Protein AF-A0A6A3WX28-F1 (afdb_monomer)

InterPro domains:
  IPR000477 Reverse transcriptase domain [PF00078] (16-157)
  IPR000477 Reverse transcriptase domain [PS50878] (1-158)
  IPR002156 Ribonuclease H domain [PF13456] (422-531)
  IPR002156 Ribonuclease H domain [PS50879] (414-532)
  IPR012337 Ribonuclease H-like superfamily [SSF53098] (417-531)
  IPR036397 Ribonuclease H superfamily [G3DSA:3.30.420.10] (417-532)
  IPR041373 Reverse transcriptase, RNase H-like domain [PF17917] (258-354)
  IPR043128 Reverse transcriptase/Diguanylate cyclase domain [G3DSA:3.30.70.270] (1-158)
  IPR043128 Reverse transcriptase/Diguanylate cyclase domain [G3DSA:3.30.70.270] (169-259)
  IPR043502 DNA/RNA polymerase superfamily [SSF56672] (1-362)
  IPR051320 Viral Replication and Maturation Polyprotein [PTHR33064] (1-413)

Nearest PDB structures (foldseek):
  4mh8-assembly1_A  TM=8.372E-01  e=1.128E-21  Moloney murine leukemia virus isolate Shinnick
  4hkq-assembly1_A  TM=8.401E-01  e=1.840E-20  Xenotropic MuLV-related virus VP62
  5dmq-assembly1_A  TM=5.891E-01  e=9.881E-26  Moloney murine leukemia virus isolate Shinnick
  3hst-assembly2_B  TM=9.441E-01  e=1.416E-09  Mycobacterium tuberculosis
  3hst-assembly4_D  TM=9.464E-01  e=4.178E-09  Mycobacterium tuberculosis

Mean predicted aligned error: 16.34 Å

Foldseek 3Di:
DDDPLQQQAPQQLFQWKKKWFWPPAQQLAAADPVRQVVQWDADPVGIGTDRTDDPPDPCSQVVQQVLVCCLQQVQWAAQDQDSSDHRVVRIDGDPDRDQGLQNGGARRRIDMHTDNDPVRQVSSVVSSVVSCNRSVIGIDPVPMDGTDQWDAGPQWIDHSFAIHHDDVDLPCLVPDDDDLALVVLVVVLVVCVSVQFQFFCLQLLVQLSVVDDRVLSVVVVVVDDPVSVLSVVLNRVSSVVVSVLSSVGDGAGHQDLVFAWEKEWFFDLWKIKMFIWTQDPNATGTNTIHMHTADPVRSPDDRLSRRLVNVLVVCVSCVVRFFQEEHEYEYQDCVNVVLLVDDDDDDVSVVSNVSCVRHNYHYDYQDPVVVVSVVSVCVSHPDVVVSVVSCVSSDPPPPPPPPPPPPLDDAPVPAWEKEKEKAKDADPVQQKIKIKIFIATPDVRDTPDIDMDMDGRDDRLRRRLVRLVVHLVVCPPPPHQEYEYEYQPPPLLCVLVVVDDDDDPSVVVSSVVSNVSQVVHNYYHYDHDHDD

Sequence (532 aa):
MPLVDELLENLEFILWFCSLDMASGFWVVPMTDRARLISAFITPFGLFEWLRMPFGLRNAPQIYQRLIDNALYGFLKLTKKDPRLDVFKHVVPENEERESVLGRRSYIDDILVGATSWDDLCIKVENLLTACDQWNLSISVEKSSWGMSKVDYLGHSVSSRGLEAKPKNLDALSSLEFPRTLKALQSFLGSLNYYHRFIADSAVYASVLYSLSEEDFKRRKAKDDSSTLEKWKHAETAFEQLKLKIADTPLLRHFNPELEPVIIVYASEWAVSAVLTQQHDNVYMPVKFTSRTLKPNDLRYDIVEKEVLALLRILTSCFTMLAGRRVRVLTRHTTLAWLFRKNNPQGRLSQWAALHSPWELQIERSTRGEEELLGVIAACITPRDLVDAALADVSPRRQPKKVMSIPRPVVNIGEKVYVISFDGSAKAKREGGAFGAIIWKLPGWTVEKAASGYDVDLTVNEAEYRGLLLALDLLNGLDVQRLIVCGDSNLAIRQLRNEMDCKALGLQLLRKECWNQLKALPKVELFHVRRD

Radius of gyration: 32.83 Å; Cα contacts (8 Å, |Δi|>4): 873; chains: 1; bounding box: 80×69×88 Å

pLDDT: mean 81.31, std 13.69, range [30.7, 96.5]

Solvent-accessible surface area (backbone atoms only — not comparable to full-atom values): 29801 Å² total; per-residue (Å²): 132,77,57,72,72,67,65,72,49,93,43,49,72,28,49,33,31,27,27,37,33,45,40,73,60,55,52,63,42,44,42,52,74,71,56,18,68,75,51,51,47,81,52,102,90,45,80,46,58,42,67,32,40,61,87,89,50,90,58,47,63,61,54,46,30,52,52,49,48,32,50,42,42,43,59,42,38,74,76,60,91,51,81,79,49,53,73,86,78,42,48,43,77,43,87,63,93,56,77,40,52,66,76,64,75,57,56,65,54,46,37,69,44,72,13,71,44,71,66,56,37,52,54,36,50,53,48,43,53,52,33,25,60,67,67,67,51,49,70,31,70,89,77,29,46,74,77,30,57,58,43,68,54,99,71,26,37,40,35,44,76,22,41,32,83,54,71,92,50,63,70,63,52,74,70,54,71,84,61,92,43,65,68,52,42,51,51,53,60,58,56,44,65,80,46,38,50,52,28,64,48,48,26,51,41,46,48,55,52,68,69,63,47,71,64,55,57,53,39,62,76,67,75,59,66,73,77,54,52,56,59,46,54,52,34,51,50,34,49,51,52,50,46,51,41,64,74,62,50,53,70,22,32,48,72,53,93,90,54,66,43,36,34,42,42,38,52,58,82,57,21,26,18,27,35,39,27,36,73,53,96,91,39,68,40,44,46,39,30,41,51,37,59,52,50,86,72,56,53,72,48,56,68,58,61,34,28,50,53,14,46,52,48,48,51,63,77,38,36,89,83,43,61,78,34,67,33,41,34,38,29,84,56,60,63,54,45,49,65,77,69,48,85,81,56,64,76,69,52,37,54,50,54,58,73,46,62,63,41,47,74,48,60,43,54,61,48,84,69,49,52,54,57,44,40,68,40,35,78,73,32,78,57,62,69,60,53,50,49,64,42,64,79,63,49,76,67,72,69,70,74,77,77,64,65,78,71,80,79,84,71,57,96,89,54,46,36,36,35,38,40,34,44,36,41,38,43,96,83,28,81,30,19,38,22,27,19,36,35,28,35,52,93,79,67,41,76,75,48,71,55,72,54,74,47,73,70,22,50,43,70,54,18,34,52,48,4,46,43,54,39,56,61,66,46,64,96,56,84,67,59,31,40,36,39,39,31,56,52,59,65,62,49,33,36,74,70,68,76,40,88,72,84,51,71,73,57,40,54,51,50,51,52,48,48,57,59,54,68,74,47,84,38,74,46,80,42,64,44,81,86,128

Structure (mmCIF, N/CA/C/O backbone):
data_AF-A0A6A3WX28-F1
#
_entry.id   AF-A0A6A3WX28-F1
#
loop_
_atom_site.group_PDB
_atom_site.id
_atom_site.type_symbol
_atom_site.label_atom_id
_atom_site.label_alt_id
_atom_site.label_comp_id
_atom_site.label_asym_id
_atom_site.label_entity_id
_atom_site.label_seq_id
_atom_site.pdbx_PDB_ins_code
_atom_site.Cartn_x
_atom_site.Cartn_y
_atom_site.Cartn_z
_atom_site.occupancy
_atom_site.B_iso_or_equiv
_atom_site.auth_seq_id
_atom_site.auth_comp_id
_atom_site.auth_asym_id
_atom_site.auth_atom_id
_atom_site.pdbx_PDB_model_num
ATOM 1 N N . MET A 1 1 ? 3.373 8.215 -12.778 1.00 78.19 1 MET A N 1
ATOM 2 C CA . MET A 1 1 ? 4.209 7.116 -12.259 1.00 78.19 1 MET A CA 1
ATOM 3 C C . MET A 1 1 ? 3.268 6.003 -11.843 1.00 78.19 1 MET A C 1
ATOM 5 O O . MET A 1 1 ? 2.239 6.340 -11.258 1.00 78.19 1 MET A O 1
ATOM 9 N N . PRO A 1 2 ? 3.554 4.746 -12.209 1.00 80.31 2 PRO A N 1
ATOM 10 C CA . PRO A 1 2 ? 2.760 3.595 -11.779 1.00 80.31 2 PRO A CA 1
ATOM 11 C C . PRO A 1 2 ? 2.793 3.439 -10.254 1.00 80.31 2 PRO A C 1
ATOM 13 O O . PRO A 1 2 ? 3.722 3.919 -9.595 1.00 80.31 2 PRO A O 1
ATOM 16 N N . LEU A 1 3 ? 1.780 2.781 -9.689 1.00 82.50 3 LEU A N 1
ATOM 17 C CA . LEU A 1 3 ? 1.828 2.380 -8.286 1.00 82.50 3 LEU A CA 1
ATOM 18 C C . LEU A 1 3 ? 2.794 1.197 -8.149 1.00 82.50 3 LEU A C 1
ATOM 20 O O . LEU A 1 3 ? 2.731 0.259 -8.935 1.00 82.50 3 LEU A O 1
ATOM 24 N N . VAL A 1 4 ? 3.660 1.215 -7.131 1.00 83.31 4 VAL A N 1
ATOM 25 C CA . VAL A 1 4 ? 4.614 0.117 -6.857 1.00 83.31 4 VAL A CA 1
ATOM 26 C C . VAL A 1 4 ? 3.903 -1.235 -6.777 1.00 83.31 4 VAL A C 1
ATOM 28 O O . VAL A 1 4 ? 4.394 -2.229 -7.298 1.00 83.31 4 VAL A O 1
ATOM 31 N N . ASP A 1 5 ? 2.712 -1.252 -6.181 1.00 80.38 5 ASP A N 1
ATOM 32 C CA . ASP A 1 5 ? 1.883 -2.447 -6.061 1.00 80.38 5 ASP A CA 1
ATOM 33 C C . ASP A 1 5 ? 1.525 -3.077 -7.415 1.00 80.38 5 ASP A C 1
ATOM 35 O O . ASP A 1 5 ? 1.609 -4.295 -7.527 1.00 80.38 5 ASP A O 1
ATOM 39 N N . GLU A 1 6 ? 1.184 -2.266 -8.423 1.00 82.50 6 GLU A N 1
ATOM 40 C CA . GLU A 1 6 ? 0.828 -2.727 -9.777 1.00 82.50 6 GLU A CA 1
ATOM 41 C C . GLU A 1 6 ? 2.043 -3.324 -10.500 1.00 82.50 6 GLU A C 1
ATOM 43 O O . GLU A 1 6 ? 1.918 -4.246 -11.300 1.00 82.50 6 GLU A O 1
ATOM 48 N N . LEU A 1 7 ? 3.246 -2.822 -10.202 1.00 87.88 7 LEU A N 1
ATOM 49 C CA . LEU A 1 7 ? 4.488 -3.331 -10.788 1.00 87.88 7 LEU A CA 1
ATOM 50 C C . LEU A 1 7 ? 4.901 -4.694 -10.235 1.00 87.88 7 LEU A C 1
ATOM 52 O O . LEU A 1 7 ? 5.750 -5.353 -10.833 1.00 87.88 7 LEU A O 1
ATOM 56 N N . LEU A 1 8 ? 4.312 -5.108 -9.115 1.00 88.19 8 LEU A N 1
ATOM 57 C CA . LEU A 1 8 ? 4.543 -6.397 -8.467 1.00 88.19 8 LEU A CA 1
ATOM 58 C C . LEU A 1 8 ? 3.464 -7.434 -8.834 1.00 88.19 8 LEU A C 1
ATOM 60 O O . LEU A 1 8 ? 3.463 -8.525 -8.272 1.00 88.19 8 LEU A O 1
ATOM 64 N N . GLU A 1 9 ? 2.557 -7.103 -9.756 1.00 86.38 9 GLU A N 1
ATOM 65 C CA . GLU A 1 9 ? 1.533 -8.001 -10.307 1.00 86.38 9 GLU A CA 1
ATOM 66 C C . GLU A 1 9 ? 2.004 -8.639 -11.637 1.00 86.38 9 GLU A C 1
ATOM 68 O O . GLU A 1 9 ? 3.046 -8.266 -12.191 1.00 86.38 9 GLU A O 1
ATOM 73 N N . ASN A 1 10 ? 1.233 -9.610 -12.153 1.00 85.00 10 ASN A N 1
ATOM 74 C CA . ASN A 1 10 ? 1.474 -10.330 -13.419 1.00 85.00 10 ASN A CA 1
ATOM 75 C C . ASN A 1 10 ? 2.838 -11.041 -13.483 1.00 85.00 10 ASN A C 1
ATOM 77 O O . ASN A 1 10 ? 3.624 -10.860 -14.415 1.00 85.00 10 ASN A O 1
ATOM 81 N N . LEU A 1 11 ? 3.138 -11.821 -12.445 1.00 90.25 11 LEU A N 1
ATOM 82 C CA . LEU A 1 11 ? 4.417 -12.507 -12.261 1.00 90.25 11 LEU A CA 1
ATOM 83 C C . LEU A 1 11 ? 4.304 -14.032 -12.174 1.00 90.25 11 LEU A C 1
ATOM 85 O O . LEU A 1 11 ? 5.332 -14.684 -12.001 1.00 90.25 11 LEU A O 1
ATOM 89 N N . GLU A 1 12 ? 3.107 -14.621 -12.274 1.00 89.31 12 GLU A N 1
ATOM 90 C CA . GLU A 1 12 ? 2.928 -16.028 -11.887 1.00 89.31 12 GLU A CA 1
ATOM 91 C C . GLU A 1 12 ? 3.623 -17.017 -12.818 1.00 89.31 12 GLU A C 1
ATOM 93 O O . GLU A 1 12 ? 4.144 -18.027 -12.353 1.00 89.31 12 GLU A O 1
ATOM 98 N N . PHE A 1 13 ? 3.676 -16.714 -14.113 1.00 90.00 13 PHE A N 1
ATOM 99 C CA . PHE A 1 13 ? 4.321 -17.586 -15.094 1.00 90.00 13 PHE A CA 1
ATOM 100 C C . PHE A 1 13 ? 5.809 -17.286 -15.301 1.00 90.00 13 PHE A C 1
ATOM 102 O O . PHE A 1 13 ? 6.476 -17.957 -16.087 1.00 90.00 13 PHE A O 1
ATOM 109 N N . ILE A 1 14 ? 6.351 -16.272 -14.622 1.00 92.56 14 ILE A N 1
ATOM 110 C CA . ILE A 1 14 ? 7.731 -15.841 -14.833 1.00 92.56 14 ILE A CA 1
ATOM 111 C C . ILE A 1 14 ? 8.684 -16.770 -14.082 1.00 92.56 14 ILE A C 1
ATOM 113 O O . ILE A 1 14 ? 8.600 -16.924 -12.864 1.00 92.56 14 ILE A O 1
ATOM 117 N N . LEU A 1 15 ? 9.622 -17.364 -14.821 1.00 94.00 15 LEU A N 1
ATOM 118 C CA . LEU A 1 15 ? 10.641 -18.271 -14.289 1.00 94.00 15 LEU A CA 1
ATOM 119 C C . LEU A 1 15 ? 12.007 -17.597 -14.153 1.00 94.00 15 LEU A C 1
ATOM 121 O O . LEU A 1 15 ? 12.758 -17.923 -13.233 1.00 94.00 15 LEU A O 1
ATOM 125 N N . TRP A 1 16 ? 12.306 -16.652 -15.046 1.00 96.00 16 TRP A N 1
ATOM 126 C CA . TRP A 1 16 ? 13.591 -15.968 -15.117 1.00 96.00 16 TRP A CA 1
ATOM 127 C C . TRP A 1 16 ? 13.417 -14.461 -15.022 1.00 96.00 16 TRP A C 1
ATOM 129 O O . TRP A 1 16 ? 12.535 -13.885 -15.661 1.00 96.00 16 TRP A O 1
ATOM 139 N N . PHE A 1 17 ? 14.292 -13.828 -14.247 1.00 96.12 17 PHE A N 1
ATOM 140 C CA . PHE A 1 17 ? 14.215 -12.414 -13.922 1.00 96.12 17 PHE A CA 1
ATOM 141 C C . PHE A 1 17 ? 15.544 -11.704 -14.180 1.00 96.12 17 PHE A C 1
ATOM 143 O O . PHE A 1 17 ? 16.613 -12.206 -13.825 1.00 96.12 17 PHE A O 1
ATOM 150 N N . CYS A 1 18 ? 15.461 -10.480 -14.694 1.00 95.94 18 CYS A N 1
ATOM 151 C CA . CYS A 1 18 ? 16.510 -9.481 -14.534 1.00 95.94 18 CYS A CA 1
ATOM 152 C C . CYS A 1 18 ? 15.948 -8.302 -13.739 1.00 95.94 18 CYS A C 1
ATOM 154 O O . CYS A 1 18 ? 14.906 -7.765 -14.104 1.00 95.94 18 CYS A O 1
ATOM 156 N N . SER A 1 19 ? 16.632 -7.890 -12.676 1.00 95.25 19 SER A N 1
ATOM 157 C CA . SER A 1 19 ? 16.324 -6.657 -11.945 1.00 95.25 19 SER A CA 1
ATOM 158 C C . SER A 1 19 ? 17.438 -5.668 -12.229 1.00 95.25 19 SER A C 1
ATOM 160 O O . SER A 1 19 ? 18.593 -5.938 -11.903 1.00 95.25 19 SER A O 1
ATOM 162 N N . LEU A 1 20 ? 17.112 -4.588 -12.926 1.00 94.44 20 LEU A N 1
ATOM 163 C CA . LEU A 1 20 ? 18.076 -3.709 -13.568 1.00 94.44 20 LEU A CA 1
ATOM 164 C C . LEU A 1 20 ? 17.981 -2.300 -12.988 1.00 94.44 20 LEU A C 1
ATOM 166 O O . LEU A 1 20 ? 16.886 -1.754 -12.858 1.00 94.44 20 LEU A O 1
ATOM 170 N N . ASP A 1 21 ? 19.141 -1.714 -12.708 1.00 92.44 21 ASP A N 1
ATOM 171 C CA . ASP A 1 21 ? 19.301 -0.346 -12.205 1.00 92.44 21 ASP A CA 1
ATOM 172 C C . ASP A 1 21 ? 19.915 0.525 -13.306 1.00 92.44 21 ASP A C 1
ATOM 174 O O . ASP A 1 21 ? 20.964 0.186 -13.871 1.00 92.44 21 ASP A O 1
ATOM 178 N N . MET A 1 22 ? 19.264 1.637 -13.654 1.00 91.06 22 MET A N 1
ATOM 179 C CA . MET A 1 22 ? 19.801 2.563 -14.654 1.00 91.06 22 MET A CA 1
ATOM 180 C C . MET A 1 22 ? 21.035 3.304 -14.121 1.00 91.06 22 MET A C 1
ATOM 182 O O . MET A 1 22 ? 21.038 3.913 -13.052 1.00 91.06 22 MET A O 1
ATOM 186 N N . ALA A 1 23 ? 22.104 3.320 -14.914 1.00 87.06 23 ALA A N 1
ATOM 187 C CA . ALA A 1 23 ? 23.295 4.098 -14.615 1.00 87.06 23 ALA A CA 1
ATOM 188 C C . ALA A 1 23 ? 23.065 5.590 -14.896 1.00 87.06 23 ALA A C 1
ATOM 190 O O . ALA A 1 23 ? 22.372 5.979 -15.835 1.00 87.06 23 ALA A O 1
ATOM 191 N N . SER A 1 24 ? 23.703 6.444 -14.092 1.00 73.44 24 SER A N 1
ATOM 192 C CA . SER A 1 24 ? 23.713 7.906 -14.268 1.00 73.44 24 SER A CA 1
ATOM 193 C C . SER A 1 24 ? 22.350 8.617 -14.161 1.00 73.44 24 SER A C 1
ATOM 195 O O . SER A 1 24 ? 22.319 9.839 -14.319 1.00 73.44 24 SER A O 1
ATOM 197 N N . GLY A 1 25 ? 21.267 7.903 -13.818 1.00 77.31 25 GLY A N 1
ATOM 198 C CA . GLY A 1 25 ? 19.942 8.427 -13.458 1.00 77.31 25 GLY A CA 1
ATOM 199 C C . GLY A 1 25 ? 19.511 9.656 -14.267 1.00 77.31 25 GLY A C 1
ATOM 200 O O . GLY A 1 25 ? 19.571 9.689 -15.497 1.00 77.31 25 GLY A O 1
ATOM 201 N N . PHE A 1 26 ? 19.138 10.727 -13.564 1.00 86.75 26 PHE A N 1
ATOM 202 C CA . PHE A 1 26 ? 18.614 11.960 -14.164 1.00 86.75 26 PHE A CA 1
ATOM 203 C C . PHE A 1 26 ? 19.580 12.701 -15.095 1.00 86.75 26 PHE A C 1
ATOM 205 O O . PHE A 1 26 ? 19.123 13.472 -15.941 1.00 86.75 26 PHE A O 1
ATOM 212 N N . TRP A 1 27 ? 20.891 12.465 -15.009 1.00 88.12 27 TRP A N 1
ATOM 213 C CA . TRP A 1 27 ? 21.877 13.206 -15.801 1.00 88.12 27 TRP A CA 1
ATOM 214 C C . TRP A 1 27 ? 21.818 12.915 -17.300 1.00 88.12 27 TRP A C 1
ATOM 216 O O . TRP A 1 27 ? 22.383 13.677 -18.087 1.00 88.12 27 TRP A O 1
ATOM 226 N N . VAL A 1 28 ? 21.101 11.870 -17.717 1.00 86.81 28 VAL A N 1
ATOM 227 C CA . VAL A 1 28 ? 20.845 11.626 -19.139 1.00 86.81 28 VAL A CA 1
ATOM 228 C C . VAL A 1 28 ? 19.983 12.734 -19.763 1.00 86.81 28 VAL A C 1
ATOM 230 O O . VAL A 1 28 ? 20.115 13.035 -20.947 1.00 86.81 28 VAL A O 1
ATOM 233 N N . VAL A 1 29 ? 19.145 13.410 -18.967 1.00 88.69 29 VAL A N 1
ATOM 234 C CA . VAL A 1 29 ? 18.207 14.431 -19.448 1.00 88.69 29 VAL A CA 1
ATOM 235 C C . VAL A 1 29 ? 18.905 15.795 -19.528 1.00 88.69 29 VAL A C 1
ATOM 237 O O . VAL A 1 29 ? 19.348 16.315 -18.498 1.00 88.69 29 VAL A O 1
ATOM 240 N N . PRO A 1 30 ? 19.022 16.414 -20.718 1.00 89.38 30 PRO A N 1
ATOM 241 C CA . PRO A 1 30 ? 19.543 17.770 -20.835 1.00 89.38 30 PRO A CA 1
ATOM 242 C C . PRO A 1 30 ? 18.547 18.803 -20.308 1.00 89.38 30 PRO A C 1
ATOM 244 O O . PRO A 1 30 ? 17.331 18.661 -20.439 1.00 89.38 30 PRO A O 1
ATOM 247 N N . MET A 1 31 ? 19.076 19.868 -19.711 1.00 89.19 31 MET A N 1
ATOM 248 C CA . MET A 1 31 ? 18.266 20.987 -19.238 1.00 89.19 31 MET A CA 1
ATOM 249 C C . MET A 1 31 ? 17.952 21.932 -20.399 1.00 89.19 31 MET A C 1
ATOM 251 O O . MET A 1 31 ? 18.843 22.320 -21.152 1.00 89.19 31 MET A O 1
ATOM 255 N N . THR A 1 32 ? 16.690 22.355 -20.522 1.00 88.38 32 THR A N 1
ATOM 256 C CA . THR A 1 32 ? 16.324 23.451 -21.441 1.00 88.38 32 THR A CA 1
ATOM 257 C C . THR A 1 32 ? 17.046 24.744 -21.055 1.00 88.38 32 THR A C 1
ATOM 259 O O . THR A 1 32 ? 17.312 24.950 -19.873 1.00 88.38 32 THR A O 1
ATOM 262 N N . ASP A 1 33 ? 17.287 25.660 -21.997 1.00 88.50 33 ASP A N 1
ATOM 263 C CA . ASP A 1 33 ? 17.990 26.927 -21.710 1.00 88.50 33 ASP A CA 1
ATOM 264 C C . ASP A 1 33 ? 17.352 27.719 -20.564 1.00 88.50 33 ASP A C 1
ATOM 266 O O . ASP A 1 33 ? 18.035 28.196 -19.661 1.00 88.50 33 ASP A O 1
ATOM 270 N N . ARG A 1 34 ? 16.016 27.764 -20.520 1.00 90.50 34 ARG A N 1
ATOM 271 C CA . ARG A 1 34 ? 15.288 28.358 -19.394 1.00 90.50 34 ARG A CA 1
ATOM 272 C C . ARG A 1 34 ? 15.581 27.637 -18.076 1.00 90.50 34 ARG A C 1
ATOM 274 O O . ARG A 1 34 ? 15.750 28.293 -17.054 1.00 90.50 34 ARG A O 1
ATOM 281 N N . ALA A 1 35 ? 15.578 26.303 -18.083 1.00 89.81 35 ALA A N 1
ATOM 282 C CA . ALA A 1 35 ? 15.808 25.494 -16.889 1.00 89.81 35 ALA A CA 1
ATOM 283 C C . ALA A 1 35 ? 17.254 25.618 -16.376 1.00 89.81 35 ALA A C 1
ATOM 285 O O . ALA A 1 35 ? 17.467 25.615 -15.166 1.00 89.81 35 ALA A O 1
ATOM 286 N N . ARG A 1 36 ? 18.228 25.777 -17.280 1.00 91.62 36 ARG A N 1
ATOM 287 C CA . ARG A 1 36 ? 19.636 26.037 -16.948 1.00 91.62 36 ARG A CA 1
ATOM 288 C C . ARG A 1 36 ? 19.777 27.331 -16.149 1.00 91.62 36 ARG A C 1
ATOM 290 O O . ARG A 1 36 ? 20.228 27.278 -15.006 1.00 91.62 36 ARG A O 1
ATOM 297 N N . LEU A 1 37 ? 19.233 28.434 -16.672 1.00 90.50 37 LEU A N 1
ATOM 298 C CA . LEU A 1 37 ? 19.301 29.759 -16.042 1.00 90.50 37 LEU A CA 1
ATOM 299 C C . LEU A 1 37 ? 18.717 29.787 -14.621 1.00 90.50 37 LEU A C 1
ATOM 301 O O . LEU A 1 37 ? 19.279 30.413 -13.727 1.00 90.50 37 LEU A O 1
ATOM 305 N N . ILE A 1 38 ? 17.599 29.092 -14.387 1.00 91.38 38 ILE A N 1
ATOM 306 C CA . ILE A 1 38 ? 16.966 29.034 -13.055 1.00 91.38 38 ILE A CA 1
ATOM 307 C C . ILE A 1 38 ? 17.653 28.055 -12.094 1.00 91.38 38 ILE A C 1
ATOM 309 O O . ILE A 1 38 ? 17.365 28.075 -10.902 1.00 91.38 38 ILE A O 1
ATOM 313 N N . SER A 1 39 ? 18.520 27.176 -12.602 1.00 91.06 39 SER A N 1
ATOM 314 C CA . SER A 1 39 ? 19.252 26.184 -11.805 1.00 91.06 39 SER A CA 1
ATOM 315 C C . SER A 1 39 ? 20.607 26.690 -11.304 1.00 91.06 39 SER A C 1
ATOM 317 O O . SER A 1 39 ? 21.371 25.912 -10.732 1.00 91.06 39 SER A O 1
ATOM 319 N N . ALA A 1 40 ? 20.922 27.965 -11.547 1.00 92.06 40 ALA A N 1
ATOM 320 C CA . ALA A 1 40 ? 22.215 28.538 -11.220 1.00 92.06 40 ALA A CA 1
ATOM 321 C C . ALA A 1 40 ? 22.503 28.500 -9.708 1.00 92.06 40 ALA A C 1
ATOM 323 O O . ALA A 1 40 ? 21.625 28.739 -8.878 1.00 92.06 40 ALA A O 1
ATOM 324 N N . PHE A 1 41 ? 23.752 28.215 -9.352 1.00 92.56 41 PHE A N 1
ATOM 325 C CA . PHE A 1 41 ? 24.234 28.147 -7.978 1.00 92.56 41 PHE A CA 1
ATOM 326 C C . PHE A 1 41 ? 25.627 28.768 -7.860 1.00 92.56 41 PHE A C 1
ATOM 328 O O . PHE A 1 41 ? 26.422 28.763 -8.801 1.00 92.56 41 PHE A O 1
ATOM 335 N N . ILE A 1 42 ? 25.919 29.329 -6.687 1.00 94.62 42 ILE A N 1
ATOM 336 C CA . ILE A 1 42 ? 27.186 30.009 -6.410 1.00 94.62 42 ILE A CA 1
ATOM 337 C C . ILE A 1 42 ? 28.133 29.044 -5.702 1.00 94.62 42 ILE A C 1
ATOM 339 O O . ILE A 1 42 ? 27.753 28.351 -4.759 1.00 94.62 42 ILE A O 1
ATOM 343 N N . THR A 1 43 ? 29.385 29.047 -6.138 1.00 94.56 43 THR A N 1
ATOM 344 C CA . THR A 1 43 ? 30.510 28.393 -5.468 1.00 94.56 43 THR A CA 1
ATOM 345 C C . THR A 1 43 ? 31.592 29.438 -5.170 1.00 94.56 43 THR A C 1
ATOM 347 O O . THR A 1 43 ? 31.556 30.527 -5.749 1.00 94.56 43 THR A O 1
ATOM 350 N N . PRO A 1 44 ? 32.608 29.127 -4.343 1.00 95.56 44 PRO A N 1
ATOM 351 C CA . PRO A 1 44 ? 33.774 30.001 -4.174 1.00 95.56 44 PRO A CA 1
ATOM 352 C C . PRO A 1 44 ? 34.515 30.339 -5.481 1.00 95.56 44 PRO A C 1
ATOM 354 O O . PRO A 1 44 ? 35.285 31.293 -5.513 1.00 95.56 44 PRO A O 1
ATOM 357 N N . PHE A 1 45 ? 34.279 29.579 -6.556 1.00 94.44 45 PHE A N 1
ATOM 358 C CA . PHE A 1 45 ? 34.910 29.754 -7.866 1.00 94.44 45 PHE A CA 1
ATOM 359 C C . PHE A 1 45 ? 34.020 30.480 -8.887 1.00 94.44 45 PHE A C 1
ATOM 361 O O . PHE A 1 45 ? 34.421 30.637 -10.037 1.00 94.44 45 PHE A O 1
ATOM 368 N N . GLY A 1 46 ? 32.816 30.913 -8.494 1.00 95.00 46 GLY A N 1
ATOM 369 C CA . GLY A 1 46 ? 31.898 31.662 -9.353 1.00 95.00 46 GLY A CA 1
ATOM 370 C C . GLY A 1 46 ? 30.493 31.069 -9.440 1.00 95.00 46 GLY A C 1
ATOM 371 O O . GLY A 1 46 ? 30.119 30.172 -8.678 1.00 95.00 46 GLY A O 1
ATOM 372 N N . LEU A 1 47 ? 29.708 31.615 -10.372 1.00 94.69 47 LEU A N 1
ATOM 373 C CA . LEU A 1 47 ? 28.339 31.199 -10.669 1.00 94.69 47 LEU A CA 1
ATOM 374 C C . LEU A 1 47 ? 28.349 30.084 -11.721 1.00 94.69 47 LEU A C 1
ATOM 376 O O . LEU A 1 47 ? 28.887 30.266 -12.811 1.00 94.69 47 LEU A O 1
ATOM 380 N N . PHE A 1 48 ? 27.729 28.953 -11.397 1.00 94.88 48 PHE A N 1
ATOM 381 C CA . PHE A 1 48 ? 27.598 27.795 -12.279 1.00 94.88 48 PHE A CA 1
ATOM 382 C C . PHE A 1 48 ? 26.124 27.466 -12.501 1.00 94.88 48 PHE A C 1
ATOM 384 O O . PHE A 1 48 ? 25.279 27.791 -11.673 1.00 94.88 48 PHE A O 1
ATOM 391 N N . GLU A 1 49 ? 25.813 26.793 -13.603 1.00 93.50 49 GLU A N 1
ATOM 392 C CA . GLU A 1 49 ? 24.476 26.283 -13.913 1.00 93.50 49 GLU A CA 1
ATOM 393 C C . GLU A 1 49 ? 24.541 24.810 -14.323 1.00 93.50 49 GLU A C 1
ATOM 395 O O . GLU A 1 49 ? 25.570 24.315 -14.790 1.00 93.50 49 GLU A O 1
ATOM 400 N N . TRP A 1 50 ? 23.430 24.095 -14.160 1.00 93.56 50 TRP A N 1
ATOM 401 C CA . TRP A 1 50 ? 23.352 22.688 -14.527 1.00 93.56 50 TRP A CA 1
ATOM 402 C C . TRP A 1 50 ? 23.008 22.516 -16.004 1.00 93.56 50 TRP A C 1
ATOM 404 O O . TRP A 1 50 ? 21.937 22.918 -16.443 1.00 93.56 50 TRP A O 1
ATOM 414 N N . LEU A 1 51 ? 23.875 21.838 -16.763 1.00 91.31 51 LEU A N 1
ATOM 415 C CA . LEU A 1 51 ? 23.611 21.481 -18.168 1.00 91.31 51 LEU A CA 1
ATOM 416 C C . LEU A 1 51 ? 22.702 20.248 -18.314 1.00 91.31 51 LEU A C 1
ATOM 418 O O . LEU A 1 51 ? 22.033 20.065 -19.332 1.00 91.31 51 LEU A O 1
ATOM 422 N N . ARG A 1 52 ? 22.685 19.391 -17.292 1.00 90.88 52 ARG A N 1
ATOM 423 C CA . ARG A 1 52 ? 21.898 18.154 -17.198 1.00 90.88 52 ARG A CA 1
ATOM 424 C C . ARG A 1 52 ? 21.041 18.189 -15.947 1.00 90.88 52 ARG A C 1
ATOM 426 O O . ARG A 1 52 ? 21.397 18.875 -14.997 1.00 90.88 52 ARG A O 1
ATOM 433 N N . MET A 1 53 ? 19.933 17.459 -15.946 1.00 92.00 53 MET A N 1
ATOM 434 C CA . MET A 1 53 ? 18.949 17.491 -14.868 1.00 92.00 53 MET A CA 1
ATOM 435 C C . MET A 1 53 ? 19.561 17.025 -13.534 1.00 92.00 53 MET A C 1
ATOM 437 O O . MET A 1 53 ? 19.887 15.845 -13.402 1.00 92.00 53 MET A O 1
ATOM 441 N N . PRO A 1 54 ? 19.735 17.915 -12.537 1.00 90.62 54 PRO A N 1
ATOM 442 C CA . PRO A 1 54 ? 20.327 17.542 -11.261 1.00 90.62 54 PRO A CA 1
ATOM 443 C C . PRO A 1 54 ? 19.333 16.805 -10.357 1.00 90.62 54 PRO A C 1
ATOM 445 O O . PRO A 1 54 ? 18.111 16.929 -10.487 1.00 90.62 54 PRO A O 1
ATOM 448 N N . PHE A 1 55 ? 19.871 16.082 -9.376 1.00 86.69 55 PHE A N 1
ATOM 449 C CA . PHE A 1 55 ? 19.080 15.520 -8.284 1.00 86.69 55 PHE A CA 1
ATOM 450 C C . PHE A 1 55 ? 18.491 16.629 -7.398 1.00 86.69 55 PHE A C 1
ATOM 452 O O . PHE A 1 55 ? 19.065 17.706 -7.255 1.00 86.69 55 PHE A O 1
ATOM 459 N N . GLY A 1 56 ? 17.333 16.359 -6.790 1.00 85.12 56 GLY A N 1
ATOM 460 C CA . GLY A 1 56 ? 16.647 17.293 -5.887 1.00 85.12 56 GLY A CA 1
ATOM 461 C C . GLY A 1 56 ? 15.601 18.193 -6.553 1.00 85.12 56 GLY A C 1
ATOM 462 O O . GLY A 1 56 ? 14.811 18.825 -5.852 1.00 85.12 56 GLY A O 1
ATOM 463 N N . LEU A 1 57 ? 15.514 18.216 -7.889 1.00 87.81 57 LEU A N 1
ATOM 464 C CA . LEU A 1 57 ? 14.407 18.891 -8.568 1.00 87.81 57 LEU A CA 1
ATOM 465 C C . LEU A 1 57 ? 13.094 18.132 -8.360 1.00 87.81 57 LEU A C 1
ATOM 467 O O . LEU A 1 57 ? 12.994 16.942 -8.655 1.00 87.81 57 LEU A O 1
ATOM 471 N N . ARG A 1 58 ? 12.048 18.856 -7.941 1.00 87.88 58 ARG A N 1
ATOM 472 C CA . ARG A 1 58 ? 10.719 18.293 -7.643 1.00 87.88 58 ARG A CA 1
ATOM 473 C C . ARG A 1 58 ? 10.136 17.448 -8.782 1.00 87.88 58 ARG A C 1
ATOM 475 O O . ARG A 1 58 ? 9.476 16.451 -8.512 1.00 87.88 58 ARG A O 1
ATOM 482 N N . ASN A 1 59 ? 10.380 17.846 -10.031 1.00 88.62 59 ASN A N 1
ATOM 483 C CA . ASN A 1 59 ? 9.783 17.211 -11.208 1.00 88.62 59 ASN A CA 1
ATOM 484 C C . ASN A 1 59 ? 10.716 16.207 -11.906 1.00 88.62 59 ASN A C 1
ATOM 486 O O . ASN A 1 59 ? 10.284 15.542 -12.847 1.00 88.62 59 ASN A O 1
ATOM 490 N N . ALA A 1 60 ? 11.977 16.086 -11.473 1.00 89.69 60 ALA A N 1
ATOM 491 C CA . ALA A 1 60 ? 12.958 15.228 -12.140 1.00 89.69 60 ALA A CA 1
ATOM 492 C C . ALA A 1 60 ? 12.518 13.755 -12.245 1.00 89.69 60 ALA A C 1
ATOM 494 O O . ALA A 1 60 ? 12.568 13.225 -13.356 1.00 89.69 60 ALA A O 1
ATOM 495 N N . PRO A 1 61 ? 11.973 13.117 -11.185 1.00 90.12 61 PRO A N 1
ATOM 496 C CA . PRO A 1 61 ? 11.502 11.733 -11.275 1.00 90.12 61 PRO A CA 1
ATOM 497 C C . PRO A 1 61 ? 10.420 11.520 -12.339 1.00 90.12 61 PRO A C 1
ATOM 499 O O . PRO A 1 61 ? 10.421 10.520 -13.045 1.00 90.12 61 PRO A O 1
ATOM 502 N N . GLN A 1 62 ? 9.497 12.474 -12.492 1.00 89.75 62 GLN A N 1
ATOM 503 C CA . GLN A 1 62 ? 8.391 12.355 -13.446 1.00 89.75 62 GLN A CA 1
ATOM 504 C C . GLN A 1 62 ? 8.858 12.565 -14.886 1.00 89.75 62 GLN A C 1
ATOM 506 O O . GLN A 1 62 ? 8.357 11.907 -15.794 1.00 89.75 62 GLN A O 1
ATOM 511 N N . ILE A 1 63 ? 9.807 13.481 -15.101 1.00 89.94 63 ILE A N 1
ATOM 512 C CA . ILE A 1 63 ? 10.428 13.694 -16.412 1.00 89.94 63 ILE A CA 1
ATOM 513 C C . ILE A 1 63 ? 11.224 12.450 -16.811 1.00 89.94 63 ILE A C 1
ATOM 515 O O . ILE A 1 63 ? 11.092 11.983 -17.939 1.00 89.94 63 ILE A O 1
ATOM 519 N N . TYR A 1 64 ? 11.989 11.884 -15.878 1.00 90.50 64 TYR A N 1
ATOM 520 C CA . TYR A 1 64 ? 12.767 10.679 -16.127 1.00 90.50 64 TYR A CA 1
ATOM 521 C C . TYR A 1 64 ? 11.885 9.451 -16.380 1.00 90.50 64 TYR A C 1
ATOM 523 O O . TYR A 1 64 ? 12.085 8.763 -17.372 1.00 90.50 64 TYR A O 1
ATOM 531 N N . GLN A 1 65 ? 10.833 9.234 -15.581 1.00 90.31 65 GLN A N 1
ATOM 532 C CA . GLN A 1 65 ? 9.860 8.167 -15.845 1.00 90.31 65 GLN A CA 1
ATOM 533 C C . GLN A 1 65 ? 9.286 8.275 -17.261 1.00 90.31 65 GLN A C 1
ATOM 535 O O . GLN A 1 65 ? 9.204 7.275 -17.957 1.00 90.31 65 GLN A O 1
ATOM 540 N N . ARG A 1 66 ? 8.926 9.483 -17.719 1.00 88.56 66 ARG A N 1
ATOM 541 C CA . ARG A 1 66 ? 8.414 9.683 -19.086 1.00 88.56 66 ARG A CA 1
ATOM 542 C C . ARG A 1 66 ? 9.443 9.329 -20.155 1.00 88.56 66 ARG A C 1
ATOM 544 O O . ARG A 1 66 ? 9.055 8.839 -21.208 1.00 88.56 66 ARG A O 1
ATOM 551 N N . LEU A 1 67 ? 10.725 9.603 -19.914 1.00 89.50 67 LEU A N 1
ATOM 552 C CA . LEU A 1 67 ? 11.798 9.197 -20.819 1.00 89.50 67 LEU A CA 1
ATOM 553 C C . LEU A 1 67 ? 11.866 7.670 -20.925 1.00 89.50 67 LEU A C 1
ATOM 555 O O . LEU A 1 67 ? 11.857 7.147 -22.035 1.00 89.50 67 LEU A O 1
ATOM 559 N N . ILE A 1 68 ? 11.885 6.976 -19.785 1.00 89.44 68 ILE A N 1
ATOM 560 C CA . ILE A 1 68 ? 11.919 5.510 -19.732 1.00 89.44 68 ILE A CA 1
ATOM 561 C C . ILE A 1 68 ? 10.661 4.909 -20.366 1.00 89.44 68 ILE A C 1
ATOM 563 O O . ILE A 1 68 ? 10.764 3.998 -21.181 1.00 89.44 68 ILE A O 1
ATOM 567 N N . ASP A 1 69 ? 9.481 5.456 -20.069 1.00 87.62 69 ASP A N 1
ATOM 568 C CA . ASP A 1 69 ? 8.227 5.017 -20.679 1.00 87.62 69 ASP A CA 1
ATOM 569 C C . ASP A 1 69 ? 8.296 5.167 -22.209 1.00 87.62 69 ASP A C 1
ATOM 571 O O . ASP A 1 69 ? 7.987 4.235 -22.941 1.00 87.62 69 ASP A O 1
ATOM 575 N N . ASN A 1 70 ? 8.776 6.296 -22.733 1.00 86.12 70 ASN A N 1
ATOM 576 C CA . ASN A 1 70 ? 8.918 6.452 -24.183 1.00 86.12 70 ASN A CA 1
ATOM 577 C C . ASN A 1 70 ? 9.936 5.471 -24.783 1.00 86.12 70 ASN A C 1
ATOM 579 O O . ASN A 1 70 ? 9.684 4.928 -25.857 1.00 86.12 70 ASN A O 1
ATOM 583 N N . ALA A 1 71 ? 11.046 5.217 -24.085 1.00 86.31 71 ALA A N 1
ATOM 584 C CA . ALA A 1 71 ? 12.081 4.301 -24.547 1.00 86.31 71 ALA A CA 1
ATOM 585 C C . ALA A 1 71 ? 11.606 2.844 -24.616 1.00 86.31 71 ALA A C 1
ATOM 587 O O . ALA A 1 71 ? 11.929 2.137 -25.567 1.00 86.31 71 ALA A O 1
ATOM 588 N N . LEU A 1 72 ? 10.821 2.399 -23.632 1.00 85.19 72 LEU A N 1
ATOM 589 C CA . LEU A 1 72 ? 10.424 0.994 -23.487 1.00 85.19 72 LEU A CA 1
ATOM 590 C C . LEU A 1 72 ? 9.058 0.664 -24.101 1.00 85.19 72 LEU A C 1
ATOM 592 O O . LEU A 1 72 ? 8.753 -0.508 -24.332 1.00 85.19 72 LEU A O 1
ATOM 596 N N . TYR A 1 73 ? 8.220 1.672 -24.341 1.00 77.50 73 TYR A N 1
ATOM 597 C CA . TYR A 1 73 ? 6.876 1.499 -24.904 1.00 77.50 73 TYR A CA 1
ATOM 598 C C . TYR A 1 73 ? 6.727 2.036 -26.316 1.00 77.50 73 TYR A C 1
ATOM 600 O O . TYR A 1 73 ? 5.702 1.796 -26.940 1.00 77.50 73 TYR A O 1
ATOM 608 N N . GLY A 1 74 ? 7.725 2.765 -26.821 1.00 71.00 74 GLY A N 1
ATOM 609 C CA . GLY A 1 74 ? 7.769 3.155 -28.223 1.00 71.00 74 GLY A CA 1
ATOM 610 C C . GLY A 1 74 ? 6.690 4.148 -28.646 1.00 71.00 74 GLY A C 1
ATOM 611 O O . GLY A 1 74 ? 6.465 4.279 -29.836 1.00 71.00 74 GLY A O 1
ATOM 612 N N . PHE A 1 75 ? 6.043 4.883 -27.730 1.00 74.31 75 PHE A N 1
ATOM 613 C CA . PHE A 1 75 ? 5.058 5.917 -28.108 1.00 74.31 75 PHE A CA 1
ATOM 614 C C . PHE A 1 75 ? 5.659 7.023 -28.984 1.00 74.31 75 PHE A C 1
ATOM 616 O O . PHE A 1 75 ? 4.956 7.691 -29.743 1.00 74.31 75 PHE A O 1
ATOM 623 N N . LEU A 1 76 ? 6.961 7.256 -28.830 1.00 78.56 76 LEU A N 1
ATOM 624 C CA . LEU A 1 76 ? 7.706 8.299 -29.507 1.00 78.56 76 LEU A CA 1
ATOM 625 C C . LEU A 1 76 ? 8.985 7.711 -30.095 1.00 78.56 76 LEU A C 1
ATOM 627 O O . LEU A 1 76 ? 9.583 6.811 -29.513 1.00 78.56 76 LEU A O 1
ATOM 631 N N . LYS A 1 77 ? 9.446 8.281 -31.205 1.00 78.44 77 LYS A N 1
ATOM 632 C CA . LYS A 1 77 ? 10.725 7.960 -31.833 1.00 78.44 77 LYS A CA 1
ATOM 633 C C . LYS A 1 77 ? 11.615 9.188 -31.870 1.00 78.44 77 LYS A C 1
ATOM 635 O O . LYS A 1 77 ? 11.167 10.276 -32.234 1.00 78.44 77 LYS A O 1
ATOM 640 N N . LEU A 1 78 ? 12.892 9.013 -31.547 1.00 79.31 78 LEU A N 1
ATOM 641 C CA . LEU A 1 78 ? 13.888 10.069 -31.699 1.00 79.31 78 LEU A CA 1
ATOM 642 C C . LEU A 1 78 ? 14.110 10.382 -33.185 1.00 79.31 78 LEU A C 1
ATOM 644 O O . LEU A 1 78 ? 14.422 9.508 -33.990 1.00 79.31 78 LEU A O 1
ATOM 648 N N . THR A 1 79 ? 13.982 11.657 -33.542 1.00 78.69 79 THR A N 1
ATOM 649 C CA . THR A 1 79 ? 14.267 12.163 -34.898 1.00 78.69 79 THR A CA 1
ATOM 650 C C . THR A 1 79 ? 15.764 12.270 -35.175 1.00 78.69 79 THR A C 1
ATOM 652 O O . THR A 1 79 ? 16.191 12.210 -36.327 1.00 78.69 79 THR A O 1
ATOM 655 N N . LYS A 1 80 ? 16.569 12.444 -34.120 1.00 77.00 80 LYS A N 1
ATOM 656 C CA . LYS A 1 80 ? 18.031 12.513 -34.162 1.00 77.00 80 LYS A CA 1
ATOM 657 C C . LYS A 1 80 ? 18.613 11.870 -32.909 1.00 77.00 80 LYS A C 1
ATOM 659 O O . LYS A 1 80 ? 18.178 12.179 -31.802 1.00 77.00 80 LYS A O 1
ATOM 664 N N . LYS A 1 81 ? 19.640 11.036 -33.087 1.00 73.25 81 LYS A N 1
ATOM 665 C CA . LYS A 1 81 ? 20.436 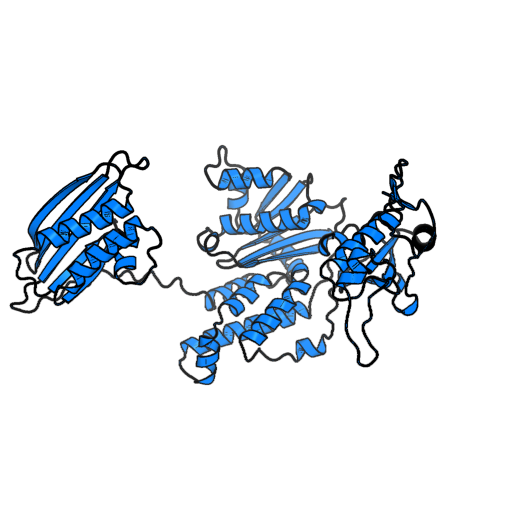10.463 -31.994 1.00 73.25 81 LYS A CA 1
ATOM 666 C C . LYS A 1 81 ? 21.554 11.444 -31.614 1.00 73.25 81 LYS A C 1
ATOM 668 O O . LYS A 1 81 ? 22.687 11.299 -32.058 1.00 73.25 81 LYS A O 1
ATOM 673 N N . ASP A 1 82 ? 21.217 12.482 -30.848 1.00 76.50 82 ASP A N 1
ATOM 674 C CA . ASP A 1 82 ? 22.195 13.407 -30.256 1.00 76.50 82 ASP A CA 1
ATOM 675 C C . ASP A 1 82 ? 21.899 13.570 -28.757 1.00 76.50 82 ASP A C 1
ATOM 677 O O . ASP A 1 82 ? 20.850 14.113 -28.395 1.00 76.50 82 ASP A O 1
ATOM 681 N N . PRO A 1 83 ? 22.811 13.139 -27.867 1.00 72.38 83 PRO A N 1
ATOM 682 C CA . PRO A 1 83 ? 22.579 13.167 -26.431 1.00 72.38 83 PRO A CA 1
ATOM 683 C C . PRO A 1 83 ? 22.476 14.586 -25.867 1.00 72.38 83 PRO A C 1
ATOM 685 O O . PRO A 1 83 ? 22.105 14.735 -24.706 1.00 72.38 83 PRO A O 1
ATOM 688 N N . ARG A 1 84 ? 22.851 15.636 -26.608 1.00 73.25 84 ARG A N 1
ATOM 689 C CA . ARG A 1 84 ? 22.780 17.039 -26.160 1.00 73.25 84 ARG A CA 1
ATOM 690 C C . ARG A 1 84 ? 21.417 17.675 -26.417 1.00 73.25 84 ARG A C 1
ATOM 692 O O . ARG A 1 84 ? 21.135 18.732 -25.857 1.00 73.25 84 ARG A O 1
ATOM 699 N N . LEU A 1 85 ? 20.601 17.060 -27.268 1.00 72.50 85 LEU A N 1
ATOM 700 C CA . LEU A 1 85 ? 19.313 17.601 -27.664 1.00 72.50 85 LEU A CA 1
ATOM 701 C C . LEU A 1 85 ? 18.230 17.277 -26.638 1.00 72.50 85 LEU A C 1
ATOM 703 O O . LEU A 1 85 ? 18.223 16.220 -26.013 1.00 72.50 85 LEU A O 1
ATOM 707 N N . ASP A 1 86 ? 17.283 18.201 -26.498 1.00 77.38 86 ASP A N 1
ATOM 708 C CA . ASP A 1 86 ? 16.085 17.990 -25.694 1.00 77.38 86 ASP A CA 1
ATOM 709 C C . ASP A 1 86 ? 15.264 16.832 -26.277 1.00 77.38 86 ASP A C 1
ATOM 711 O O . ASP A 1 86 ? 14.606 16.960 -27.317 1.00 77.38 86 ASP A O 1
ATOM 715 N N . VAL A 1 87 ? 15.308 15.699 -25.576 1.00 75.38 87 VAL A N 1
ATOM 716 C CA . VAL A 1 87 ? 14.637 14.445 -25.935 1.00 75.38 87 VAL A CA 1
ATOM 717 C C . VAL A 1 87 ? 13.125 14.599 -26.104 1.00 75.38 87 VAL A C 1
ATOM 719 O O . VAL A 1 87 ? 12.520 13.777 -26.774 1.00 75.38 87 VAL A O 1
ATOM 722 N N . PHE A 1 88 ? 12.496 15.651 -25.569 1.00 79.31 88 PHE A N 1
ATOM 723 C CA . PHE A 1 88 ? 11.058 15.888 -25.739 1.00 79.31 88 PHE A CA 1
ATOM 724 C C . PHE A 1 88 ? 10.713 16.845 -26.887 1.00 79.31 88 PHE A C 1
ATOM 726 O O . PHE A 1 88 ? 9.544 16.945 -27.254 1.00 79.31 88 PHE A O 1
ATOM 733 N N . LYS A 1 89 ? 11.695 17.540 -27.472 1.00 79.69 89 LYS A N 1
ATOM 734 C CA . LYS A 1 89 ? 11.493 18.404 -28.653 1.00 79.69 89 LYS A CA 1
ATOM 735 C C . LYS A 1 89 ? 11.839 17.716 -29.966 1.00 79.69 89 LYS A C 1
ATOM 737 O O . LYS A 1 89 ? 11.337 18.110 -31.012 1.00 79.69 89 LYS A O 1
ATOM 742 N N . HIS A 1 90 ? 12.705 16.710 -29.911 1.00 79.94 90 HIS A N 1
ATOM 743 C CA . HIS A 1 90 ? 13.224 16.007 -31.082 1.00 79.94 90 HIS A CA 1
ATOM 744 C C . HIS A 1 90 ? 12.654 14.594 -31.213 1.00 79.94 90 HIS A C 1
ATOM 746 O O . HIS A 1 90 ? 13.348 13.676 -31.651 1.00 79.94 90 HIS A O 1
ATOM 752 N N . VAL A 1 91 ? 11.381 14.436 -30.860 1.00 78.94 91 VAL A N 1
ATOM 753 C CA . VAL A 1 91 ? 10.619 13.189 -30.950 1.00 78.94 91 VAL A CA 1
ATOM 754 C C . VAL A 1 91 ? 9.405 13.350 -31.854 1.00 78.94 91 VAL A C 1
ATOM 756 O O . VAL A 1 91 ? 8.785 14.410 -31.884 1.00 78.94 91 VAL A O 1
ATOM 759 N N . VAL A 1 92 ? 9.064 12.287 -32.575 1.00 80.31 92 VAL A N 1
ATOM 760 C CA . VAL A 1 92 ? 7.833 12.174 -33.371 1.00 80.31 92 VAL A CA 1
ATOM 761 C C . VAL A 1 92 ? 6.992 11.005 -32.863 1.00 80.31 92 VAL A C 1
ATOM 763 O O . VAL A 1 92 ? 7.574 10.059 -32.331 1.00 80.31 92 VAL A O 1
ATOM 766 N N . PRO A 1 93 ? 5.654 11.046 -33.001 1.00 77.56 93 PRO A N 1
ATOM 767 C CA . PRO A 1 93 ? 4.815 9.881 -32.739 1.00 77.56 93 PRO A CA 1
ATOM 768 C C . PRO A 1 93 ? 5.279 8.690 -33.575 1.00 77.56 93 PRO A C 1
ATOM 770 O O . PRO A 1 93 ? 5.498 8.832 -34.780 1.00 77.56 93 PRO A O 1
ATOM 773 N N . GLU A 1 94 ? 5.445 7.536 -32.936 1.00 74.19 94 GLU A N 1
ATOM 774 C CA . GLU A 1 94 ? 5.610 6.279 -33.663 1.00 74.19 94 GLU A CA 1
ATOM 775 C C . GLU A 1 94 ? 4.208 5.792 -34.046 1.00 74.19 94 GLU A C 1
ATOM 777 O O . GLU A 1 94 ? 3.355 5.589 -33.184 1.00 74.19 94 GLU A O 1
ATOM 782 N N . ASN A 1 95 ? 3.944 5.687 -35.350 1.00 65.06 95 ASN A N 1
ATOM 783 C CA . ASN A 1 95 ? 2.615 5.340 -35.872 1.00 65.06 95 ASN A CA 1
ATOM 784 C C . ASN A 1 95 ? 2.424 3.825 -36.049 1.00 65.06 95 ASN A C 1
ATOM 786 O O . ASN A 1 95 ? 1.333 3.381 -36.397 1.00 65.06 95 ASN A O 1
ATOM 790 N N . GLU A 1 96 ? 3.481 3.039 -35.849 1.00 68.06 96 GLU A N 1
ATOM 791 C CA . GLU A 1 96 ? 3.397 1.584 -35.782 1.00 68.06 96 GLU A CA 1
ATOM 792 C C . GLU A 1 96 ? 2.986 1.183 -34.362 1.00 68.06 96 GLU A C 1
ATOM 794 O O . GLU A 1 96 ? 3.654 1.562 -33.398 1.00 68.06 96 GLU A O 1
ATOM 799 N N . GLU A 1 97 ? 1.910 0.403 -34.223 1.00 61.53 97 GLU A N 1
ATOM 800 C CA . GLU A 1 97 ? 1.569 -0.257 -32.959 1.00 61.53 97 GLU A CA 1
ATOM 801 C C . GLU A 1 97 ? 2.671 -1.268 -32.619 1.00 61.53 97 GLU A C 1
ATOM 803 O O . GLU A 1 97 ? 2.641 -2.425 -33.033 1.00 61.53 97 GLU A O 1
ATOM 808 N N . ARG A 1 98 ? 3.701 -0.808 -31.908 1.00 65.75 98 ARG A N 1
ATOM 809 C CA . ARG A 1 98 ? 4.763 -1.668 -31.393 1.00 65.75 98 ARG A CA 1
ATOM 810 C C . ARG A 1 98 ? 4.375 -2.170 -30.017 1.00 65.75 98 ARG A C 1
ATOM 812 O O . ARG A 1 98 ? 4.003 -1.391 -29.139 1.00 65.75 98 ARG A O 1
ATOM 819 N N . GLU A 1 99 ? 4.498 -3.476 -29.820 1.00 67.12 99 GLU A N 1
ATOM 820 C CA . GLU A 1 99 ? 4.426 -4.046 -28.482 1.00 67.12 99 GLU A CA 1
ATOM 821 C C . GLU A 1 99 ? 5.555 -3.474 -27.614 1.00 67.12 99 GLU A C 1
ATOM 823 O O . GLU A 1 99 ? 6.664 -3.201 -28.083 1.00 67.12 99 GLU A O 1
ATOM 828 N N . SER A 1 100 ? 5.261 -3.264 -26.330 1.00 78.19 100 SER A N 1
ATOM 829 C CA . SER A 1 100 ? 6.270 -2.820 -25.373 1.00 78.19 100 SER A CA 1
ATOM 830 C C . SER A 1 100 ? 7.425 -3.813 -25.331 1.00 78.19 100 SER A C 1
ATOM 832 O O . SER A 1 100 ? 7.202 -5.016 -25.222 1.00 78.19 100 SER A O 1
ATOM 834 N N . VAL A 1 101 ? 8.653 -3.292 -25.282 1.00 75.62 101 VAL A N 1
ATOM 835 C CA . VAL A 1 101 ? 9.892 -4.079 -25.183 1.00 75.62 101 VAL A CA 1
ATOM 836 C C . VAL A 1 101 ? 9.841 -5.100 -24.040 1.00 75.62 101 VAL A C 1
ATOM 838 O O . VAL A 1 101 ? 10.403 -6.186 -24.150 1.00 75.62 101 VAL A O 1
ATOM 841 N N . LEU A 1 102 ? 9.162 -4.757 -22.940 1.00 77.69 102 LEU A N 1
ATOM 842 C CA . LEU A 1 102 ? 9.103 -5.575 -21.727 1.00 77.69 102 LEU A CA 1
ATOM 843 C C . LEU A 1 102 ? 7.697 -6.086 -21.391 1.00 77.69 102 LEU A C 1
ATOM 845 O O . LEU A 1 102 ? 7.553 -6.868 -20.453 1.00 77.69 102 LEU A O 1
ATOM 849 N N . GLY A 1 103 ? 6.654 -5.602 -22.076 1.00 77.31 103 GLY A N 1
ATOM 850 C CA . GLY A 1 103 ? 5.255 -5.894 -21.737 1.00 77.31 103 GLY A CA 1
ATOM 851 C C . GLY A 1 103 ? 4.808 -5.412 -20.344 1.00 77.31 103 GLY A C 1
ATOM 852 O O . GLY A 1 103 ? 3.695 -5.716 -19.923 1.00 77.31 103 GLY A O 1
ATOM 853 N N . ARG A 1 104 ? 5.655 -4.676 -19.602 1.00 82.94 104 ARG A N 1
ATOM 854 C CA . ARG A 1 104 ? 5.402 -4.233 -18.217 1.00 82.94 104 ARG A CA 1
ATOM 855 C C . ARG A 1 104 ? 6.118 -2.939 -17.857 1.00 82.94 104 ARG A C 1
ATOM 857 O O . ARG A 1 104 ? 7.132 -2.588 -18.466 1.00 82.94 104 ARG A O 1
ATOM 864 N N . ARG A 1 105 ? 5.574 -2.184 -16.890 1.00 85.06 105 ARG A N 1
ATOM 865 C CA . ARG A 1 105 ? 6.083 -0.844 -16.514 1.00 85.06 105 ARG A CA 1
ATOM 866 C C . ARG A 1 105 ? 7.304 -0.946 -15.613 1.00 85.06 105 ARG A C 1
ATOM 868 O O . ARG A 1 105 ? 7.505 -1.953 -14.941 1.00 85.06 105 ARG A O 1
ATOM 875 N N . SER A 1 106 ? 8.111 0.106 -15.627 1.00 87.44 106 SER A N 1
ATOM 876 C CA . SER A 1 106 ? 9.241 0.307 -14.724 1.00 87.44 106 SER A CA 1
ATOM 877 C C . SER A 1 106 ? 8.908 1.380 -13.691 1.00 87.44 106 SER A C 1
ATOM 879 O O . SER A 1 106 ? 7.950 2.146 -13.852 1.00 87.44 106 SER A O 1
ATOM 881 N N . TYR A 1 107 ? 9.718 1.457 -12.639 1.00 88.56 107 TYR A N 1
ATOM 882 C CA . TYR A 1 107 ? 9.635 2.522 -11.650 1.00 88.56 107 TYR A CA 1
ATOM 883 C C . TYR A 1 107 ? 10.914 3.350 -11.679 1.00 88.56 107 TYR A C 1
ATOM 885 O O . TYR A 1 107 ? 11.912 2.987 -11.070 1.00 88.56 107 TYR A O 1
ATOM 893 N N . ILE A 1 108 ? 10.871 4.492 -12.357 1.00 87.31 108 ILE A N 1
ATOM 894 C CA . ILE A 1 108 ? 12.007 5.406 -12.498 1.00 87.31 108 ILE A CA 1
ATOM 895 C C . ILE A 1 108 ? 13.226 4.650 -13.063 1.00 87.31 108 ILE A C 1
ATOM 897 O O . ILE A 1 108 ? 13.218 4.325 -14.247 1.00 87.31 108 ILE A O 1
ATOM 901 N N . ASP A 1 109 ? 14.229 4.364 -12.230 1.00 88.00 109 ASP A N 1
ATOM 902 C CA . ASP A 1 109 ? 15.484 3.704 -12.594 1.00 88.00 109 ASP A CA 1
ATOM 903 C C . ASP A 1 109 ? 15.411 2.169 -12.441 1.00 88.00 109 ASP A C 1
ATOM 905 O O . ASP A 1 109 ? 16.262 1.466 -12.982 1.00 88.00 109 ASP A O 1
ATOM 909 N N . ASP A 1 110 ? 14.396 1.646 -11.739 1.00 90.19 110 ASP A N 1
ATOM 910 C CA . ASP A 1 110 ? 14.223 0.222 -11.437 1.00 90.19 110 ASP A CA 1
ATOM 911 C C . ASP A 1 110 ? 13.396 -0.484 -12.532 1.00 90.19 110 ASP A C 1
ATOM 913 O O . ASP A 1 110 ? 12.158 -0.366 -12.604 1.00 90.19 110 ASP A O 1
ATOM 917 N N . ILE A 1 111 ? 14.067 -1.280 -13.368 1.00 91.88 111 ILE A N 1
ATOM 918 C CA . ILE A 1 111 ? 13.450 -2.084 -14.432 1.00 91.88 111 ILE A CA 1
ATOM 919 C C . ILE A 1 111 ? 13.452 -3.564 -14.043 1.00 91.88 111 ILE A C 1
ATOM 921 O O . ILE A 1 111 ? 14.500 -4.149 -13.794 1.00 91.88 111 ILE A O 1
ATOM 925 N N . LEU A 1 112 ? 12.280 -4.200 -14.071 1.00 93.75 112 LEU A N 1
ATOM 926 C CA . LEU A 1 112 ? 12.159 -5.654 -13.967 1.00 93.75 112 LEU A CA 1
ATOM 927 C C . LEU A 1 112 ? 11.903 -6.238 -15.357 1.00 93.75 112 LEU A C 1
ATOM 929 O O . LEU A 1 112 ? 10.937 -5.862 -16.016 1.00 93.75 112 LEU A O 1
ATOM 933 N N . VAL A 1 113 ? 12.736 -7.179 -15.787 1.00 94.06 113 VAL A N 1
ATOM 934 C CA . VAL A 1 113 ? 12.504 -8.016 -16.970 1.00 94.06 113 VAL A CA 1
ATOM 935 C C . VAL A 1 113 ? 12.113 -9.398 -16.480 1.00 94.06 113 VAL A C 1
ATOM 937 O O . VAL A 1 113 ? 12.785 -9.954 -15.614 1.00 94.06 113 VAL A O 1
ATOM 940 N N . GLY A 1 114 ? 11.031 -9.947 -17.020 1.00 93.38 114 GLY A N 1
ATOM 941 C CA . GLY A 1 114 ? 10.580 -11.288 -16.681 1.00 93.38 114 GLY A CA 1
ATOM 942 C C . GLY A 1 114 ? 10.255 -12.104 -17.924 1.00 93.38 114 GLY A C 1
ATOM 943 O O . GLY A 1 114 ? 9.680 -11.587 -18.888 1.00 93.38 114 GLY A O 1
ATOM 944 N N . ALA A 1 115 ? 10.631 -13.376 -17.887 1.00 93.94 115 ALA A N 1
ATOM 945 C CA . ALA A 1 115 ? 10.443 -14.320 -18.973 1.00 93.94 115 ALA A CA 1
ATOM 946 C C . ALA A 1 115 ? 9.991 -15.702 -18.485 1.00 93.94 115 ALA A C 1
ATOM 948 O O . ALA A 1 115 ? 10.331 -16.146 -17.382 1.00 93.94 115 ALA A O 1
ATOM 949 N N . THR A 1 116 ? 9.226 -16.384 -19.334 1.00 94.06 116 THR A N 1
ATOM 950 C CA . THR A 1 116 ? 8.737 -17.755 -19.102 1.00 94.06 116 THR A CA 1
ATOM 951 C C . THR A 1 116 ? 9.767 -18.810 -19.518 1.00 94.06 116 THR A C 1
ATOM 953 O O . THR A 1 116 ? 9.727 -19.936 -19.032 1.00 94.06 116 THR A O 1
ATOM 956 N N . SER A 1 117 ? 10.732 -18.451 -20.370 1.00 95.12 117 SER A N 1
ATOM 957 C CA . SER A 1 117 ? 11.857 -19.293 -20.790 1.00 95.12 117 SER A CA 1
ATOM 958 C C . SER A 1 117 ? 13.161 -18.490 -20.840 1.00 95.12 117 SER A C 1
ATOM 960 O O . SER A 1 117 ? 13.154 -17.261 -20.774 1.00 95.12 117 SER A O 1
ATOM 962 N N . TRP A 1 118 ? 14.296 -19.187 -20.937 1.00 95.44 118 TRP A N 1
ATOM 963 C CA . TRP A 1 118 ? 15.602 -18.535 -21.066 1.00 95.44 118 TRP A CA 1
ATOM 964 C C . TRP A 1 118 ? 15.736 -17.781 -22.397 1.00 95.44 118 TRP A C 1
ATOM 966 O O . TRP A 1 118 ? 16.194 -16.643 -22.414 1.00 95.44 118 TRP A O 1
ATOM 976 N N . ASP A 1 119 ? 15.267 -18.374 -23.496 1.00 96.50 119 ASP A N 1
ATOM 977 C CA . ASP A 1 119 ? 15.334 -17.748 -24.822 1.00 96.50 119 ASP A CA 1
ATOM 978 C C . ASP A 1 119 ? 14.473 -16.477 -24.895 1.00 96.50 119 ASP A C 1
ATOM 980 O O . ASP A 1 119 ? 14.923 -15.456 -25.412 1.00 96.50 119 ASP A O 1
ATOM 984 N N . ASP A 1 120 ? 13.271 -16.499 -24.299 1.00 93.94 120 ASP A N 1
ATOM 985 C CA . ASP A 1 120 ? 12.414 -15.311 -24.161 1.00 93.94 120 ASP A CA 1
ATOM 986 C C . ASP A 1 120 ? 13.121 -14.205 -23.359 1.00 93.94 120 ASP A C 1
ATOM 988 O O . ASP A 1 120 ? 13.072 -13.029 -23.725 1.00 93.94 120 ASP A O 1
ATOM 992 N N . LEU A 1 121 ? 13.855 -14.573 -22.299 1.00 95.06 121 LEU A N 1
ATOM 993 C CA . LEU A 1 121 ? 14.646 -13.610 -21.536 1.00 95.06 121 LEU A CA 1
ATOM 994 C C . LEU A 1 121 ? 15.727 -12.961 -22.402 1.00 95.06 121 LEU A C 1
ATOM 996 O O . LEU A 1 121 ? 15.860 -11.738 -22.385 1.00 95.06 121 LEU A O 1
ATOM 1000 N N . CYS A 1 122 ? 16.492 -13.761 -23.146 1.00 95.31 122 CYS A N 1
ATOM 1001 C CA . CYS A 1 122 ? 17.556 -13.263 -24.013 1.00 95.31 122 CYS A CA 1
ATOM 1002 C C . CYS A 1 122 ? 17.014 -12.288 -25.064 1.00 95.31 122 CYS A C 1
ATOM 1004 O O . CYS A 1 122 ? 17.563 -11.196 -25.202 1.00 95.31 122 CYS A O 1
ATOM 1006 N N . ILE A 1 123 ? 15.900 -12.630 -25.722 1.00 93.94 123 ILE A N 1
ATOM 1007 C CA . ILE A 1 123 ? 15.242 -11.765 -26.714 1.00 93.94 123 ILE A CA 1
ATOM 1008 C C . ILE A 1 123 ? 14.802 -10.440 -26.076 1.00 93.94 123 ILE A C 1
ATOM 1010 O O . ILE A 1 123 ? 15.086 -9.362 -26.602 1.00 93.94 123 ILE A O 1
ATOM 1014 N N . LYS A 1 124 ? 14.145 -10.487 -24.910 1.00 93.25 124 LYS A N 1
ATOM 1015 C CA . LYS A 1 124 ? 13.713 -9.276 -24.190 1.00 93.25 124 LYS A CA 1
ATOM 1016 C C . LYS A 1 124 ? 14.886 -8.399 -23.765 1.00 93.25 124 LYS A C 1
ATOM 1018 O O . LYS A 1 124 ? 14.801 -7.177 -23.869 1.00 93.25 124 LYS A O 1
ATOM 1023 N N . VAL A 1 125 ? 15.978 -9.002 -23.298 1.00 94.38 125 VAL A N 1
ATOM 1024 C CA . VAL A 1 125 ? 17.196 -8.275 -22.916 1.00 94.38 125 VAL A CA 1
ATOM 1025 C C . VAL A 1 125 ? 17.852 -7.627 -24.135 1.00 94.38 125 VAL A C 1
ATOM 1027 O O . VAL A 1 125 ? 18.237 -6.465 -24.056 1.00 94.38 125 VAL A O 1
ATOM 1030 N N . GLU A 1 126 ? 17.940 -8.315 -25.270 1.00 94.25 126 GLU A N 1
ATOM 1031 C CA . GLU A 1 126 ? 18.494 -7.750 -26.507 1.00 94.25 126 GLU A CA 1
ATOM 1032 C C . GLU A 1 126 ? 17.667 -6.557 -27.013 1.00 94.25 126 GLU A C 1
ATOM 1034 O O . GLU A 1 126 ? 18.215 -5.492 -27.322 1.00 94.25 126 GLU A O 1
ATOM 1039 N N . ASN A 1 127 ? 16.338 -6.685 -26.999 1.00 91.69 127 ASN A N 1
ATOM 1040 C CA . ASN A 1 127 ? 15.431 -5.590 -27.337 1.00 91.69 127 ASN A CA 1
ATOM 1041 C C . ASN A 1 127 ? 15.577 -4.408 -26.362 1.00 91.69 127 ASN A C 1
ATOM 1043 O O . ASN A 1 127 ? 15.601 -3.251 -26.789 1.00 91.69 127 ASN A O 1
ATOM 1047 N N . LEU A 1 128 ? 15.730 -4.684 -25.062 1.00 92.25 128 LEU A N 1
ATOM 1048 C CA . LEU A 1 128 ? 15.975 -3.664 -24.041 1.00 92.25 128 LEU A CA 1
ATOM 1049 C C . LEU A 1 128 ? 17.286 -2.919 -24.289 1.00 92.25 128 LEU A C 1
ATOM 1051 O O . LEU A 1 128 ? 17.293 -1.691 -24.285 1.00 92.25 128 LEU A O 1
ATOM 1055 N N . LEU A 1 129 ? 18.384 -3.634 -24.531 1.00 93.12 129 LEU A N 1
ATOM 1056 C CA . LEU A 1 129 ? 19.686 -3.021 -24.799 1.00 93.12 129 LEU A CA 1
ATOM 1057 C C . LEU A 1 129 ? 19.658 -2.180 -26.081 1.00 93.12 129 LEU A C 1
ATOM 1059 O O . LEU A 1 129 ? 20.230 -1.091 -26.112 1.00 93.12 129 LEU A O 1
ATOM 1063 N N . THR A 1 130 ? 18.926 -2.635 -27.100 1.00 91.12 130 THR A N 1
ATOM 1064 C CA . THR A 1 130 ? 18.697 -1.876 -28.336 1.00 91.12 130 THR A CA 1
ATOM 1065 C C . THR A 1 130 ? 17.947 -0.571 -28.060 1.00 91.12 130 THR A C 1
ATOM 1067 O O . THR A 1 130 ? 18.343 0.490 -28.546 1.00 91.12 130 THR A O 1
ATOM 1070 N N . ALA A 1 131 ? 16.890 -0.617 -27.244 1.00 89.25 131 ALA A N 1
ATOM 1071 C CA . ALA A 1 131 ? 16.158 0.578 -26.833 1.00 89.25 131 ALA A CA 1
ATOM 1072 C C . ALA A 1 131 ? 17.037 1.522 -25.994 1.00 89.25 131 ALA A C 1
ATOM 1074 O O . ALA A 1 131 ? 17.052 2.731 -26.229 1.00 89.25 131 ALA A O 1
ATOM 1075 N N . CYS A 1 132 ? 17.821 0.985 -25.057 1.00 90.31 132 CYS A N 1
ATOM 1076 C CA . CYS A 1 132 ? 18.752 1.772 -24.256 1.00 90.31 132 CYS A CA 1
ATOM 1077 C C . CYS A 1 132 ? 19.780 2.500 -25.130 1.00 90.31 132 CYS A C 1
ATOM 1079 O O . CYS A 1 132 ? 19.962 3.706 -24.963 1.00 90.31 132 CYS A O 1
ATOM 1081 N N . ASP A 1 133 ? 20.382 1.821 -26.111 1.00 89.19 133 ASP A N 1
ATOM 1082 C CA . ASP A 1 133 ? 21.316 2.451 -27.047 1.00 89.19 133 ASP A CA 1
ATOM 1083 C C . ASP A 1 133 ? 20.647 3.573 -27.857 1.00 89.19 133 ASP A C 1
ATOM 1085 O O . ASP A 1 133 ? 21.201 4.668 -27.979 1.00 89.19 133 ASP A O 1
ATOM 1089 N N . GLN A 1 134 ? 19.433 3.350 -28.371 1.00 86.56 134 GLN A N 1
ATOM 1090 C CA . GLN A 1 134 ? 18.694 4.367 -29.129 1.00 86.56 134 GLN A CA 1
ATOM 1091 C C . GLN A 1 134 ? 18.435 5.632 -28.305 1.00 86.56 134 GLN A C 1
ATOM 1093 O O . GLN A 1 134 ? 18.587 6.741 -28.821 1.00 86.56 134 GLN A O 1
ATOM 1098 N N . TRP A 1 135 ? 18.089 5.464 -27.030 1.00 87.12 135 TRP A N 1
ATOM 1099 C CA . TRP A 1 135 ? 17.728 6.548 -26.116 1.00 87.12 135 TRP A CA 1
ATOM 1100 C C . TRP A 1 135 ? 18.891 7.065 -25.262 1.00 87.12 135 TRP A C 1
ATOM 1102 O O . TRP A 1 135 ? 18.686 7.931 -24.410 1.00 87.12 135 TRP A O 1
ATOM 1112 N N . ASN A 1 136 ? 20.114 6.584 -25.514 1.00 87.50 136 ASN A N 1
ATOM 1113 C CA . ASN A 1 136 ? 21.321 6.924 -24.759 1.00 87.50 136 ASN A CA 1
ATOM 1114 C C . ASN A 1 136 ? 21.176 6.657 -23.246 1.00 87.50 136 ASN A C 1
ATOM 1116 O O . ASN A 1 136 ? 21.676 7.414 -22.414 1.00 87.50 136 ASN A O 1
ATOM 1120 N N . LEU A 1 137 ? 20.459 5.590 -22.898 1.00 90.06 137 LEU A N 1
ATOM 1121 C CA . LEU A 1 137 ? 20.311 5.084 -21.540 1.00 90.06 137 LEU A CA 1
ATOM 1122 C C . LEU A 1 137 ? 21.387 4.032 -21.277 1.00 90.06 137 LEU A C 1
ATOM 1124 O O . LEU A 1 137 ? 21.727 3.240 -22.154 1.00 90.06 137 LEU A O 1
ATOM 1128 N N . SER A 1 138 ? 21.881 3.996 -20.047 1.00 91.19 138 SER A N 1
ATOM 1129 C CA . SER A 1 138 ? 22.888 3.032 -19.613 1.00 91.19 138 SER A CA 1
ATOM 1130 C C . SER A 1 138 ? 22.357 2.236 -18.433 1.00 91.19 138 SER A C 1
ATOM 1132 O O . SER A 1 138 ? 21.639 2.775 -17.596 1.00 91.19 138 SER A O 1
ATOM 1134 N N . ILE A 1 139 ? 22.750 0.969 -18.333 1.00 93.62 139 ILE A N 1
ATOM 1135 C CA . ILE A 1 139 ? 22.375 0.070 -17.236 1.00 93.62 139 ILE A CA 1
ATOM 1136 C C . ILE A 1 139 ? 23.615 -0.187 -16.378 1.00 93.62 139 ILE A C 1
ATOM 1138 O O . ILE A 1 139 ? 24.699 -0.444 -16.905 1.00 93.62 139 ILE A O 1
ATOM 1142 N N . SER A 1 140 ? 23.485 -0.104 -15.055 1.00 94.00 140 SER A N 1
ATOM 1143 C CA . SER A 1 140 ? 24.567 -0.437 -14.132 1.00 94.00 140 SER A CA 1
ATOM 1144 C C . SER A 1 140 ? 24.714 -1.951 -14.035 1.00 94.00 140 SER A C 1
ATOM 1146 O O . SER A 1 140 ? 23.886 -2.616 -13.421 1.00 94.00 140 SER A O 1
ATOM 1148 N N . VAL A 1 141 ? 25.780 -2.511 -14.608 1.00 92.69 141 VAL A N 1
ATOM 1149 C CA . VAL A 1 141 ? 26.029 -3.962 -14.547 1.00 92.69 141 VAL A CA 1
ATOM 1150 C C . VAL A 1 141 ? 26.212 -4.439 -13.102 1.00 92.69 141 VAL A C 1
ATOM 1152 O O . VAL A 1 141 ? 25.640 -5.454 -12.732 1.00 92.69 141 VAL A O 1
ATOM 1155 N N . GLU A 1 142 ? 26.949 -3.684 -12.280 1.00 93.44 142 GLU A N 1
ATOM 1156 C CA . GLU A 1 142 ? 27.263 -4.034 -10.883 1.00 93.44 142 GLU A CA 1
ATOM 1157 C C . GLU A 1 142 ? 26.028 -4.054 -9.971 1.00 93.44 142 GLU A C 1
ATOM 1159 O O . GLU A 1 142 ? 25.919 -4.905 -9.092 1.00 93.44 142 GLU A O 1
ATOM 1164 N N . LYS A 1 143 ? 25.089 -3.122 -10.172 1.00 91.25 143 LYS A N 1
ATOM 1165 C CA . LYS A 1 143 ? 23.875 -3.014 -9.348 1.00 91.25 143 LYS A CA 1
ATOM 1166 C C . LYS A 1 143 ? 22.711 -3.857 -9.862 1.00 91.25 143 LYS A C 1
ATOM 1168 O O . LYS A 1 143 ? 21.689 -3.950 -9.187 1.00 91.25 143 LYS A O 1
ATOM 1173 N N . SER A 1 144 ? 22.858 -4.450 -11.043 1.00 95.19 144 SER A N 1
ATOM 1174 C CA . SER A 1 144 ? 21.810 -5.221 -11.701 1.00 95.19 144 SER A CA 1
ATOM 1175 C C . SER A 1 144 ? 21.991 -6.723 -11.489 1.00 95.19 144 SER A C 1
ATOM 1177 O O . SER A 1 144 ? 23.101 -7.244 -11.447 1.00 95.19 144 SER A O 1
ATOM 1179 N N . SER A 1 145 ? 20.875 -7.439 -11.408 1.00 96.19 145 SER A N 1
ATOM 1180 C CA . SER A 1 145 ? 20.805 -8.902 -11.406 1.00 96.19 145 SER A CA 1
ATOM 1181 C C . SER A 1 145 ? 20.293 -9.393 -12.756 1.00 96.19 145 SER A C 1
ATOM 1183 O O . SER A 1 145 ? 19.294 -8.874 -13.250 1.00 96.19 145 SER A O 1
ATOM 1185 N N . TRP A 1 146 ? 20.933 -10.411 -13.334 1.00 95.81 146 TRP A N 1
ATOM 1186 C CA . TRP A 1 146 ? 20.655 -10.883 -14.695 1.00 95.81 146 TRP A CA 1
ATOM 1187 C C . TRP A 1 146 ? 20.362 -12.383 -14.717 1.00 95.81 146 TRP A C 1
ATOM 1189 O O . TRP A 1 146 ? 21.167 -13.161 -14.216 1.00 95.81 146 TRP A O 1
ATOM 1199 N N . GLY A 1 147 ? 19.237 -12.792 -15.310 1.00 95.56 147 GLY A N 1
ATOM 1200 C CA . GLY A 1 147 ? 18.914 -14.207 -15.536 1.00 95.56 147 GLY A CA 1
ATOM 1201 C C . GLY A 1 147 ? 18.795 -15.052 -14.269 1.00 95.56 147 GLY A C 1
ATOM 1202 O O . GLY A 1 147 ? 19.194 -16.212 -14.259 1.00 95.56 147 GLY A O 1
ATOM 1203 N N . MET A 1 148 ? 18.255 -14.484 -13.193 1.00 95.81 148 MET A N 1
ATOM 1204 C CA . MET A 1 148 ? 18.119 -15.158 -11.901 1.00 95.81 148 MET A CA 1
ATOM 1205 C C . MET A 1 148 ? 16.714 -15.746 -11.733 1.00 95.81 148 MET A C 1
ATOM 1207 O O . MET A 1 148 ? 15.740 -15.212 -12.256 1.00 95.81 148 MET A O 1
ATOM 1211 N N . SER A 1 149 ? 16.581 -16.811 -10.942 1.00 94.56 149 SER A N 1
ATOM 1212 C CA . SER A 1 149 ? 15.273 -17.363 -10.542 1.00 94.56 149 SER A CA 1
ATOM 1213 C C . SER A 1 149 ? 14.606 -16.580 -9.399 1.00 94.56 149 SER A C 1
ATOM 1215 O O . SER A 1 149 ? 13.409 -16.734 -9.140 1.00 94.56 149 SER A O 1
ATOM 1217 N N . LYS A 1 150 ? 15.388 -15.740 -8.708 1.00 95.06 150 LYS A N 1
ATOM 1218 C CA . LYS A 1 150 ? 14.961 -14.843 -7.633 1.00 95.06 150 LYS A CA 1
ATOM 1219 C C . LYS A 1 150 ? 15.780 -13.554 -7.683 1.00 95.06 150 LYS A C 1
ATOM 1221 O O . LYS A 1 150 ? 17.003 -13.617 -7.777 1.00 95.06 150 LYS A O 1
ATOM 1226 N N . VAL A 1 151 ? 15.118 -12.402 -7.616 1.00 94.88 151 VAL A N 1
ATOM 1227 C CA . VAL A 1 151 ? 15.742 -11.069 -7.659 1.00 94.88 151 VAL A CA 1
ATOM 1228 C C . VAL A 1 151 ? 15.133 -10.142 -6.621 1.00 94.88 151 VAL A C 1
ATOM 1230 O O . VAL A 1 151 ? 13.993 -10.329 -6.202 1.00 94.88 151 VAL A O 1
ATOM 1233 N N . ASP A 1 152 ? 15.866 -9.100 -6.248 1.00 92.62 152 ASP A N 1
ATOM 1234 C CA . ASP A 1 152 ? 15.309 -8.014 -5.453 1.00 92.62 152 ASP A CA 1
ATOM 1235 C C . ASP A 1 152 ? 14.781 -6.905 -6.363 1.00 92.62 152 ASP A C 1
ATOM 1237 O O . ASP A 1 152 ? 15.482 -6.455 -7.267 1.00 92.62 152 ASP A O 1
ATOM 1241 N N . TYR A 1 153 ? 13.552 -6.456 -6.122 1.00 91.12 153 TYR A N 1
ATOM 1242 C CA . TYR A 1 153 ? 12.887 -5.426 -6.917 1.00 91.12 153 TYR A CA 1
ATOM 1243 C C . TYR A 1 153 ? 11.944 -4.584 -6.050 1.00 91.12 153 TYR A C 1
ATOM 1245 O O . TYR A 1 153 ? 11.141 -5.124 -5.288 1.00 91.12 153 TYR A O 1
ATOM 1253 N N . LEU A 1 154 ? 12.059 -3.251 -6.129 1.00 87.69 154 LEU A N 1
ATOM 1254 C CA . LEU A 1 154 ? 11.266 -2.280 -5.348 1.00 87.69 154 LEU A CA 1
ATOM 1255 C C . LEU A 1 154 ? 11.229 -2.572 -3.844 1.00 87.69 154 LEU A C 1
ATOM 1257 O O . LEU A 1 154 ? 10.233 -2.368 -3.153 1.00 87.69 154 LEU A O 1
ATOM 1261 N N . GLY A 1 155 ? 12.360 -3.054 -3.334 1.00 86.25 155 GLY A N 1
ATOM 1262 C CA . GLY A 1 155 ? 12.528 -3.407 -1.935 1.00 86.25 155 GLY A CA 1
ATOM 1263 C C . GLY A 1 155 ? 11.949 -4.763 -1.547 1.00 86.25 155 GLY A C 1
ATOM 1264 O O . GLY A 1 155 ? 12.036 -5.081 -0.372 1.00 86.25 155 GLY A O 1
ATOM 1265 N N . HIS A 1 156 ? 11.402 -5.567 -2.455 1.00 89.88 156 HIS A N 1
ATOM 1266 C CA . HIS A 1 156 ? 10.895 -6.915 -2.176 1.00 89.88 156 HIS A CA 1
ATOM 1267 C C . HIS A 1 156 ? 11.747 -7.983 -2.858 1.00 89.88 156 HIS A C 1
ATOM 1269 O O . HIS A 1 156 ? 12.410 -7.694 -3.850 1.00 89.88 156 HIS A O 1
ATOM 1275 N N . SER A 1 157 ? 11.705 -9.217 -2.351 1.00 92.50 157 SER A N 1
ATOM 1276 C CA . SER A 1 157 ? 12.318 -10.350 -3.043 1.00 92.50 157 SER A CA 1
ATOM 1277 C C . SER A 1 157 ? 11.267 -11.050 -3.899 1.00 92.50 157 SER A C 1
ATOM 1279 O O . SER A 1 157 ? 10.220 -11.463 -3.402 1.00 92.50 157 SER A O 1
ATOM 1281 N N . VAL A 1 158 ? 11.528 -11.140 -5.197 1.00 94.12 158 VAL A N 1
ATOM 1282 C CA . VAL A 1 158 ? 10.611 -11.636 -6.223 1.00 94.12 158 VAL A CA 1
ATOM 1283 C C . VAL A 1 158 ? 11.174 -12.924 -6.804 1.00 94.12 158 VAL A C 1
ATOM 1285 O O . VAL A 1 158 ? 12.336 -12.976 -7.194 1.00 94.12 158 VAL A O 1
ATOM 1288 N N . SER A 1 159 ? 10.352 -13.965 -6.889 1.00 95.00 159 SER A N 1
ATOM 1289 C CA . SER A 1 159 ? 10.697 -15.233 -7.543 1.00 95.00 159 SER A CA 1
ATOM 1290 C C . SER A 1 159 ? 9.485 -15.811 -8.265 1.00 95.00 159 SER A C 1
ATOM 1292 O O . SER A 1 159 ? 8.374 -15.323 -8.072 1.00 95.00 159 SER A O 1
ATOM 1294 N N . SER A 1 160 ? 9.657 -16.904 -9.010 1.00 92.19 160 SER A N 1
ATOM 1295 C CA . SER A 1 160 ? 8.527 -17.659 -9.579 1.00 92.19 160 SER A CA 1
ATOM 1296 C C . SER A 1 160 ? 7.572 -18.199 -8.511 1.00 92.19 160 SER A C 1
ATOM 1298 O O . SER A 1 160 ? 6.389 -18.419 -8.762 1.00 92.19 160 SER A O 1
ATOM 1300 N N . ARG A 1 161 ? 8.063 -18.396 -7.278 1.00 91.00 161 ARG A N 1
ATOM 1301 C CA . ARG A 1 161 ? 7.219 -18.850 -6.175 1.00 91.00 161 ARG A CA 1
ATOM 1302 C C . ARG A 1 161 ? 6.289 -17.752 -5.684 1.00 91.00 161 ARG A C 1
ATOM 1304 O O . ARG A 1 161 ? 5.189 -18.073 -5.259 1.00 91.00 161 ARG A O 1
ATOM 1311 N N . GLY A 1 162 ? 6.699 -16.494 -5.722 1.00 92.69 162 GLY A N 1
ATOM 1312 C CA . GLY A 1 162 ? 5.931 -15.413 -5.126 1.00 92.69 162 GLY A CA 1
ATOM 1313 C C . GLY A 1 162 ? 6.795 -14.238 -4.696 1.00 92.69 162 GLY A C 1
ATOM 1314 O O . GLY A 1 162 ? 7.955 -14.104 -5.102 1.00 92.69 162 GLY A O 1
ATOM 1315 N N . LEU A 1 163 ? 6.200 -13.403 -3.855 1.00 92.50 163 LEU A N 1
ATOM 1316 C CA . LEU A 1 163 ? 6.775 -12.201 -3.283 1.00 92.50 163 LEU A CA 1
ATOM 1317 C C . LEU A 1 163 ? 7.070 -12.402 -1.795 1.00 92.50 163 LEU A C 1
ATOM 1319 O O . LEU A 1 163 ? 6.202 -12.817 -1.028 1.00 92.50 163 LEU A O 1
ATOM 1323 N N . GLU A 1 164 ? 8.268 -12.020 -1.376 1.00 91.62 164 GLU A N 1
ATOM 1324 C CA . GLU A 1 164 ? 8.691 -12.014 0.022 1.00 91.62 164 GLU A CA 1
ATOM 1325 C C . GLU A 1 164 ? 9.064 -10.594 0.454 1.00 91.62 164 GLU A C 1
ATOM 1327 O O . GLU A 1 164 ? 9.604 -9.790 -0.319 1.00 91.62 164 GLU A O 1
ATOM 1332 N N . ALA A 1 165 ? 8.793 -10.277 1.718 1.00 87.62 165 ALA A N 1
ATOM 1333 C CA . ALA A 1 165 ? 9.328 -9.070 2.319 1.00 87.62 165 ALA A CA 1
ATOM 1334 C C . ALA A 1 165 ? 10.850 -9.207 2.450 1.00 87.62 165 ALA A C 1
ATOM 1336 O O . ALA A 1 165 ? 11.364 -10.270 2.792 1.00 87.62 165 ALA A O 1
ATOM 1337 N N . LYS A 1 166 ? 11.576 -8.112 2.218 1.00 80.50 166 LYS A N 1
ATOM 1338 C CA . LYS A 1 166 ? 13.017 -8.037 2.464 1.00 80.50 166 LYS A CA 1
ATOM 1339 C C . LYS A 1 166 ? 13.275 -7.143 3.678 1.00 80.50 166 LYS A C 1
ATOM 1341 O O . LYS A 1 166 ? 13.576 -5.955 3.520 1.00 80.50 166 LYS A O 1
ATOM 1346 N N . PRO A 1 167 ? 13.130 -7.664 4.907 1.00 67.12 167 PRO A N 1
ATOM 1347 C CA . PRO A 1 167 ? 13.483 -6.910 6.098 1.00 67.12 167 PRO A CA 1
ATOM 1348 C C . PRO A 1 167 ? 14.968 -6.536 6.029 1.00 67.12 167 PRO A C 1
ATOM 1350 O O . PRO A 1 167 ? 15.839 -7.399 6.005 1.00 67.12 167 PRO A O 1
ATOM 1353 N N . LYS A 1 168 ? 15.264 -5.227 5.978 1.00 61.16 168 LYS A N 1
ATOM 1354 C CA . LYS A 1 168 ? 16.639 -4.708 5.835 1.00 61.16 168 LYS A CA 1
ATOM 1355 C C . LYS A 1 168 ? 17.582 -5.197 6.939 1.00 61.16 168 LYS A C 1
ATOM 1357 O O . LYS A 1 168 ? 18.788 -5.194 6.725 1.00 61.16 168 LYS A O 1
ATOM 1362 N N . ASN A 1 169 ? 17.040 -5.567 8.102 1.00 64.31 169 ASN A N 1
ATOM 1363 C CA . ASN A 1 169 ? 17.787 -6.185 9.188 1.00 64.31 169 ASN A CA 1
ATOM 1364 C C . ASN A 1 169 ? 16.819 -6.855 10.191 1.00 64.31 169 ASN A C 1
ATOM 1366 O O . ASN A 1 169 ? 16.203 -6.162 11.004 1.00 64.31 169 ASN A O 1
ATOM 1370 N N . LEU A 1 170 ? 16.638 -8.179 10.111 1.00 65.94 170 LEU A N 1
ATOM 1371 C CA . LEU A 1 170 ? 15.777 -8.930 11.044 1.00 65.94 170 LEU A CA 1
ATOM 1372 C C . LEU A 1 170 ? 16.288 -8.844 12.489 1.00 65.94 170 LEU A C 1
ATOM 1374 O O . LEU A 1 170 ? 15.488 -8.710 13.414 1.00 65.94 170 LEU A O 1
ATOM 1378 N N . ASP A 1 171 ? 17.607 -8.813 12.677 1.00 65.25 171 ASP A N 1
ATOM 1379 C CA . ASP A 1 171 ? 18.232 -8.714 14.001 1.00 65.25 171 ASP A CA 1
ATOM 1380 C C . ASP A 1 171 ? 17.964 -7.358 14.668 1.00 65.25 171 ASP A C 1
ATOM 1382 O O . ASP A 1 171 ? 17.751 -7.259 15.880 1.00 65.25 171 ASP A O 1
ATOM 1386 N N . ALA A 1 172 ? 17.903 -6.288 13.871 1.00 73.44 172 ALA A N 1
ATOM 1387 C CA . ALA A 1 172 ? 17.520 -4.970 14.372 1.00 73.44 172 ALA A CA 1
ATOM 1388 C C . ALA A 1 172 ? 16.033 -4.905 14.748 1.00 73.44 172 ALA A C 1
ATOM 1390 O O . ALA A 1 172 ? 15.650 -4.099 15.591 1.00 73.44 172 ALA A O 1
ATOM 1391 N N . LEU A 1 173 ? 15.191 -5.732 14.120 1.00 77.25 173 LEU A N 1
ATOM 1392 C CA . LEU A 1 173 ? 13.774 -5.808 14.445 1.00 77.25 173 LEU A CA 1
ATOM 1393 C C . LEU A 1 173 ? 13.552 -6.594 15.738 1.00 77.25 173 LEU A C 1
ATOM 1395 O O . LEU A 1 173 ? 12.797 -6.126 16.580 1.00 77.25 173 LEU A O 1
ATOM 1399 N N . SER A 1 174 ? 14.200 -7.747 15.923 1.00 73.81 174 SER A N 1
ATOM 1400 C CA . SER A 1 174 ? 14.036 -8.570 17.131 1.00 73.81 174 SER A CA 1
ATOM 1401 C C . SER A 1 174 ? 14.485 -7.827 18.397 1.00 73.81 174 SER A C 1
ATOM 1403 O O . SER A 1 174 ? 13.768 -7.822 19.400 1.00 73.81 174 SER A O 1
ATOM 1405 N N . SER A 1 175 ? 15.606 -7.105 18.312 1.00 81.75 175 SER A N 1
ATOM 1406 C CA . SER A 1 175 ? 16.166 -6.280 19.394 1.00 81.75 175 SER A CA 1
ATOM 1407 C C . SER A 1 175 ? 15.502 -4.905 19.569 1.00 81.75 175 SER A C 1
ATOM 1409 O O . SER A 1 175 ? 15.881 -4.150 20.466 1.00 81.75 175 SER A O 1
ATOM 1411 N N . LEU A 1 176 ? 14.509 -4.557 18.740 1.00 86.56 176 LEU A N 1
ATOM 1412 C CA . LEU A 1 176 ? 13.858 -3.251 18.798 1.00 86.56 176 LEU A CA 1
ATOM 1413 C C . LEU A 1 176 ? 13.050 -3.097 20.095 1.00 86.56 176 LEU A C 1
ATOM 1415 O O . LEU A 1 176 ? 12.040 -3.776 20.296 1.00 86.56 176 LEU A O 1
ATOM 1419 N N . GLU A 1 177 ? 13.477 -2.170 20.953 1.00 89.62 177 GLU A N 1
ATOM 1420 C CA . GLU A 1 177 ? 12.737 -1.788 22.157 1.00 89.62 177 GLU A CA 1
ATOM 1421 C C . GLU A 1 177 ? 11.458 -1.009 21.822 1.00 89.62 177 GLU A C 1
ATOM 1423 O O . GLU A 1 177 ? 11.370 -0.302 20.810 1.00 89.62 177 GLU A O 1
ATOM 1428 N N . PHE A 1 178 ? 10.484 -1.060 22.735 1.00 90.06 178 PHE A N 1
ATOM 1429 C CA . PHE A 1 178 ? 9.282 -0.244 22.630 1.00 90.06 178 PHE A CA 1
ATOM 1430 C C . PHE A 1 178 ? 9.641 1.262 22.556 1.00 90.06 178 PHE A C 1
ATOM 1432 O O . PHE A 1 178 ? 10.408 1.764 23.389 1.00 90.06 178 PHE A O 1
ATOM 1439 N N . PRO A 1 179 ? 9.075 2.034 21.605 1.00 91.19 179 PRO A N 1
ATOM 1440 C CA . PRO A 1 179 ? 9.407 3.444 21.423 1.00 91.19 179 PRO A CA 1
ATOM 1441 C C . PRO A 1 179 ? 9.178 4.294 22.679 1.00 91.19 179 PRO A C 1
ATOM 1443 O O . PRO A 1 179 ? 8.092 4.304 23.248 1.00 91.19 179 PRO A O 1
ATOM 1446 N N . ARG A 1 180 ? 10.173 5.098 23.079 1.00 88.31 180 ARG A N 1
ATOM 1447 C CA . ARG A 1 180 ? 10.093 5.962 24.282 1.00 88.31 180 ARG A CA 1
ATOM 1448 C C . ARG A 1 180 ? 9.417 7.320 24.050 1.00 88.31 180 ARG A C 1
ATOM 1450 O O . ARG A 1 180 ? 9.240 8.091 24.992 1.00 88.31 180 ARG A O 1
ATOM 1457 N N . THR A 1 181 ? 9.078 7.647 22.802 1.00 89.38 181 THR A N 1
ATOM 1458 C CA . THR A 1 181 ? 8.424 8.910 22.421 1.00 89.38 181 THR A CA 1
ATOM 1459 C C . THR A 1 181 ? 7.361 8.675 21.354 1.00 89.38 181 THR A C 1
ATOM 1461 O O . THR A 1 181 ? 7.494 7.760 20.539 1.00 89.38 181 THR A O 1
ATOM 1464 N N . LEU A 1 182 ? 6.354 9.555 21.295 1.00 88.38 182 LEU A N 1
ATOM 1465 C CA . LEU A 1 182 ? 5.318 9.505 20.259 1.00 88.38 182 LEU A CA 1
ATOM 1466 C C . LEU A 1 182 ? 5.911 9.608 18.845 1.00 88.38 182 LEU A C 1
ATOM 1468 O O . LEU A 1 182 ? 5.490 8.884 17.951 1.00 88.38 182 LEU A O 1
ATOM 1472 N N . LYS A 1 183 ? 6.936 10.448 18.646 1.00 89.88 183 LYS A N 1
ATOM 1473 C CA . LYS A 1 183 ? 7.619 10.587 17.350 1.00 89.88 183 LYS A CA 1
ATOM 1474 C C . LYS A 1 183 ? 8.294 9.282 16.913 1.00 89.88 183 LYS A C 1
ATOM 1476 O O . LYS A 1 183 ? 8.193 8.900 15.752 1.00 89.88 183 LYS A O 1
ATOM 1481 N N . ALA A 1 184 ? 8.950 8.580 17.839 1.00 90.25 184 ALA A N 1
ATOM 1482 C CA . ALA A 1 184 ? 9.547 7.276 17.553 1.00 90.25 184 ALA A CA 1
ATOM 1483 C C . ALA A 1 184 ? 8.473 6.213 17.255 1.00 90.25 184 ALA A C 1
ATOM 1485 O O . ALA A 1 184 ? 8.631 5.434 16.318 1.00 90.25 184 ALA A O 1
ATOM 1486 N N . LEU A 1 185 ? 7.347 6.232 17.979 1.00 90.38 185 LEU A N 1
ATOM 1487 C CA . LEU A 1 185 ? 6.210 5.347 17.708 1.00 90.38 185 LEU A CA 1
ATOM 1488 C C . LEU A 1 185 ? 5.601 5.602 16.324 1.00 90.38 185 LEU A C 1
ATOM 1490 O O . LEU A 1 185 ? 5.348 4.664 15.577 1.00 90.38 185 LEU A O 1
ATOM 1494 N N . GLN A 1 186 ? 5.417 6.867 15.950 1.00 88.56 186 GLN A N 1
ATOM 1495 C CA . GLN A 1 186 ? 4.938 7.258 14.623 1.00 88.56 186 GLN A CA 1
ATOM 1496 C C . GLN A 1 186 ? 5.915 6.848 13.517 1.00 88.56 186 GLN A C 1
ATOM 1498 O O . GLN A 1 186 ? 5.479 6.417 12.455 1.00 88.56 186 GLN A O 1
ATOM 1503 N N . SER A 1 187 ? 7.225 6.933 13.770 1.00 89.31 187 SER A N 1
ATOM 1504 C CA . SER A 1 187 ? 8.255 6.440 12.851 1.00 89.31 187 SER A CA 1
ATOM 1505 C C . SER A 1 187 ? 8.144 4.927 12.631 1.00 89.31 187 SER A C 1
ATOM 1507 O O . SER A 1 187 ? 8.210 4.474 11.491 1.00 89.31 187 SER A O 1
ATOM 1509 N N . PHE A 1 188 ? 7.931 4.150 13.699 1.00 89.06 188 PHE A N 1
ATOM 1510 C CA . PHE A 1 188 ? 7.674 2.711 13.603 1.00 89.06 188 PHE A CA 1
ATOM 1511 C C . PHE A 1 188 ? 6.374 2.414 12.841 1.00 89.06 188 PHE A C 1
ATOM 1513 O O . PHE A 1 188 ? 6.377 1.649 11.887 1.00 89.06 188 PHE A O 1
ATOM 1520 N N . LEU A 1 189 ? 5.266 3.078 13.180 1.00 87.12 189 LEU A N 1
ATOM 1521 C CA . LEU A 1 189 ? 3.997 2.912 12.461 1.00 87.12 189 LEU A CA 1
ATOM 1522 C C . LEU A 1 189 ? 4.116 3.290 10.977 1.00 87.12 189 LEU A C 1
ATOM 1524 O O . LEU A 1 189 ? 3.503 2.655 10.124 1.00 87.12 189 LEU A O 1
ATOM 1528 N N . GLY A 1 190 ? 4.931 4.295 10.654 1.00 85.38 190 GLY A N 1
ATOM 1529 C CA . GLY A 1 190 ? 5.235 4.680 9.279 1.00 85.38 190 GLY A CA 1
ATOM 1530 C C . GLY A 1 190 ? 6.007 3.607 8.507 1.00 85.38 190 GLY A C 1
ATOM 1531 O O . GLY A 1 190 ? 5.757 3.437 7.313 1.00 85.38 190 GLY A O 1
ATOM 1532 N N . SER A 1 191 ? 6.895 2.854 9.169 1.00 84.31 191 SER A N 1
ATOM 1533 C CA . SER A 1 191 ? 7.639 1.761 8.530 1.00 84.31 191 SER A CA 1
ATOM 1534 C C . SER A 1 191 ? 6.758 0.544 8.228 1.00 84.31 191 SER A C 1
ATOM 1536 O O . SER A 1 191 ? 7.013 -0.155 7.246 1.00 84.31 191 SER A O 1
ATOM 1538 N N . LEU A 1 192 ? 5.665 0.337 8.979 1.00 82.38 192 LEU A N 1
ATOM 1539 C CA . LEU A 1 192 ? 4.684 -0.725 8.706 1.00 82.38 192 LEU A CA 1
ATOM 1540 C C . LEU A 1 192 ? 4.027 -0.601 7.326 1.00 82.38 192 LEU A C 1
ATOM 1542 O O . LEU A 1 192 ? 3.583 -1.607 6.778 1.00 82.38 192 LEU A O 1
ATOM 1546 N N . ASN A 1 193 ? 3.997 0.596 6.731 1.00 80.94 193 ASN A N 1
ATOM 1547 C CA . ASN A 1 193 ? 3.438 0.796 5.392 1.00 80.94 193 ASN A CA 1
ATOM 1548 C C . ASN A 1 193 ? 4.137 -0.062 4.327 1.00 80.94 193 ASN A C 1
ATOM 1550 O O . ASN A 1 193 ? 3.481 -0.504 3.390 1.00 80.94 193 ASN A O 1
ATOM 1554 N N . TYR A 1 194 ? 5.434 -0.347 4.477 1.00 82.00 194 TYR A N 1
ATOM 1555 C CA . TYR A 1 194 ? 6.148 -1.260 3.577 1.00 82.00 194 TYR A CA 1
ATOM 1556 C C . TYR A 1 194 ? 5.647 -2.713 3.714 1.00 82.00 194 TYR A C 1
ATOM 1558 O O . TYR A 1 194 ? 5.517 -3.428 2.723 1.00 82.00 194 TYR A O 1
ATOM 1566 N N . TYR A 1 195 ? 5.287 -3.135 4.930 1.00 83.44 195 TYR A N 1
ATOM 1567 C CA . TYR A 1 195 ? 4.864 -4.506 5.231 1.00 83.44 195 TYR A CA 1
ATOM 1568 C C . TYR A 1 195 ? 3.349 -4.735 5.136 1.00 83.44 195 TYR A C 1
ATOM 1570 O O . TYR A 1 195 ? 2.891 -5.865 5.296 1.00 83.44 195 TYR A O 1
ATOM 1578 N N . HIS A 1 196 ? 2.549 -3.694 4.877 1.00 80.69 196 HIS A N 1
ATOM 1579 C CA . HIS A 1 196 ? 1.085 -3.765 4.973 1.00 80.69 196 HIS A CA 1
ATOM 1580 C C . HIS A 1 196 ? 0.458 -4.863 4.096 1.00 80.69 196 HIS A C 1
ATOM 1582 O O . HIS A 1 196 ? -0.596 -5.390 4.448 1.00 80.69 196 HIS A O 1
ATOM 1588 N N . ARG A 1 197 ? 1.110 -5.206 2.974 1.00 86.06 197 ARG A N 1
ATOM 1589 C CA . ARG A 1 197 ? 0.655 -6.240 2.036 1.00 86.06 197 ARG A CA 1
ATOM 1590 C C . ARG A 1 197 ? 0.963 -7.670 2.485 1.00 86.06 197 ARG A C 1
ATOM 1592 O O . ARG A 1 197 ? 0.333 -8.587 1.973 1.00 86.06 197 ARG A O 1
ATOM 1599 N N . PHE A 1 198 ? 1.892 -7.843 3.430 1.00 85.12 198 PHE A N 1
ATOM 1600 C CA . PHE A 1 198 ? 2.321 -9.133 3.991 1.00 85.12 198 PHE A CA 1
ATOM 1601 C C . PHE A 1 198 ? 1.685 -9.423 5.351 1.00 85.12 198 PHE A C 1
ATOM 1603 O O . PHE A 1 198 ? 1.558 -10.578 5.738 1.00 85.12 198 PHE A O 1
ATOM 1610 N N . ILE A 1 199 ? 1.301 -8.382 6.094 1.00 80.06 199 ILE A N 1
ATOM 1611 C CA . ILE A 1 199 ? 0.845 -8.535 7.475 1.00 80.06 199 ILE A CA 1
ATOM 1612 C C . ILE A 1 199 ? -0.677 -8.511 7.552 1.00 80.06 199 ILE A C 1
ATOM 1614 O O . ILE A 1 199 ? -1.310 -7.449 7.461 1.00 80.06 199 ILE A O 1
ATOM 1618 N N . ALA A 1 200 ? -1.242 -9.683 7.838 1.00 74.56 200 ALA A N 1
ATOM 1619 C CA . ALA A 1 200 ? -2.620 -9.828 8.279 1.00 74.56 200 ALA A CA 1
ATOM 1620 C C . ALA A 1 200 ? -2.886 -8.976 9.529 1.00 74.56 200 ALA A C 1
ATOM 1622 O O . ALA A 1 200 ? -2.107 -8.997 10.488 1.00 74.56 200 ALA A O 1
ATOM 1623 N N . ASP A 1 201 ? -4.001 -8.242 9.515 1.00 72.56 201 ASP A N 1
ATOM 1624 C CA . ASP A 1 201 ? -4.519 -7.499 10.670 1.00 72.56 201 ASP A CA 1
ATOM 1625 C C . ASP A 1 201 ? -3.577 -6.411 11.212 1.00 72.56 201 ASP A C 1
ATOM 1627 O O . ASP A 1 201 ? -3.761 -5.923 12.325 1.00 72.56 201 ASP A O 1
ATOM 1631 N N . SER A 1 202 ? -2.592 -5.964 10.423 1.00 79.25 202 SER A N 1
ATOM 1632 C CA . SER A 1 202 ? -1.639 -4.918 10.831 1.00 79.25 202 SER A CA 1
ATOM 1633 C C . SER A 1 202 ? -2.328 -3.667 11.378 1.00 79.25 202 SER A C 1
ATOM 1635 O O . SER A 1 202 ? -1.929 -3.146 12.420 1.00 79.25 202 SER A O 1
ATOM 1637 N N . ALA A 1 203 ? -3.408 -3.214 10.736 1.00 81.19 203 ALA A N 1
ATOM 1638 C CA . ALA A 1 203 ? -4.176 -2.065 11.200 1.00 81.19 203 ALA A CA 1
ATOM 1639 C C . ALA A 1 203 ? -4.887 -2.296 12.540 1.00 81.19 203 ALA A C 1
ATOM 1641 O O . ALA A 1 203 ? -5.143 -1.332 13.260 1.00 81.19 203 ALA A O 1
ATOM 1642 N N . VAL A 1 204 ? -5.201 -3.546 12.881 1.00 75.75 204 VAL A N 1
ATOM 1643 C CA . VAL A 1 204 ? -5.840 -3.900 14.148 1.00 75.75 204 VAL A CA 1
ATOM 1644 C C . VAL A 1 204 ? -4.872 -3.635 15.299 1.00 75.75 204 VAL A C 1
ATOM 1646 O O . VAL A 1 204 ? -5.183 -2.841 16.185 1.00 75.75 204 VAL A O 1
ATOM 1649 N N . TYR A 1 205 ? -3.657 -4.179 15.237 1.00 78.25 205 TYR A N 1
ATOM 1650 C CA . TYR A 1 205 ? -2.620 -3.913 16.242 1.00 78.25 205 TYR A CA 1
ATOM 1651 C C . TYR A 1 205 ? -2.150 -2.459 16.217 1.00 78.25 205 TYR A C 1
ATOM 1653 O O . TYR A 1 205 ? -1.969 -1.837 17.263 1.00 78.25 205 TYR A O 1
ATOM 1661 N N . ALA A 1 206 ? -2.008 -1.876 15.024 1.00 82.06 206 ALA A N 1
ATOM 1662 C CA . ALA A 1 206 ? -1.633 -0.475 14.887 1.00 82.06 206 ALA A CA 1
ATOM 1663 C C . ALA A 1 206 ? -2.673 0.464 15.522 1.00 82.06 206 ALA A C 1
ATOM 1665 O O . ALA A 1 206 ? -2.291 1.500 16.057 1.00 82.06 206 ALA A O 1
ATOM 1666 N N . SER A 1 207 ? -3.968 0.111 15.524 1.00 76.75 207 SER A N 1
ATOM 1667 C CA . SER A 1 207 ? -5.021 0.910 16.174 1.00 76.75 207 SER A CA 1
ATOM 1668 C C . SER A 1 207 ? -4.774 1.106 17.672 1.00 76.75 207 SER A C 1
ATOM 1670 O O . SER A 1 207 ? -4.956 2.215 18.178 1.00 76.75 207 SER A O 1
ATOM 1672 N N . VAL A 1 208 ? -4.256 0.076 18.353 1.00 77.25 208 VAL A N 1
ATOM 1673 C CA . VAL A 1 208 ? -3.863 0.148 19.765 1.00 77.25 208 VAL A CA 1
ATOM 1674 C C . VAL A 1 208 ? -2.759 1.184 19.948 1.00 77.25 208 VAL A C 1
ATOM 1676 O O . VAL A 1 208 ? -2.846 2.045 20.823 1.00 77.25 208 VAL A O 1
ATOM 1679 N N . LEU A 1 209 ? -1.754 1.161 19.075 1.00 83.50 209 LEU A N 1
ATOM 1680 C CA . LEU A 1 209 ? -0.630 2.093 19.117 1.00 83.50 209 LEU A CA 1
ATOM 1681 C C . LEU A 1 209 ? -1.044 3.529 18.754 1.00 83.50 209 LEU A C 1
ATOM 1683 O O . LEU A 1 209 ? -0.566 4.474 19.377 1.00 83.50 209 LEU A O 1
ATOM 1687 N N . TYR A 1 210 ? -1.973 3.712 17.810 1.00 79.62 210 TYR A N 1
ATOM 1688 C CA . TYR A 1 210 ? -2.527 5.028 17.464 1.00 79.62 210 TYR A CA 1
ATOM 1689 C C . TYR A 1 210 ? -3.311 5.677 18.613 1.00 79.62 210 TYR A C 1
ATOM 1691 O O . TYR A 1 210 ? -3.478 6.896 18.615 1.00 79.62 210 TYR A O 1
ATOM 1699 N N . SER A 1 211 ? -3.783 4.896 19.592 1.00 74.62 211 SER A N 1
ATOM 1700 C CA . SER A 1 211 ? -4.487 5.423 20.770 1.00 74.62 211 SER A CA 1
ATOM 1701 C C . SER A 1 211 ? -3.572 6.146 21.772 1.00 74.62 211 SER A C 1
ATOM 1703 O O . SER A 1 211 ? -4.067 6.803 22.696 1.00 74.62 211 SER A O 1
ATOM 1705 N N . LEU A 1 212 ? -2.248 6.013 21.621 1.00 79.88 212 LEU A N 1
ATOM 1706 C CA . LEU A 1 212 ? -1.261 6.662 22.479 1.00 79.88 212 LEU A CA 1
ATOM 1707 C C . LEU A 1 212 ? -1.069 8.127 22.074 1.00 79.88 212 LEU A C 1
ATOM 1709 O O . LEU A 1 212 ? -0.734 8.449 20.935 1.00 79.88 212 LEU A O 1
ATOM 1713 N N . SER A 1 213 ? -1.247 9.019 23.043 1.00 82.94 213 SER A N 1
ATOM 1714 C CA . SER A 1 213 ? -1.092 10.465 22.905 1.00 82.94 213 SER A CA 1
ATOM 1715 C C . SER A 1 213 ? 0.214 10.962 23.527 1.00 82.94 213 SER A C 1
ATOM 1717 O O . SER A 1 213 ? 0.878 10.266 24.296 1.00 82.94 213 SER A O 1
ATOM 1719 N N . GLU A 1 214 ? 0.589 12.208 23.234 1.00 84.81 214 GLU A N 1
ATOM 1720 C CA . GLU A 1 214 ? 1.769 12.825 23.847 1.00 84.81 214 GLU A CA 1
ATOM 1721 C C . GLU A 1 214 ? 1.624 12.957 25.376 1.00 84.81 214 GLU A C 1
ATOM 1723 O O . GLU A 1 214 ? 2.603 12.810 26.111 1.00 84.81 214 GLU A O 1
ATOM 1728 N N . GLU A 1 215 ? 0.399 13.175 25.867 1.00 80.31 215 GLU A N 1
ATOM 1729 C CA . GLU A 1 215 ? 0.089 13.191 27.299 1.00 80.31 215 GLU A CA 1
ATOM 1730 C C . GLU A 1 215 ? 0.310 11.823 27.950 1.00 80.31 215 GLU A C 1
ATOM 1732 O O . GLU A 1 215 ? 0.878 11.765 29.040 1.00 80.31 215 GLU A O 1
ATOM 1737 N N . ASP A 1 216 ? -0.052 10.726 27.275 1.00 82.25 216 ASP A N 1
ATOM 1738 C CA . ASP A 1 216 ? 0.180 9.369 27.790 1.00 82.25 216 ASP A CA 1
ATOM 1739 C C . ASP A 1 216 ? 1.678 9.110 28.010 1.00 82.25 216 ASP A C 1
ATOM 1741 O O . ASP A 1 216 ? 2.084 8.597 29.055 1.00 82.25 216 ASP A O 1
ATOM 1745 N N . PHE A 1 217 ? 2.526 9.526 27.060 1.00 83.56 217 PHE A N 1
ATOM 1746 C CA . PHE A 1 217 ? 3.986 9.425 27.184 1.00 83.56 217 PHE A CA 1
ATOM 1747 C C . PHE A 1 217 ? 4.549 10.284 28.328 1.00 83.56 217 PHE A C 1
ATOM 1749 O O . PHE A 1 217 ? 5.520 9.882 28.975 1.00 83.56 217 PHE A O 1
ATOM 1756 N N . LYS A 1 218 ? 3.950 11.452 28.604 1.00 81.81 218 LYS A N 1
ATOM 1757 C CA . LYS A 1 218 ? 4.321 12.308 29.745 1.00 81.81 218 LYS A CA 1
ATOM 1758 C C . LYS A 1 218 ? 3.905 11.669 31.076 1.00 81.81 218 LYS A C 1
ATOM 1760 O O . LYS A 1 218 ? 4.736 11.580 31.978 1.00 81.81 218 LYS A O 1
ATOM 1765 N N . ARG A 1 219 ? 2.677 11.144 31.177 1.00 76.94 219 ARG A N 1
ATOM 1766 C CA . ARG A 1 219 ? 2.159 10.454 32.377 1.00 76.94 219 ARG A CA 1
ATOM 1767 C C . ARG A 1 219 ? 2.930 9.177 32.701 1.00 76.94 219 ARG A C 1
ATOM 1769 O O . ARG A 1 219 ? 3.245 8.941 33.863 1.00 76.94 219 ARG A O 1
ATOM 1776 N N . ARG A 1 220 ? 3.348 8.408 31.684 1.00 74.75 220 ARG A N 1
ATOM 1777 C CA . ARG A 1 220 ? 4.202 7.217 31.867 1.00 74.75 220 ARG A CA 1
ATOM 1778 C C . ARG A 1 220 ? 5.499 7.543 32.611 1.00 74.75 220 ARG A C 1
ATOM 1780 O O . ARG A 1 220 ? 5.933 6.768 33.458 1.00 74.75 220 ARG A O 1
ATOM 1787 N N . LYS A 1 221 ? 6.117 8.693 32.317 1.00 68.81 221 LYS A N 1
ATOM 1788 C CA . LYS A 1 221 ? 7.334 9.148 33.012 1.00 68.81 221 LYS A CA 1
ATOM 1789 C C . LYS A 1 221 ? 7.065 9.564 34.458 1.00 68.81 221 LYS A C 1
ATOM 1791 O O . LYS A 1 221 ? 7.951 9.413 35.290 1.00 68.81 221 LYS A O 1
ATOM 1796 N N . ALA A 1 222 ? 5.863 10.060 34.746 1.00 64.50 222 ALA A N 1
ATOM 1797 C CA . ALA A 1 222 ? 5.458 10.522 36.071 1.00 64.50 222 ALA A CA 1
ATOM 1798 C C . ALA A 1 222 ? 5.065 9.386 37.044 1.00 64.50 222 ALA A C 1
ATOM 1800 O O . ALA A 1 222 ? 4.840 9.672 38.213 1.00 64.50 222 ALA A O 1
ATOM 1801 N N . LYS A 1 223 ? 5.029 8.113 36.594 1.00 62.94 223 LYS A N 1
ATOM 1802 C CA . LYS A 1 223 ? 4.592 6.928 37.375 1.00 62.94 223 LYS A CA 1
ATOM 1803 C C . LYS A 1 223 ? 3.199 7.081 38.010 1.00 62.94 223 LYS A C 1
ATOM 1805 O O . LYS A 1 223 ? 2.958 6.561 39.095 1.00 62.94 223 LYS A O 1
ATOM 1810 N N . ASP A 1 224 ? 2.292 7.773 37.327 1.00 53.66 224 ASP A N 1
ATOM 1811 C CA . ASP A 1 224 ? 0.979 8.099 37.878 1.00 53.66 224 ASP A CA 1
ATOM 1812 C C . ASP A 1 224 ? -0.132 7.214 37.274 1.00 53.66 224 ASP A C 1
ATOM 1814 O O . ASP A 1 224 ? -0.259 7.087 36.050 1.00 53.66 224 ASP A O 1
ATOM 1818 N N . ASP A 1 225 ? -0.934 6.640 38.171 1.00 56.50 225 ASP A N 1
ATOM 1819 C CA . ASP A 1 225 ? -2.194 5.910 37.960 1.00 56.50 225 ASP A CA 1
ATOM 1820 C C . ASP A 1 225 ? -2.159 4.468 37.379 1.00 56.50 225 ASP A C 1
ATOM 1822 O O . ASP A 1 225 ? -1.445 4.150 36.422 1.00 56.50 225 ASP A O 1
ATOM 1826 N N . SER A 1 226 ? -2.991 3.576 37.945 1.00 57.12 226 SER A N 1
ATOM 1827 C CA . SER A 1 226 ? -3.083 2.153 37.555 1.00 57.12 226 SER A CA 1
ATOM 1828 C C . SER A 1 226 ? -3.809 1.945 36.222 1.00 57.12 226 SER A C 1
ATOM 1830 O O . SER A 1 226 ? -3.491 1.004 35.493 1.00 57.12 226 SER A O 1
ATOM 1832 N N . SER A 1 227 ? -4.708 2.865 35.848 1.00 56.88 227 SER A N 1
ATOM 1833 C CA . SER A 1 227 ? -5.405 2.855 34.552 1.00 56.88 227 SER A CA 1
ATOM 1834 C C . SER A 1 227 ? -4.444 3.037 33.367 1.00 56.88 227 SER A C 1
ATOM 1836 O O . SER A 1 227 ? -4.640 2.477 32.286 1.00 56.88 227 SER A O 1
ATOM 1838 N N . THR A 1 228 ? -3.344 3.765 33.586 1.00 61.84 228 THR A N 1
ATOM 1839 C CA . THR A 1 228 ? -2.279 3.972 32.603 1.00 61.84 228 THR A CA 1
ATOM 1840 C C . THR A 1 228 ? -1.493 2.676 32.361 1.00 61.84 228 THR A C 1
ATOM 1842 O O . THR A 1 228 ? -1.051 2.426 31.239 1.00 61.84 228 THR A O 1
ATOM 1845 N N . LEU A 1 229 ? -1.340 1.823 33.382 1.00 68.44 229 LEU A N 1
ATOM 1846 C CA . LEU A 1 229 ? -0.524 0.606 33.318 1.00 68.44 229 LEU A CA 1
ATOM 1847 C C . LEU A 1 229 ? -1.108 -0.445 32.361 1.00 68.44 229 LEU A C 1
ATOM 1849 O O . LEU A 1 229 ? -0.366 -1.022 31.565 1.00 68.44 229 LEU A O 1
ATOM 1853 N N . GLU A 1 230 ? -2.429 -0.649 32.381 1.00 68.81 230 GLU A N 1
ATOM 1854 C CA . GLU A 1 230 ? -3.106 -1.571 31.456 1.00 68.81 230 GLU A CA 1
ATOM 1855 C C . GLU A 1 230 ? -2.975 -1.104 30.003 1.00 68.81 230 GLU A C 1
ATOM 1857 O O . GLU A 1 230 ? -2.555 -1.875 29.141 1.00 68.81 230 GLU A O 1
ATOM 1862 N N . LYS A 1 231 ? -3.236 0.183 29.727 1.00 73.31 231 LYS A N 1
ATOM 1863 C CA . LYS A 1 231 ? -3.086 0.767 28.382 1.00 73.31 231 LYS A CA 1
ATOM 1864 C C . LYS A 1 231 ? -1.678 0.544 27.812 1.00 73.31 231 LYS A C 1
ATOM 1866 O O . LYS A 1 231 ? -1.535 0.233 26.629 1.00 73.31 231 LYS A O 1
ATOM 1871 N N . TRP A 1 232 ? -0.640 0.668 28.643 1.00 79.25 232 TRP A N 1
ATOM 1872 C CA . TRP A 1 232 ? 0.745 0.420 28.230 1.00 79.25 232 TRP A CA 1
ATOM 1873 C C . TRP A 1 232 ? 1.051 -1.052 27.991 1.00 79.25 232 TRP A C 1
ATOM 1875 O O . TRP A 1 232 ? 1.657 -1.364 26.969 1.00 79.25 232 TRP A O 1
ATOM 1885 N N . LYS A 1 233 ? 0.591 -1.951 28.867 1.00 79.31 233 LYS A N 1
ATOM 1886 C CA . LYS A 1 233 ? 0.755 -3.401 28.683 1.00 79.31 233 LYS A CA 1
ATOM 1887 C C . LYS A 1 233 ? 0.164 -3.862 27.349 1.00 79.31 233 LYS A C 1
ATOM 1889 O O . LYS A 1 233 ? 0.769 -4.652 26.624 1.00 79.31 233 LYS A O 1
ATOM 1894 N N . HIS A 1 234 ? -0.996 -3.323 26.995 1.00 75.06 234 HIS A N 1
ATOM 1895 C CA . HIS A 1 234 ? -1.651 -3.592 25.723 1.00 75.06 234 HIS A CA 1
ATOM 1896 C C . HIS A 1 234 ? -0.882 -3.050 24.521 1.00 75.06 234 HIS A C 1
ATOM 1898 O O . HIS A 1 234 ? -0.716 -3.759 23.529 1.00 75.06 234 HIS A O 1
ATOM 1904 N N . ALA A 1 235 ? -0.372 -1.821 24.611 1.00 81.94 235 ALA A N 1
ATOM 1905 C CA . ALA A 1 235 ? 0.465 -1.254 23.562 1.00 81.94 235 ALA A CA 1
ATOM 1906 C C . ALA A 1 235 ? 1.760 -2.053 23.363 1.00 81.94 235 ALA A C 1
ATOM 1908 O O . ALA A 1 235 ? 2.135 -2.328 22.227 1.00 81.94 235 ALA A O 1
ATOM 1909 N N . GLU A 1 236 ? 2.416 -2.470 24.445 1.00 85.31 236 GLU A N 1
ATOM 1910 C CA . GLU A 1 236 ? 3.617 -3.309 24.393 1.00 85.31 236 GLU A CA 1
ATOM 1911 C C . GLU A 1 236 ? 3.322 -4.676 23.777 1.00 85.31 236 GLU A C 1
ATOM 1913 O O . GLU A 1 236 ? 4.046 -5.116 22.888 1.00 85.31 236 GLU A O 1
ATOM 1918 N N . THR A 1 237 ? 2.203 -5.297 24.151 1.00 82.69 237 THR A N 1
ATOM 1919 C CA . THR A 1 237 ? 1.760 -6.563 23.553 1.00 82.69 237 THR A CA 1
ATOM 1920 C C . THR A 1 237 ? 1.495 -6.403 22.055 1.00 82.69 237 THR A C 1
ATOM 1922 O O . THR A 1 237 ? 1.985 -7.196 21.256 1.00 82.69 237 THR A O 1
ATOM 1925 N N . ALA A 1 238 ? 0.766 -5.360 21.644 1.00 83.00 238 ALA A N 1
ATOM 1926 C CA . ALA A 1 238 ? 0.488 -5.092 20.233 1.00 83.00 238 ALA A CA 1
ATOM 1927 C C . ALA A 1 238 ? 1.771 -4.815 19.430 1.00 83.00 238 ALA A C 1
ATOM 1929 O O . ALA A 1 238 ? 1.892 -5.247 18.284 1.00 83.00 238 ALA A O 1
ATOM 1930 N N . PHE A 1 239 ? 2.736 -4.120 20.034 1.00 87.50 239 PHE A N 1
ATOM 1931 C CA . PHE A 1 239 ? 4.040 -3.851 19.437 1.00 87.50 239 PHE A CA 1
ATOM 1932 C C . PHE A 1 239 ? 4.855 -5.133 19.231 1.00 87.50 239 PHE A C 1
ATOM 1934 O O . PHE A 1 239 ? 5.352 -5.358 18.128 1.00 87.50 239 PHE A O 1
ATOM 1941 N N . GLU A 1 240 ? 4.934 -6.006 20.238 1.00 86.62 240 GLU A N 1
ATOM 1942 C CA . GLU A 1 240 ? 5.626 -7.293 20.108 1.00 86.62 240 GLU A CA 1
ATOM 1943 C C . GLU A 1 240 ? 4.932 -8.219 19.101 1.00 86.62 240 GLU A C 1
ATOM 1945 O O . GLU A 1 240 ? 5.598 -8.834 18.272 1.00 86.62 240 GLU A O 1
ATOM 1950 N N . GLN A 1 241 ? 3.595 -8.252 19.070 1.00 83.94 241 GLN A N 1
ATOM 1951 C CA . GLN A 1 241 ? 2.854 -9.006 18.051 1.00 83.94 241 GLN A CA 1
ATOM 1952 C C . GLN A 1 241 ? 3.139 -8.498 16.632 1.00 83.94 241 GLN A C 1
ATOM 1954 O O . GLN A 1 241 ? 3.319 -9.296 15.714 1.00 83.94 241 GLN A O 1
ATOM 1959 N N . LEU A 1 242 ? 3.232 -7.179 16.436 1.00 85.75 242 LEU A N 1
ATOM 1960 C CA . LEU A 1 242 ? 3.624 -6.609 15.145 1.00 85.75 242 LEU A CA 1
ATOM 1961 C C . LEU A 1 242 ? 5.062 -6.980 14.768 1.00 85.75 242 LEU A C 1
ATOM 1963 O O . LEU A 1 242 ? 5.297 -7.323 13.614 1.00 85.75 242 LEU A O 1
ATOM 1967 N N . LYS A 1 243 ? 6.010 -6.956 15.714 1.00 87.00 243 LYS A N 1
ATOM 1968 C CA . LYS A 1 243 ? 7.392 -7.404 15.474 1.00 87.00 243 LYS A CA 1
ATOM 1969 C C . LYS A 1 243 ? 7.440 -8.866 15.038 1.00 87.00 243 LYS A C 1
ATOM 1971 O O . LYS A 1 243 ? 8.068 -9.165 14.026 1.00 87.00 243 LYS A O 1
ATOM 1976 N N . LEU A 1 244 ? 6.736 -9.747 15.753 1.00 83.88 244 LEU A N 1
ATOM 1977 C CA . LEU A 1 244 ? 6.636 -11.166 15.407 1.00 83.88 244 LEU A CA 1
ATOM 1978 C C . LEU A 1 244 ? 6.055 -11.354 14.003 1.00 83.88 244 LEU A C 1
ATOM 1980 O O . LEU A 1 244 ? 6.632 -12.075 13.202 1.00 83.88 244 LEU A O 1
ATOM 1984 N N . LYS A 1 245 ? 4.984 -10.633 13.660 1.00 82.94 245 LYS A N 1
ATOM 1985 C CA . LYS A 1 245 ? 4.369 -10.693 12.325 1.00 82.94 245 LYS A CA 1
ATOM 1986 C C . LYS A 1 245 ? 5.247 -10.165 11.196 1.00 82.94 245 LYS A C 1
ATOM 1988 O O . LYS A 1 245 ? 5.121 -10.633 10.073 1.00 82.94 245 LYS A O 1
ATOM 1993 N N . ILE A 1 246 ? 6.084 -9.160 11.455 1.00 84.94 246 ILE A N 1
ATOM 1994 C CA . ILE A 1 246 ? 7.055 -8.677 10.463 1.00 84.94 246 ILE A CA 1
ATOM 1995 C C . ILE A 1 246 ? 8.150 -9.736 10.256 1.00 84.94 246 ILE A C 1
ATOM 1997 O O . ILE A 1 246 ? 8.575 -9.964 9.123 1.00 84.94 246 ILE A O 1
ATOM 2001 N N . ALA A 1 247 ? 8.609 -10.368 11.340 1.00 83.44 247 ALA A N 1
ATOM 2002 C CA . ALA A 1 247 ? 9.620 -11.419 11.279 1.00 83.44 247 ALA A CA 1
ATOM 2003 C C . ALA A 1 247 ? 9.096 -12.683 10.576 1.00 83.44 247 ALA A C 1
ATOM 2005 O O . ALA A 1 247 ? 9.816 -13.268 9.775 1.00 83.44 247 ALA A O 1
ATOM 2006 N N . ASP A 1 248 ? 7.836 -13.043 10.821 1.00 81.00 248 ASP A N 1
ATOM 2007 C CA . ASP A 1 248 ? 7.139 -14.200 10.248 1.00 81.00 248 ASP A CA 1
ATOM 2008 C C . ASP A 1 248 ? 6.265 -13.806 9.043 1.00 81.00 248 ASP A C 1
ATOM 2010 O O . ASP A 1 248 ? 5.116 -14.224 8.895 1.00 81.00 248 ASP A O 1
ATOM 2014 N N . THR A 1 249 ? 6.774 -12.909 8.193 1.00 84.50 249 THR A N 1
ATOM 2015 C CA . THR A 1 249 ? 6.023 -12.492 7.003 1.00 84.50 249 THR A CA 1
ATOM 2016 C C . THR A 1 249 ? 5.875 -13.667 6.032 1.00 84.50 249 THR A C 1
ATOM 2018 O O . THR A 1 249 ? 6.880 -14.262 5.638 1.00 84.50 249 THR A O 1
ATOM 2021 N N . PRO A 1 250 ? 4.646 -14.003 5.599 1.00 84.81 250 PRO A N 1
ATOM 2022 C CA . PRO A 1 250 ? 4.434 -15.126 4.702 1.00 84.81 250 PRO A CA 1
ATOM 2023 C C . PRO A 1 250 ? 4.922 -14.805 3.286 1.00 84.81 250 PRO A C 1
ATOM 2025 O O . PRO A 1 250 ? 4.900 -13.652 2.842 1.00 84.81 250 PRO A O 1
ATOM 2028 N N . LEU A 1 251 ? 5.272 -15.855 2.541 1.00 88.88 251 LEU A N 1
ATOM 2029 C CA . LEU A 1 251 ? 5.381 -15.790 1.086 1.00 88.88 251 LEU A CA 1
ATOM 2030 C C . LEU A 1 251 ? 3.998 -15.481 0.502 1.00 88.88 251 LEU A C 1
ATOM 2032 O O . LEU A 1 251 ? 3.055 -16.250 0.695 1.00 88.88 251 LEU A O 1
ATOM 2036 N N . LEU A 1 252 ? 3.892 -14.395 -0.259 1.00 92.00 252 LEU A N 1
ATOM 2037 C CA . LEU A 1 252 ? 2.690 -14.095 -1.027 1.00 92.00 252 LEU A CA 1
ATOM 2038 C C . LEU A 1 252 ? 2.795 -14.748 -2.403 1.00 92.00 252 LEU A C 1
ATOM 2040 O O . LEU A 1 252 ? 3.737 -14.473 -3.143 1.00 92.00 252 LEU A O 1
ATOM 2044 N N . ARG A 1 253 ? 1.847 -15.611 -2.767 1.00 92.75 253 ARG A N 1
ATOM 2045 C CA . ARG A 1 253 ? 1.780 -16.185 -4.115 1.00 92.75 253 ARG A CA 1
ATOM 2046 C C . ARG A 1 253 ? 1.391 -15.121 -5.134 1.00 92.75 253 ARG A C 1
ATOM 2048 O O . ARG A 1 253 ? 0.608 -14.217 -4.850 1.00 92.75 253 ARG A O 1
ATOM 2055 N N . HIS A 1 254 ? 1.930 -15.259 -6.341 1.00 93.69 254 HIS A N 1
ATOM 2056 C CA . HIS A 1 254 ? 1.466 -14.472 -7.477 1.00 93.69 254 HIS A CA 1
ATOM 2057 C C . HIS A 1 254 ? 0.037 -14.867 -7.823 1.00 93.69 254 HIS A C 1
ATOM 2059 O O . HIS A 1 254 ? -0.311 -16.046 -7.768 1.00 93.69 254 HIS A O 1
ATOM 2065 N N . PHE A 1 255 ? -0.776 -13.877 -8.176 1.00 93.94 255 PHE A N 1
ATOM 2066 C CA . PHE A 1 255 ? -2.144 -14.116 -8.607 1.00 93.94 255 PHE A CA 1
ATOM 2067 C C . PHE A 1 255 ? -2.157 -14.897 -9.920 1.00 93.94 255 PHE A C 1
ATOM 2069 O O . PHE A 1 255 ? -1.549 -14.450 -10.890 1.00 93.94 255 PHE A O 1
ATOM 2076 N N . ASN A 1 256 ? -2.874 -16.017 -9.950 1.00 92.88 256 ASN A N 1
ATOM 2077 C CA . ASN A 1 256 ? -3.063 -16.831 -11.142 1.00 92.88 256 ASN A CA 1
ATOM 2078 C C . ASN A 1 256 ? -4.468 -16.590 -11.734 1.00 92.88 256 ASN A C 1
ATOM 2080 O O . ASN A 1 256 ? -5.461 -16.905 -11.071 1.00 92.88 256 ASN A O 1
ATOM 2084 N N . PRO A 1 257 ? -4.603 -16.051 -12.960 1.00 90.88 257 PRO A N 1
ATOM 2085 C CA . PRO A 1 257 ? -5.884 -15.827 -13.627 1.00 90.88 257 PRO A CA 1
ATOM 2086 C C . PRO A 1 257 ? -6.770 -17.060 -13.841 1.00 90.88 257 PRO A C 1
ATOM 2088 O O . PRO A 1 257 ? -7.959 -16.893 -14.102 1.00 90.88 257 PRO A O 1
ATOM 2091 N N . GLU A 1 258 ? -6.230 -18.266 -13.793 1.00 91.50 258 GLU A N 1
ATOM 2092 C CA . GLU A 1 258 ? -6.960 -19.512 -14.039 1.00 91.50 258 GLU A CA 1
ATOM 2093 C C . GLU A 1 258 ? -7.592 -20.086 -12.762 1.00 91.50 258 GLU A C 1
ATOM 2095 O O . GLU A 1 258 ? -8.475 -20.940 -12.838 1.00 91.50 258 GLU A O 1
ATOM 2100 N N . LEU A 1 259 ? -7.178 -19.610 -11.582 1.00 92.06 259 LEU A N 1
ATOM 2101 C CA . LEU A 1 259 ? -7.676 -20.084 -10.290 1.00 92.06 259 LEU A CA 1
ATOM 2102 C C . LEU A 1 259 ? -8.762 -19.164 -9.722 1.00 92.06 259 LEU A C 1
ATOM 2104 O O . LEU A 1 259 ? -8.702 -17.938 -9.851 1.00 92.06 259 LEU A O 1
ATOM 2108 N N . GLU A 1 260 ? -9.738 -19.748 -9.022 1.00 92.31 260 GLU A N 1
ATOM 2109 C CA . GLU A 1 260 ? -10.805 -18.981 -8.375 1.00 92.31 260 GLU A CA 1
ATOM 2110 C C . GLU A 1 260 ? -10.233 -18.077 -7.262 1.00 92.31 260 GLU A C 1
ATOM 2112 O O . GLU A 1 260 ? -9.560 -18.566 -6.347 1.00 92.31 260 GLU A O 1
ATOM 2117 N N . PRO A 1 261 ? -10.492 -16.756 -7.301 1.00 94.44 261 PRO A N 1
ATOM 2118 C CA . PRO A 1 261 ? -10.117 -15.861 -6.220 1.00 94.44 261 PRO A CA 1
ATOM 2119 C C . PRO A 1 261 ? -11.038 -16.045 -5.013 1.00 94.44 261 PRO A C 1
ATOM 2121 O O . PRO A 1 261 ? -12.263 -15.924 -5.118 1.00 94.44 261 PRO A O 1
ATOM 2124 N N . VAL A 1 262 ? -10.429 -16.240 -3.844 1.00 91.50 262 VAL A N 1
ATOM 2125 C CA . VAL A 1 262 ? -11.133 -16.339 -2.564 1.00 91.50 262 VAL A CA 1
ATOM 2126 C C . VAL A 1 262 ? -10.711 -15.201 -1.648 1.00 91.50 262 VAL A C 1
ATOM 2128 O O . VAL A 1 262 ? -9.543 -15.059 -1.281 1.00 91.50 262 VAL A O 1
ATOM 2131 N N . ILE A 1 263 ? -11.679 -14.374 -1.270 1.00 90.94 263 ILE A N 1
ATOM 2132 C CA . ILE A 1 263 ? -11.498 -13.252 -0.358 1.00 90.94 263 ILE A CA 1
ATOM 2133 C C . ILE A 1 263 ? -12.006 -13.639 1.016 1.00 90.94 263 ILE A C 1
ATOM 2135 O O . ILE A 1 263 ? -13.144 -14.068 1.166 1.00 90.94 263 ILE A O 1
ATOM 2139 N N . ILE A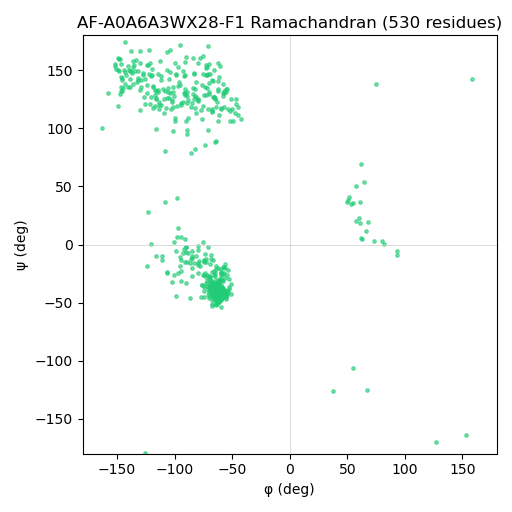 1 264 ? -11.197 -13.387 2.034 1.00 86.62 264 ILE A N 1
ATOM 2140 C CA . ILE A 1 264 ? -11.588 -13.583 3.425 1.00 86.62 264 ILE A CA 1
ATOM 2141 C C . ILE A 1 264 ? -11.636 -12.212 4.079 1.00 86.62 264 ILE A C 1
ATOM 2143 O O . ILE A 1 264 ? -10.631 -11.500 4.096 1.00 86.62 264 ILE A O 1
ATOM 2147 N N . VAL A 1 265 ? -12.806 -11.832 4.593 1.00 85.56 265 VAL A N 1
ATOM 2148 C CA . VAL A 1 265 ? -13.009 -10.537 5.251 1.00 85.56 265 VAL A CA 1
ATOM 2149 C C . VAL A 1 265 ? -13.076 -10.681 6.761 1.00 85.56 265 VAL A C 1
ATOM 2151 O O . VAL A 1 265 ? -13.549 -11.681 7.302 1.00 85.56 265 VAL A O 1
ATOM 2154 N N . TYR A 1 266 ? -12.604 -9.644 7.439 1.00 80.19 266 TYR A N 1
ATOM 2155 C CA . TYR A 1 266 ? -12.667 -9.512 8.878 1.00 80.19 266 TYR A CA 1
ATOM 2156 C C . TYR A 1 266 ? -12.926 -8.057 9.265 1.00 80.19 266 TYR A C 1
ATOM 2158 O O . TYR A 1 266 ? -12.352 -7.116 8.707 1.00 80.19 266 TYR A O 1
ATOM 2166 N N . ALA A 1 267 ? -13.789 -7.871 10.253 1.00 80.00 267 ALA A N 1
ATOM 2167 C CA . ALA A 1 267 ? -14.085 -6.576 10.828 1.00 80.00 267 ALA A CA 1
ATOM 2168 C C . ALA A 1 267 ? -14.032 -6.668 12.349 1.00 80.00 267 ALA A C 1
ATOM 2170 O O . ALA A 1 267 ? -14.454 -7.659 12.936 1.00 80.00 267 ALA A O 1
ATOM 2171 N N . SER A 1 268 ? -13.543 -5.603 12.972 1.00 76.38 268 SER A N 1
ATOM 2172 C CA . SER A 1 268 ? -13.633 -5.372 14.408 1.00 76.38 268 SER A CA 1
ATOM 2173 C C . SER A 1 268 ? -14.262 -4.009 14.674 1.00 76.38 268 SER A C 1
ATOM 2175 O O . SER A 1 268 ? -14.586 -3.258 13.751 1.00 76.38 268 SER A O 1
ATOM 2177 N N . GLU A 1 269 ? -14.415 -3.634 15.944 1.00 74.56 269 GLU A N 1
ATOM 2178 C CA . GLU A 1 269 ? -14.974 -2.327 16.296 1.00 74.56 269 GLU A CA 1
ATOM 2179 C C . GLU A 1 269 ? -14.171 -1.136 15.743 1.00 74.56 269 GLU A C 1
ATOM 2181 O O . GLU A 1 269 ? -14.756 -0.079 15.494 1.00 74.56 269 GLU A O 1
ATOM 2186 N N . TRP A 1 270 ? -12.872 -1.322 15.488 1.00 74.81 270 TRP A N 1
ATOM 2187 C CA . TRP A 1 270 ? -11.907 -0.243 15.237 1.00 74.81 270 TRP A CA 1
ATOM 2188 C C . TRP A 1 270 ? -11.152 -0.365 13.917 1.00 74.81 270 TRP A C 1
ATOM 2190 O O . TRP A 1 270 ? -10.575 0.618 13.449 1.00 74.81 270 TRP A O 1
ATOM 2200 N N . ALA A 1 271 ? -11.123 -1.549 13.314 1.00 82.44 271 ALA A N 1
ATOM 2201 C CA . ALA A 1 271 ? -10.361 -1.813 12.104 1.00 82.44 271 ALA A CA 1
ATOM 2202 C C . ALA A 1 271 ? -11.059 -2.857 11.231 1.00 82.44 271 ALA A C 1
ATOM 2204 O O . ALA A 1 271 ? -11.901 -3.627 11.683 1.00 82.44 271 ALA A O 1
ATOM 2205 N N . VAL A 1 272 ? -10.692 -2.863 9.956 1.00 86.31 272 VAL A N 1
ATOM 2206 C CA . VAL A 1 272 ? -11.116 -3.865 8.978 1.00 86.31 272 VAL A CA 1
ATOM 2207 C C . VAL A 1 272 ? -9.894 -4.443 8.294 1.00 86.31 272 VAL A C 1
ATOM 2209 O O . VAL A 1 272 ? -8.903 -3.740 8.075 1.00 86.31 272 VAL A O 1
ATOM 2212 N N . SER A 1 273 ? -9.977 -5.719 7.958 1.00 86.56 273 SER A N 1
ATOM 2213 C CA . SER A 1 273 ? -8.899 -6.506 7.379 1.00 86.56 273 SER A CA 1
ATOM 2214 C C . SER A 1 273 ? -9.479 -7.457 6.341 1.00 86.56 273 SER A C 1
ATOM 2216 O O . SER A 1 273 ? -10.614 -7.914 6.463 1.00 86.56 273 SER A O 1
ATOM 2218 N N . ALA A 1 274 ? -8.728 -7.714 5.284 1.00 88.06 274 ALA A N 1
ATOM 2219 C CA . ALA A 1 274 ? -9.103 -8.662 4.257 1.00 88.06 274 ALA A CA 1
ATOM 2220 C C . ALA A 1 274 ? -7.854 -9.266 3.620 1.00 88.06 274 ALA A C 1
ATOM 2222 O O . ALA A 1 274 ? -6.803 -8.624 3.539 1.00 88.06 274 ALA A O 1
ATOM 2223 N N . VAL A 1 275 ? -7.985 -10.494 3.138 1.00 89.50 275 VAL A N 1
ATOM 2224 C CA . VAL A 1 275 ? -6.943 -11.180 2.377 1.00 89.50 275 VAL A CA 1
ATOM 2225 C C . VAL A 1 275 ? -7.533 -11.728 1.087 1.00 89.50 275 VAL A C 1
ATOM 2227 O O . VAL A 1 275 ? -8.623 -12.298 1.095 1.00 89.50 275 VAL A O 1
ATOM 2230 N N . LEU A 1 276 ? -6.814 -11.530 -0.015 1.00 92.56 276 LEU A N 1
ATOM 2231 C CA . LEU A 1 276 ? -7.024 -12.255 -1.262 1.00 92.56 276 LEU A CA 1
ATOM 2232 C C . LEU A 1 276 ? -6.159 -13.516 -1.234 1.00 92.56 276 LEU A C 1
ATOM 2234 O O . LEU A 1 276 ? -4.954 -13.427 -0.995 1.00 92.56 276 LEU A O 1
ATOM 2238 N N . THR A 1 277 ? -6.770 -14.666 -1.485 1.00 92.06 277 THR A N 1
ATOM 2239 C CA . THR A 1 277 ? -6.133 -15.987 -1.493 1.00 92.06 277 THR A CA 1
ATOM 2240 C C . THR A 1 277 ? -6.560 -16.777 -2.726 1.00 92.06 277 THR A C 1
ATOM 2242 O O . THR A 1 277 ? -7.603 -16.488 -3.319 1.00 92.06 277 THR A O 1
ATOM 2245 N N . GLN A 1 278 ? -5.769 -17.779 -3.100 1.00 91.06 278 GLN A N 1
ATOM 2246 C CA . GLN A 1 278 ? -6.121 -18.765 -4.124 1.00 91.06 278 GLN A CA 1
ATOM 2247 C C . GLN A 1 278 ? -5.720 -20.161 -3.649 1.00 91.06 278 GLN A C 1
ATOM 2249 O O . GLN A 1 278 ? -4.750 -20.313 -2.903 1.00 91.06 278 GLN A O 1
ATOM 2254 N N . GLN A 1 279 ? -6.482 -21.178 -4.050 1.00 87.81 279 GLN A N 1
ATOM 2255 C CA . GLN A 1 279 ? -6.189 -22.566 -3.703 1.00 87.81 279 GLN A CA 1
ATOM 2256 C C . GLN A 1 279 ? -5.114 -23.122 -4.643 1.00 87.81 279 GLN A C 1
ATOM 2258 O O . GLN A 1 279 ? -5.361 -23.318 -5.829 1.00 87.81 279 GLN A O 1
ATOM 2263 N N . HIS A 1 280 ? -3.936 -23.411 -4.097 1.00 84.75 280 HIS A N 1
ATOM 2264 C CA . HIS A 1 280 ? -2.839 -24.101 -4.772 1.00 84.75 280 HIS A CA 1
ATOM 2265 C C . HIS A 1 280 ? -2.587 -25.428 -4.059 1.00 84.75 280 HIS A C 1
ATOM 2267 O O . HIS A 1 280 ? -2.394 -25.438 -2.847 1.00 84.75 280 HIS A O 1
ATOM 2273 N N . ASP A 1 281 ? -2.605 -26.548 -4.785 1.00 83.38 281 ASP A N 1
ATOM 2274 C CA . ASP A 1 281 ? -2.333 -27.882 -4.224 1.00 83.38 281 ASP A CA 1
ATOM 2275 C C . ASP A 1 281 ? -3.172 -28.207 -2.968 1.00 83.38 281 ASP A C 1
ATOM 2277 O O . ASP A 1 281 ? -2.686 -28.774 -1.992 1.00 83.38 281 ASP A O 1
ATOM 2281 N N . ASN A 1 282 ? -4.457 -27.826 -2.987 1.00 77.50 282 ASN A N 1
ATOM 2282 C CA . ASN A 1 282 ? -5.409 -27.946 -1.868 1.00 77.50 282 ASN A CA 1
ATOM 2283 C C . ASN A 1 282 ? -5.118 -27.080 -0.633 1.00 77.50 282 ASN A C 1
ATOM 2285 O O . ASN A 1 282 ? -5.779 -27.235 0.393 1.00 77.50 282 ASN A O 1
ATOM 2289 N N . VAL A 1 283 ? -4.196 -26.125 -0.740 1.00 81.62 283 VAL A N 1
ATOM 2290 C CA . VAL A 1 283 ? -3.879 -25.156 0.309 1.00 81.62 283 VAL A CA 1
ATOM 2291 C C . VAL A 1 283 ? -4.196 -23.748 -0.182 1.00 81.62 283 VAL A C 1
ATOM 2293 O O . VAL A 1 283 ? -3.825 -23.356 -1.286 1.00 81.62 283 VAL A O 1
ATOM 2296 N N . TYR A 1 284 ? -4.879 -22.955 0.640 1.00 84.31 284 TYR A N 1
ATOM 2297 C CA . TYR A 1 284 ? -5.089 -21.544 0.331 1.00 84.31 284 TYR A CA 1
ATOM 2298 C C . TYR A 1 284 ? -3.822 -20.753 0.609 1.00 84.31 284 TYR A C 1
ATOM 2300 O O . TYR A 1 284 ? -3.392 -20.623 1.754 1.00 84.31 284 TYR A O 1
ATOM 2308 N N . MET A 1 285 ? -3.251 -20.191 -0.447 1.00 86.81 285 MET A N 1
ATOM 2309 C CA . MET A 1 285 ? -2.063 -19.361 -0.357 1.00 86.81 285 MET A CA 1
ATOM 2310 C C . MET A 1 285 ? -2.452 -17.881 -0.439 1.00 86.81 285 MET A C 1
ATOM 2312 O O . MET A 1 285 ? -3.275 -17.512 -1.286 1.00 86.81 285 MET A O 1
ATOM 2316 N N . PRO A 1 286 ? -1.884 -17.012 0.415 1.00 90.69 286 PRO A N 1
ATOM 2317 C CA . PRO A 1 286 ? -2.177 -15.589 0.372 1.00 90.69 286 PRO A CA 1
ATOM 2318 C C . PRO A 1 286 ? -1.537 -14.941 -0.853 1.00 90.69 286 PRO A C 1
ATOM 2320 O O . PRO A 1 286 ? -0.366 -15.161 -1.135 1.00 90.69 286 PRO A O 1
ATOM 2323 N N . VAL A 1 287 ? -2.300 -14.104 -1.548 1.00 91.94 287 VAL A N 1
ATOM 2324 C CA . VAL A 1 287 ? -1.829 -13.266 -2.660 1.00 91.94 287 VAL A CA 1
ATOM 2325 C C . VAL A 1 287 ? -1.562 -11.845 -2.169 1.00 91.94 287 VAL A C 1
ATOM 2327 O O . VAL A 1 287 ? -0.543 -11.241 -2.493 1.00 91.94 287 VAL A O 1
ATOM 2330 N N . LYS A 1 288 ? -2.478 -11.287 -1.367 1.00 91.31 288 LYS A N 1
ATOM 2331 C CA . LYS A 1 288 ? -2.352 -9.919 -0.846 1.00 91.31 288 LYS A CA 1
ATOM 2332 C C . LYS A 1 288 ? -3.178 -9.729 0.417 1.00 91.31 288 LYS A C 1
ATOM 2334 O O . LYS A 1 288 ? -4.376 -10.014 0.423 1.00 91.31 288 LYS A O 1
ATOM 2339 N N . PHE A 1 289 ? -2.562 -9.177 1.459 1.00 90.12 289 PHE A N 1
ATOM 2340 C CA . PHE A 1 289 ? -3.273 -8.684 2.636 1.00 90.12 289 PHE A CA 1
ATOM 2341 C C . PHE A 1 289 ? -3.601 -7.199 2.492 1.00 90.12 289 PHE A C 1
ATOM 2343 O O . PHE A 1 289 ? -2.870 -6.421 1.876 1.00 90.12 289 PHE A O 1
ATOM 2350 N N . THR A 1 290 ? -4.704 -6.777 3.099 1.00 89.75 290 THR A N 1
ATOM 2351 C CA . THR A 1 290 ? -5.018 -5.365 3.276 1.00 89.75 290 THR A CA 1
ATOM 2352 C C . THR A 1 290 ? -5.736 -5.145 4.591 1.00 89.75 290 THR A C 1
ATOM 2354 O O . THR A 1 290 ? -6.601 -5.914 4.991 1.00 89.75 290 THR A O 1
ATOM 2357 N N . SER A 1 291 ? -5.419 -4.050 5.266 1.00 87.88 291 SER A N 1
ATOM 2358 C CA . SER A 1 291 ? -6.160 -3.636 6.449 1.00 87.88 291 SER A CA 1
ATOM 2359 C C . SER A 1 291 ? -6.173 -2.118 6.570 1.00 87.88 291 SER A C 1
ATOM 2361 O O . SER A 1 291 ? -5.378 -1.418 5.930 1.00 87.88 291 SER A O 1
ATOM 2363 N N . ARG A 1 292 ? -7.132 -1.584 7.328 1.00 86.69 292 ARG A N 1
ATOM 2364 C CA . ARG A 1 292 ? -7.136 -0.180 7.751 1.00 86.69 292 ARG A CA 1
ATOM 2365 C C . ARG A 1 292 ? -7.862 0.003 9.068 1.00 86.69 292 ARG A C 1
ATOM 2367 O O . ARG A 1 292 ? -8.794 -0.729 9.391 1.00 86.69 292 ARG A O 1
ATOM 2374 N N . THR A 1 293 ? -7.497 1.069 9.762 1.00 84.00 293 THR A N 1
ATOM 2375 C CA . THR A 1 293 ? -8.288 1.593 10.865 1.00 84.00 293 THR A CA 1
ATOM 2376 C C . THR A 1 293 ? -9.565 2.250 10.333 1.00 84.00 293 THR A C 1
ATOM 2378 O O . THR A 1 293 ? -9.627 2.790 9.216 1.00 84.00 293 THR A O 1
ATOM 2381 N N . LEU A 1 294 ? -10.630 2.148 11.117 1.00 83.69 294 LEU A N 1
ATOM 2382 C CA . LEU A 1 294 ? -11.929 2.722 10.813 1.00 83.69 294 LEU A CA 1
ATOM 2383 C C . LEU A 1 294 ? -11.904 4.229 11.058 1.00 83.69 294 LEU A C 1
ATOM 2385 O O . LEU A 1 294 ? -11.358 4.719 12.046 1.00 83.69 294 LEU A O 1
ATOM 2389 N N . LYS A 1 295 ? -12.509 4.982 10.138 1.00 83.88 295 LYS A N 1
ATOM 2390 C CA . LYS A 1 295 ? -12.662 6.433 10.287 1.00 83.88 295 LYS A CA 1
ATOM 2391 C C . LYS A 1 295 ? -13.765 6.726 11.314 1.00 83.88 295 LYS A C 1
ATOM 2393 O O . LYS A 1 295 ? -14.628 5.877 11.523 1.00 83.88 295 LYS A O 1
ATOM 2398 N N . PRO A 1 296 ? -13.846 7.943 11.886 1.00 79.62 296 PRO A N 1
ATOM 2399 C CA . PRO A 1 296 ? -14.875 8.289 12.875 1.00 79.62 296 PRO A CA 1
ATOM 2400 C C . PRO A 1 296 ? -16.326 8.016 12.444 1.00 79.62 296 PRO A C 1
ATOM 2402 O O . PRO A 1 296 ? -17.176 7.728 13.285 1.00 79.62 296 PRO A O 1
ATOM 2405 N N . ASN A 1 297 ? -16.613 8.098 11.141 1.00 83.38 297 ASN A N 1
ATOM 2406 C CA . ASN A 1 297 ? -17.925 7.751 10.594 1.00 83.38 297 ASN A CA 1
ATOM 2407 C C . ASN A 1 297 ? -18.143 6.234 10.554 1.00 83.38 297 ASN A C 1
ATOM 2409 O O . ASN A 1 297 ? -19.223 5.773 10.911 1.00 83.38 297 ASN A O 1
ATOM 2413 N N . ASP A 1 298 ? -17.109 5.478 10.188 1.00 85.00 298 ASP A N 1
ATOM 2414 C CA . ASP A 1 298 ? -17.153 4.021 10.082 1.00 85.00 298 ASP A CA 1
ATOM 2415 C C . ASP A 1 298 ? -17.270 3.348 11.462 1.00 85.00 298 ASP A C 1
ATOM 2417 O O . ASP A 1 298 ? -17.853 2.279 11.585 1.00 85.00 298 ASP A O 1
ATOM 2421 N N . LEU A 1 299 ? -16.767 3.985 12.529 1.00 81.62 299 LEU A N 1
ATOM 2422 C CA . LEU A 1 299 ? -16.909 3.488 13.909 1.00 81.62 299 LEU A CA 1
ATOM 2423 C C . LEU A 1 299 ? -18.374 3.355 14.356 1.00 81.62 299 LEU A C 1
ATOM 2425 O O . LEU A 1 299 ? -18.669 2.652 15.320 1.00 81.62 299 LEU A O 1
ATOM 2429 N N . ARG A 1 300 ? -19.297 4.062 13.692 1.00 83.00 300 ARG A N 1
ATOM 2430 C CA . ARG A 1 300 ? -20.734 4.014 13.997 1.00 83.00 300 ARG A CA 1
ATOM 2431 C C . ARG A 1 300 ? -21.455 2.876 13.289 1.00 83.00 300 ARG A C 1
ATOM 2433 O O . ARG A 1 300 ? -22.619 2.651 13.604 1.00 83.00 300 ARG A O 1
ATOM 2440 N N . TYR A 1 301 ? -20.798 2.242 12.326 1.00 83.12 301 TYR A N 1
ATOM 2441 C CA . TYR A 1 301 ? -21.380 1.168 11.542 1.00 83.12 301 TYR A CA 1
ATOM 2442 C C . TYR A 1 301 ? -21.513 -0.089 12.390 1.00 83.12 301 TYR A C 1
ATOM 2444 O O . TYR A 1 301 ? -20.760 -0.284 13.350 1.00 83.12 301 TYR A O 1
ATOM 2452 N N . ASP A 1 302 ? -22.480 -0.928 12.046 1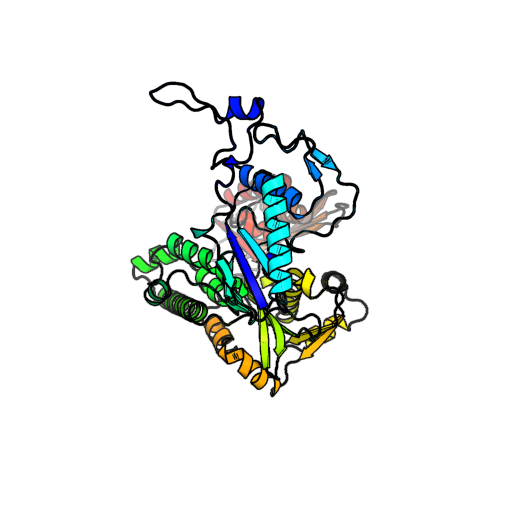.00 83.94 302 ASP A N 1
ATOM 2453 C CA . ASP A 1 302 ? -22.530 -2.268 12.616 1.00 83.94 302 ASP A CA 1
ATOM 2454 C C . ASP A 1 302 ? -21.390 -3.145 12.060 1.00 83.94 302 ASP A C 1
ATOM 2456 O O . ASP A 1 302 ? -20.642 -2.756 11.156 1.00 83.94 302 ASP A O 1
ATOM 2460 N N . ILE A 1 303 ? -21.208 -4.334 12.636 1.00 81.75 303 ILE A N 1
ATOM 2461 C CA . ILE A 1 303 ? -20.119 -5.233 12.241 1.00 81.75 303 ILE A CA 1
ATOM 2462 C C . ILE A 1 303 ? -20.230 -5.692 10.778 1.00 81.75 303 ILE A C 1
ATOM 2464 O O . ILE A 1 303 ? -19.214 -5.853 10.106 1.00 81.75 303 ILE A O 1
ATOM 2468 N N . VAL A 1 304 ? -21.451 -5.834 10.255 1.00 82.06 304 VAL A N 1
ATOM 2469 C CA . VAL A 1 304 ? -21.717 -6.307 8.889 1.00 82.06 304 VAL A CA 1
ATOM 2470 C C . VAL A 1 304 ? -21.379 -5.208 7.883 1.00 82.06 304 VAL A C 1
ATOM 2472 O O . VAL A 1 304 ? -20.697 -5.447 6.890 1.00 82.06 304 VAL A O 1
ATOM 2475 N N . GLU A 1 305 ? -21.794 -3.975 8.161 1.00 84.88 305 GLU A N 1
ATOM 2476 C CA . GLU A 1 305 ? -21.414 -2.785 7.408 1.00 84.88 305 GLU A CA 1
ATOM 2477 C C . GLU A 1 305 ? -19.886 -2.602 7.387 1.00 84.88 305 GLU A C 1
ATOM 2479 O O . GLU A 1 305 ? -19.317 -2.213 6.364 1.00 84.88 305 GLU A O 1
ATOM 2484 N N . LYS A 1 306 ? -19.191 -2.915 8.488 1.00 87.06 306 LYS A N 1
ATOM 2485 C CA . LYS A 1 306 ? -17.721 -2.888 8.542 1.00 87.06 306 LYS A CA 1
ATOM 2486 C C . LYS A 1 306 ? -17.089 -3.996 7.691 1.00 87.06 306 LYS A C 1
ATOM 2488 O O . LYS A 1 306 ? -16.099 -3.727 7.013 1.00 87.06 306 LYS A O 1
ATOM 2493 N N . GLU A 1 307 ? -17.659 -5.197 7.630 1.00 86.44 307 GLU A N 1
ATOM 2494 C CA . GLU A 1 307 ? -17.194 -6.234 6.695 1.00 86.44 307 GLU A CA 1
ATOM 2495 C C . GLU A 1 307 ? -17.357 -5.808 5.226 1.00 86.44 307 GLU A C 1
ATOM 2497 O O . GLU A 1 307 ? -16.462 -6.055 4.416 1.00 86.44 307 GLU A O 1
ATOM 2502 N N . VAL A 1 308 ? -18.427 -5.080 4.877 1.00 87.38 308 VAL A N 1
ATOM 2503 C CA . VAL A 1 308 ? -18.568 -4.493 3.529 1.00 87.38 308 VAL A CA 1
ATOM 2504 C C . VAL A 1 308 ? -17.437 -3.499 3.245 1.00 87.38 308 VAL A C 1
ATOM 2506 O O . VAL A 1 308 ? -16.884 -3.486 2.146 1.00 87.38 308 VAL A O 1
ATOM 2509 N N . LEU A 1 309 ? -17.014 -2.706 4.237 1.00 89.75 309 LEU A N 1
ATOM 2510 C CA . LEU A 1 309 ? -15.848 -1.826 4.089 1.00 89.75 309 LEU A CA 1
ATOM 2511 C C . LEU A 1 309 ? -14.539 -2.601 3.874 1.00 89.75 309 LEU A C 1
ATOM 2513 O O . LEU A 1 309 ? -13.674 -2.119 3.137 1.00 89.75 309 LEU A O 1
ATOM 2517 N N . ALA A 1 310 ? -14.380 -3.762 4.514 1.00 89.50 310 ALA A N 1
ATOM 2518 C CA . ALA A 1 310 ? -13.243 -4.654 4.291 1.00 89.50 310 ALA A CA 1
ATOM 2519 C C . ALA A 1 310 ? -13.241 -5.181 2.847 1.00 89.50 310 ALA A C 1
ATOM 2521 O O . ALA A 1 310 ? -12.231 -5.077 2.150 1.00 89.50 310 ALA A O 1
ATOM 2522 N N . LEU A 1 311 ? -14.401 -5.658 2.382 1.00 90.56 311 LEU A N 1
ATOM 2523 C CA . LEU A 1 311 ? -14.600 -6.186 1.035 1.00 90.56 311 LEU A CA 1
ATOM 2524 C C . LEU A 1 311 ? -14.341 -5.127 -0.044 1.00 90.56 311 LEU A C 1
ATOM 2526 O O . LEU A 1 311 ? -13.555 -5.350 -0.961 1.00 90.56 311 LEU A O 1
ATOM 2530 N N . LEU A 1 312 ? -14.940 -3.940 0.089 1.00 89.69 312 LEU A N 1
ATOM 2531 C CA . LEU A 1 312 ? -14.715 -2.823 -0.834 1.00 89.69 312 LEU A CA 1
ATOM 2532 C C . LEU A 1 312 ? -13.233 -2.457 -0.930 1.00 89.69 312 LEU A C 1
ATOM 2534 O O . LEU A 1 312 ? -12.735 -2.160 -2.016 1.00 89.69 312 LEU A O 1
ATOM 2538 N N . ARG A 1 313 ? -12.515 -2.487 0.199 1.00 91.19 313 ARG A N 1
ATOM 2539 C CA . ARG A 1 313 ? -11.091 -2.156 0.233 1.00 91.19 313 ARG A CA 1
ATOM 2540 C C . ARG A 1 313 ? -10.269 -3.133 -0.600 1.00 91.19 313 ARG A C 1
ATOM 2542 O O . ARG A 1 313 ? -9.491 -2.668 -1.429 1.00 91.19 313 ARG A O 1
ATOM 2549 N N . ILE A 1 314 ? -10.433 -4.439 -0.384 1.00 91.44 314 ILE A N 1
ATOM 2550 C CA . ILE A 1 314 ? -9.647 -5.451 -1.102 1.00 91.44 314 ILE A CA 1
ATOM 2551 C C . ILE A 1 314 ? -10.015 -5.504 -2.589 1.00 91.44 314 ILE A C 1
ATOM 2553 O O . ILE A 1 314 ? -9.108 -5.564 -3.417 1.00 91.44 314 ILE A O 1
ATOM 2557 N N . LEU A 1 315 ? -11.303 -5.367 -2.936 1.00 91.75 315 LEU A N 1
ATOM 2558 C CA . LEU A 1 315 ? -11.767 -5.298 -4.327 1.00 91.75 315 LEU A CA 1
ATOM 2559 C C . LEU A 1 315 ? -11.172 -4.093 -5.061 1.00 91.75 315 LEU A C 1
ATOM 2561 O O . LEU A 1 315 ? -10.691 -4.226 -6.180 1.00 91.75 315 LEU A O 1
ATOM 2565 N N . THR A 1 316 ? -11.129 -2.929 -4.408 1.00 89.81 316 THR A N 1
ATOM 2566 C CA . THR A 1 316 ? -10.517 -1.725 -4.991 1.00 89.81 316 THR A CA 1
ATOM 2567 C C . THR A 1 316 ? -9.000 -1.877 -5.120 1.00 89.81 316 THR A C 1
ATOM 2569 O O . THR A 1 316 ? -8.430 -1.507 -6.140 1.00 89.81 316 THR A O 1
ATOM 2572 N N . SER A 1 317 ? -8.321 -2.427 -4.106 1.00 88.75 317 SER A N 1
ATOM 2573 C CA . SER A 1 317 ? -6.856 -2.573 -4.121 1.00 88.75 317 SER A CA 1
ATOM 2574 C C . SER A 1 317 ? -6.336 -3.685 -5.032 1.00 88.75 317 SER A C 1
ATOM 2576 O O . SER A 1 317 ? -5.128 -3.757 -5.247 1.00 88.75 317 SER A O 1
ATOM 2578 N N . CYS A 1 318 ? -7.227 -4.570 -5.481 1.00 91.00 318 CYS A N 1
ATOM 2579 C CA . CYS A 1 318 ? -6.949 -5.684 -6.387 1.00 91.00 318 CYS A CA 1
ATOM 2580 C C . CYS A 1 318 ? -7.843 -5.593 -7.634 1.00 91.00 318 CYS A C 1
ATOM 2582 O O . CYS A 1 318 ? -8.210 -6.618 -8.205 1.00 91.00 318 CYS A O 1
ATOM 2584 N N . PHE A 1 319 ? -8.249 -4.378 -8.021 1.00 89.31 319 PHE A N 1
ATOM 2585 C CA . PHE A 1 319 ? -9.215 -4.164 -9.099 1.00 89.31 319 PHE A CA 1
ATOM 2586 C C . PHE A 1 319 ? -8.756 -4.830 -10.402 1.00 89.31 319 PHE A C 1
ATOM 2588 O O . PHE A 1 319 ? -9.522 -5.569 -11.008 1.00 89.31 319 PHE A O 1
ATOM 2595 N N . THR A 1 320 ? -7.491 -4.630 -10.777 1.00 86.56 320 THR A N 1
ATOM 2596 C CA . THR A 1 320 ? -6.833 -5.224 -11.955 1.00 86.56 320 THR A CA 1
ATOM 2597 C C . THR A 1 320 ? -6.897 -6.750 -11.965 1.00 86.56 320 THR A C 1
ATOM 2599 O O . THR A 1 320 ? -7.161 -7.347 -13.003 1.00 86.56 320 THR A O 1
ATOM 2602 N N . MET A 1 321 ? -6.703 -7.381 -10.806 1.00 90.56 321 MET A N 1
ATOM 2603 C CA . MET A 1 321 ? -6.739 -8.836 -10.661 1.00 90.56 321 MET A CA 1
ATOM 2604 C C . MET A 1 321 ? -8.165 -9.393 -10.677 1.00 90.56 321 MET A C 1
ATOM 2606 O O . MET A 1 321 ? -8.377 -10.490 -11.182 1.00 90.56 321 MET A O 1
ATOM 2610 N N . LEU A 1 322 ? -9.144 -8.667 -10.128 1.00 92.31 322 LEU A N 1
ATOM 2611 C CA . LEU A 1 322 ? -10.469 -9.215 -9.815 1.00 92.31 322 LEU A CA 1
ATOM 2612 C C . LEU A 1 322 ? -11.590 -8.767 -10.757 1.00 92.31 322 LEU A C 1
ATOM 2614 O O . LEU A 1 322 ? -12.610 -9.449 -10.826 1.00 92.31 322 LEU A O 1
ATOM 2618 N N . ALA A 1 323 ? -11.459 -7.626 -11.436 1.00 88.31 323 ALA A N 1
ATOM 2619 C CA . ALA A 1 323 ? -12.528 -7.060 -12.261 1.00 88.31 323 ALA A CA 1
ATOM 2620 C C . ALA A 1 323 ? -13.040 -8.059 -13.313 1.00 88.31 323 ALA A C 1
ATOM 2622 O O . ALA A 1 323 ? -12.254 -8.715 -13.994 1.00 88.31 323 ALA A O 1
ATOM 2623 N N . GLY A 1 324 ? -14.367 -8.181 -13.429 1.00 86.38 324 GLY A N 1
ATOM 2624 C CA . GLY A 1 324 ? -15.015 -9.098 -14.372 1.00 86.38 324 GLY A CA 1
ATOM 2625 C C . GLY A 1 324 ? -14.941 -10.585 -14.003 1.00 86.38 324 GLY A C 1
ATOM 2626 O O . GLY A 1 324 ? -15.414 -11.412 -14.777 1.00 86.38 324 GLY A O 1
ATOM 2627 N N . ARG A 1 325 ? -14.370 -10.945 -12.845 1.00 89.25 325 ARG A N 1
ATOM 2628 C CA . ARG A 1 325 ? -14.282 -12.336 -12.378 1.00 89.25 325 ARG A CA 1
ATOM 2629 C C . ARG A 1 325 ? -15.362 -12.662 -11.354 1.00 89.25 325 ARG A C 1
ATOM 2631 O O . ARG A 1 325 ? -15.830 -11.790 -10.615 1.00 89.25 325 ARG A O 1
ATOM 2638 N N . ARG A 1 326 ? -15.671 -13.956 -11.258 1.00 91.19 326 ARG A N 1
ATOM 2639 C CA . ARG A 1 326 ? -16.368 -14.526 -10.108 1.00 9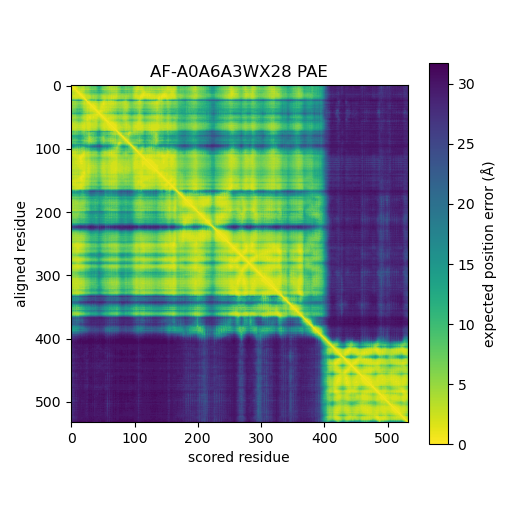1.19 326 ARG A CA 1
ATOM 2640 C C . ARG A 1 326 ? -15.418 -14.586 -8.919 1.00 91.19 326 ARG A C 1
ATOM 2642 O O . ARG A 1 326 ? -14.300 -15.077 -9.045 1.00 91.19 326 ARG A O 1
ATOM 2649 N N . VAL A 1 327 ? -15.860 -14.055 -7.785 1.00 92.75 327 VAL A N 1
ATOM 2650 C CA . VAL A 1 327 ? -15.073 -13.959 -6.554 1.00 92.75 327 VAL A CA 1
ATOM 2651 C C . VAL A 1 327 ? -15.841 -14.599 -5.413 1.00 92.75 327 VAL A C 1
ATOM 2653 O O . VAL A 1 327 ? -16.940 -14.156 -5.063 1.00 92.75 327 VAL A O 1
ATOM 2656 N N . ARG A 1 328 ? -15.242 -15.616 -4.795 1.00 90.19 328 ARG A N 1
ATOM 2657 C CA . ARG A 1 328 ? -15.786 -16.246 -3.595 1.00 90.19 328 ARG A CA 1
ATOM 2658 C C . ARG A 1 328 ? -15.392 -15.415 -2.378 1.00 90.19 328 ARG A C 1
ATOM 2660 O O . ARG A 1 328 ? -14.223 -15.090 -2.190 1.00 90.19 328 ARG A O 1
ATOM 2667 N N . VAL A 1 329 ? -16.360 -15.036 -1.552 1.00 88.56 329 VAL A N 1
ATOM 2668 C CA . VAL A 1 329 ? -16.150 -14.194 -0.368 1.00 88.56 329 VAL A CA 1
ATOM 2669 C C . VAL A 1 329 ? -16.554 -14.969 0.876 1.00 88.56 329 VAL A C 1
ATOM 2671 O O . VAL A 1 329 ? -17.724 -15.299 1.049 1.00 88.56 329 VAL A O 1
ATOM 2674 N N . LEU A 1 330 ? -15.597 -15.206 1.767 1.00 84.38 330 LEU A N 1
ATOM 2675 C CA . LEU A 1 330 ? -15.795 -15.857 3.055 1.00 84.38 330 LEU A CA 1
ATOM 2676 C C . LEU A 1 330 ? -15.928 -14.800 4.158 1.00 84.38 330 LEU A C 1
ATOM 2678 O O . LEU A 1 330 ? -15.012 -14.010 4.406 1.00 84.38 330 LEU A O 1
ATOM 2682 N N . THR A 1 331 ? -17.078 -14.799 4.833 1.00 79.56 331 THR A N 1
ATOM 2683 C CA . THR A 1 331 ? -17.416 -13.901 5.956 1.00 79.56 331 THR A CA 1
ATOM 2684 C C . THR A 1 331 ? -17.784 -14.698 7.216 1.00 79.56 331 THR A C 1
ATOM 2686 O O . THR A 1 331 ? -18.248 -15.841 7.141 1.00 79.56 331 THR A O 1
ATOM 2689 N N . ARG A 1 332 ? -17.602 -14.089 8.399 1.00 69.44 332 ARG A N 1
ATOM 2690 C CA . ARG A 1 332 ? -18.080 -14.630 9.685 1.00 69.44 332 ARG A CA 1
ATOM 2691 C C . ARG A 1 332 ? -19.606 -14.526 9.809 1.00 69.44 332 ARG A C 1
ATOM 2693 O O . ARG A 1 332 ? -20.240 -15.379 10.440 1.00 69.44 332 ARG A O 1
ATOM 2700 N N . HIS A 1 333 ? -20.204 -13.501 9.204 1.00 67.38 333 HIS A N 1
ATOM 2701 C CA . HIS A 1 333 ? -21.613 -13.157 9.351 1.00 67.38 333 HIS A CA 1
ATOM 2702 C C . HIS A 1 333 ? -22.389 -13.353 8.037 1.00 67.38 333 HIS A C 1
ATOM 2704 O O . HIS A 1 333 ? -22.209 -12.642 7.052 1.00 67.38 333 HIS A O 1
ATOM 2710 N N . THR A 1 334 ? -23.360 -14.276 8.046 1.00 60.47 334 THR A N 1
ATOM 2711 C CA . THR A 1 334 ? -24.259 -14.577 6.904 1.00 60.47 334 THR A CA 1
ATOM 2712 C C . THR A 1 334 ? -25.028 -13.367 6.375 1.00 60.47 334 THR A C 1
ATOM 2714 O O . THR A 1 334 ? -25.538 -13.391 5.257 1.00 60.47 334 THR A O 1
ATOM 2717 N N . THR A 1 335 ? -25.160 -12.317 7.183 1.00 60.66 335 THR A N 1
ATOM 2718 C CA . THR A 1 335 ? -25.955 -11.124 6.882 1.00 60.66 335 THR A CA 1
ATOM 2719 C C . THR A 1 335 ? -25.406 -10.338 5.691 1.00 60.66 335 THR A C 1
ATOM 2721 O O . THR A 1 335 ? -26.177 -9.667 5.007 1.00 60.66 335 THR A O 1
ATOM 2724 N N . LEU A 1 336 ? -24.110 -10.467 5.383 1.00 63.75 336 LEU A N 1
ATOM 2725 C CA . LEU A 1 336 ? -23.514 -9.838 4.207 1.00 63.75 336 LEU A CA 1
ATOM 2726 C C . LEU A 1 336 ? -24.101 -10.432 2.917 1.00 63.75 336 LEU A C 1
ATOM 2728 O O . LEU A 1 336 ? -24.537 -9.684 2.051 1.00 63.75 336 LEU A O 1
ATOM 2732 N N . ALA A 1 337 ? -24.266 -11.757 2.837 1.00 63.03 337 ALA A N 1
ATOM 2733 C CA . ALA A 1 337 ? -24.937 -12.409 1.706 1.00 63.03 337 ALA A CA 1
ATOM 2734 C C . ALA A 1 337 ? -26.408 -11.972 1.558 1.00 63.03 337 ALA A C 1
ATOM 2736 O O . ALA A 1 337 ? -26.918 -11.855 0.444 1.00 63.03 337 ALA A O 1
ATOM 2737 N N . TRP A 1 338 ? -27.096 -11.698 2.673 1.00 61.25 338 TRP A N 1
ATOM 2738 C CA . TRP A 1 338 ? -28.473 -11.195 2.652 1.00 61.25 338 TRP A CA 1
ATOM 2739 C C . TRP A 1 338 ? -28.568 -9.764 2.105 1.00 61.25 338 TRP A C 1
ATOM 2741 O O . TRP A 1 338 ? -29.484 -9.470 1.337 1.00 61.25 338 TRP A O 1
ATOM 2751 N N . LEU A 1 339 ? -27.609 -8.890 2.438 1.00 63.22 339 LEU A N 1
ATOM 2752 C CA . LEU A 1 339 ? -27.579 -7.500 1.963 1.00 63.22 339 LEU A CA 1
ATOM 2753 C C . LEU A 1 339 ? -27.543 -7.396 0.433 1.00 63.22 339 LEU A C 1
ATOM 2755 O O . LEU A 1 339 ? -28.206 -6.523 -0.123 1.00 63.22 339 LEU A O 1
ATOM 2759 N N . PHE A 1 340 ? -26.838 -8.307 -0.243 1.00 63.62 340 PHE A N 1
ATOM 2760 C CA . PHE A 1 340 ? -26.750 -8.334 -1.710 1.00 63.62 340 PHE A CA 1
ATOM 2761 C C . PHE A 1 340 ? -27.928 -9.037 -2.397 1.00 63.62 340 PHE A C 1
ATOM 2763 O O . PHE A 1 340 ? -28.143 -8.839 -3.588 1.00 63.62 340 PHE A O 1
ATOM 2770 N N . ARG A 1 341 ? -28.721 -9.825 -1.660 1.00 64.00 341 ARG A N 1
ATOM 2771 C CA . ARG A 1 341 ? -29.929 -10.495 -2.178 1.00 64.00 341 ARG A CA 1
ATOM 2772 C C . ARG A 1 341 ? -31.210 -9.680 -1.978 1.00 64.00 341 ARG A C 1
ATOM 2774 O O . ARG A 1 341 ? -32.271 -10.084 -2.447 1.00 64.00 341 ARG A O 1
ATOM 2781 N N . LYS A 1 342 ? -31.152 -8.561 -1.249 1.00 58.31 342 LYS A N 1
ATOM 2782 C CA . LYS A 1 342 ? -32.333 -7.754 -0.930 1.00 58.31 342 LYS A CA 1
ATOM 2783 C C . LYS A 1 342 ? -32.785 -6.944 -2.151 1.00 58.31 342 LYS A C 1
ATOM 2785 O O . LYS A 1 342 ? -32.065 -6.066 -2.616 1.00 58.31 342 LYS A O 1
ATOM 2790 N N . ASN A 1 343 ? -34.014 -7.174 -2.614 1.00 47.69 343 ASN A N 1
ATOM 2791 C CA . ASN A 1 343 ? -34.652 -6.325 -3.624 1.00 47.69 343 ASN A CA 1
ATOM 2792 C C . ASN A 1 343 ? -34.892 -4.917 -3.042 1.00 47.69 343 ASN A C 1
ATOM 2794 O O . ASN A 1 343 ? -35.496 -4.785 -1.977 1.00 47.69 343 ASN A O 1
ATOM 2798 N N . ASN A 1 344 ? -34.423 -3.872 -3.735 1.00 55.94 344 ASN A N 1
ATOM 2799 C CA . ASN A 1 344 ? -34.462 -2.456 -3.324 1.00 55.94 344 ASN A CA 1
ATOM 2800 C C . ASN A 1 344 ? -33.682 -2.104 -2.037 1.00 55.94 344 ASN A C 1
ATOM 2802 O O . ASN A 1 344 ? -34.277 -1.716 -1.024 1.00 55.94 344 ASN A O 1
ATOM 2806 N N . PRO A 1 345 ? -32.336 -2.150 -2.056 1.00 62.69 345 PRO A N 1
ATOM 2807 C CA . PRO A 1 345 ? -31.550 -1.499 -1.015 1.00 62.69 345 PRO A CA 1
ATOM 2808 C C . PRO A 1 345 ? -31.809 0.022 -1.042 1.00 62.69 345 PRO A C 1
ATOM 2810 O O . PRO A 1 345 ? -31.821 0.640 -2.102 1.00 62.69 345 PRO A O 1
ATOM 2813 N N . GLN A 1 346 ? -32.033 0.643 0.120 1.00 61.41 346 GLN A N 1
ATOM 2814 C CA . GLN A 1 346 ? -32.219 2.096 0.248 1.00 61.41 346 GLN A CA 1
ATOM 2815 C C . GLN A 1 346 ? -30.981 2.753 0.876 1.00 61.41 346 GLN A C 1
ATOM 2817 O O . GLN A 1 346 ? -30.275 2.148 1.687 1.00 61.41 346 GLN A O 1
ATOM 2822 N N . GLY A 1 347 ? -30.726 4.015 0.523 1.00 75.25 347 GLY A N 1
ATOM 2823 C CA . GLY A 1 347 ? -29.662 4.823 1.124 1.00 75.25 347 GLY A CA 1
ATOM 2824 C C . GLY A 1 347 ? -28.250 4.327 0.790 1.00 75.25 347 GLY A C 1
ATOM 2825 O O . GLY A 1 347 ? -27.879 4.208 -0.370 1.00 75.25 347 GLY A O 1
ATOM 2826 N N . ARG A 1 348 ? -27.429 4.067 1.812 1.00 72.81 348 ARG A N 1
ATOM 2827 C CA . ARG A 1 348 ? -26.014 3.678 1.642 1.00 72.81 348 ARG A CA 1
ATOM 2828 C C . ARG A 1 348 ? -25.846 2.298 1.000 1.00 72.81 348 ARG A C 1
ATOM 2830 O O . ARG A 1 348 ? -24.891 2.071 0.265 1.00 72.81 348 ARG A O 1
ATOM 2837 N N . LEU A 1 349 ? -26.789 1.394 1.249 1.00 69.25 349 LEU A N 1
ATOM 2838 C CA . LEU A 1 349 ? -26.725 0.021 0.755 1.00 69.25 349 LEU A CA 1
ATOM 2839 C C . LEU A 1 349 ? -26.852 -0.053 -0.771 1.00 69.25 349 LEU A C 1
ATOM 2841 O O . LEU A 1 349 ? -26.206 -0.898 -1.383 1.00 69.25 349 LEU A O 1
ATOM 2845 N N . SER A 1 350 ? -27.619 0.847 -1.402 1.00 69.88 350 SER A N 1
ATOM 2846 C CA . SER A 1 350 ? -27.694 0.900 -2.869 1.00 69.88 350 SER A CA 1
ATOM 2847 C C . SER A 1 350 ? -26.400 1.414 -3.486 1.00 69.88 350 SER A C 1
ATOM 2849 O O . SER A 1 350 ? -25.968 0.894 -4.510 1.00 69.88 350 SER A O 1
ATOM 2851 N N . GLN A 1 351 ? -25.741 2.382 -2.840 1.00 77.19 351 GLN A N 1
ATOM 2852 C CA . GLN A 1 351 ? -24.427 2.857 -3.274 1.00 77.19 351 GLN A CA 1
ATOM 2853 C C . GLN A 1 351 ? -23.384 1.743 -3.199 1.00 77.19 351 GLN A C 1
ATOM 2855 O O . GLN A 1 351 ? -22.606 1.578 -4.131 1.00 77.19 351 GLN A O 1
ATOM 2860 N N . TRP A 1 352 ? -23.378 0.953 -2.124 1.00 76.81 352 TRP A N 1
ATOM 2861 C CA . TRP A 1 352 ? -22.466 -0.184 -2.007 1.00 76.81 352 TRP A CA 1
ATOM 2862 C C . TRP A 1 352 ? -22.773 -1.267 -3.036 1.00 76.81 352 TRP A C 1
ATOM 2864 O O . TRP A 1 352 ? -21.858 -1.694 -3.730 1.00 76.81 352 TRP A O 1
ATOM 2874 N N . ALA A 1 353 ? -24.041 -1.644 -3.222 1.00 73.50 353 ALA A N 1
ATOM 2875 C CA . ALA A 1 353 ? -24.425 -2.591 -4.269 1.00 73.50 353 ALA A CA 1
ATOM 2876 C C . ALA A 1 353 ? -23.955 -2.133 -5.665 1.00 73.50 353 ALA A C 1
ATOM 2878 O O . ALA A 1 353 ? -23.392 -2.928 -6.412 1.00 73.50 353 ALA A O 1
ATOM 2879 N N . ALA A 1 354 ? -24.097 -0.842 -5.987 1.00 75.62 354 ALA A N 1
ATOM 2880 C CA . ALA A 1 354 ? -23.592 -0.274 -7.236 1.00 75.62 354 ALA A CA 1
ATOM 2881 C C . ALA A 1 354 ? -22.058 -0.328 -7.331 1.00 75.62 354 ALA A C 1
ATOM 2883 O O . ALA A 1 354 ? -21.525 -0.714 -8.369 1.00 75.62 354 ALA A O 1
ATOM 2884 N N . LEU A 1 355 ? -21.342 0.005 -6.251 1.00 76.56 355 LEU A N 1
ATOM 2885 C CA . LEU A 1 355 ? -19.879 -0.086 -6.206 1.00 76.56 355 LEU A CA 1
ATOM 2886 C C . LEU A 1 355 ? -19.374 -1.515 -6.413 1.00 76.56 355 LEU A C 1
ATOM 2888 O O . LEU A 1 355 ? -18.297 -1.679 -6.966 1.00 76.56 355 LEU A O 1
ATOM 2892 N N . HIS A 1 356 ? -20.140 -2.527 -6.008 1.00 73.50 356 HIS A N 1
ATOM 2893 C CA . HIS A 1 356 ? -19.797 -3.937 -6.187 1.00 73.50 356 HIS A CA 1
ATOM 2894 C C . HIS A 1 356 ? -20.187 -4.514 -7.555 1.00 73.50 356 HIS A C 1
ATOM 2896 O O . HIS A 1 356 ? -19.745 -5.610 -7.884 1.00 73.50 356 HIS A O 1
ATOM 2902 N N . SER A 1 357 ? -20.966 -3.785 -8.361 1.00 74.75 357 SER A N 1
ATOM 2903 C CA . SER A 1 357 ? -21.441 -4.252 -9.672 1.00 74.75 357 SER A CA 1
ATOM 2904 C C . SER A 1 357 ? -20.364 -4.719 -10.668 1.00 74.75 357 SER A C 1
ATOM 2906 O O . SER A 1 357 ? -20.700 -5.570 -11.489 1.00 74.75 357 SER A O 1
ATOM 2908 N N . PRO A 1 358 ? -19.091 -4.261 -10.624 1.00 81.00 358 PRO A N 1
ATOM 2909 C CA . PRO A 1 358 ? -18.053 -4.783 -11.519 1.00 81.00 358 PRO A CA 1
ATOM 2910 C C . PRO A 1 358 ? -17.641 -6.243 -11.263 1.00 81.00 358 PRO A C 1
ATOM 2912 O O . PRO A 1 358 ? -16.860 -6.788 -12.046 1.00 81.00 358 PRO A O 1
ATOM 2915 N N . TRP A 1 359 ? -18.101 -6.860 -10.167 1.00 84.44 359 TRP A N 1
ATOM 2916 C CA . TRP A 1 359 ? -17.692 -8.200 -9.739 1.00 84.44 359 TRP A CA 1
ATOM 2917 C C . TRP A 1 359 ? -18.887 -9.124 -9.523 1.00 84.44 359 TRP A C 1
ATOM 2919 O O . TRP A 1 359 ? -19.908 -8.728 -8.959 1.00 84.44 359 TRP A O 1
ATOM 2929 N N . GLU A 1 360 ? -18.723 -10.394 -9.884 1.00 86.81 360 GLU A N 1
ATOM 2930 C CA . GLU A 1 360 ? -19.689 -11.439 -9.556 1.00 86.81 360 GLU A CA 1
ATOM 2931 C C . GLU A 1 360 ? -19.321 -12.052 -8.196 1.00 86.81 360 GLU A C 1
ATOM 2933 O O . GLU A 1 360 ? -18.411 -12.871 -8.085 1.00 86.81 360 GLU A O 1
ATOM 2938 N N . LEU A 1 361 ? -19.989 -11.609 -7.128 1.00 88.38 361 LEU A N 1
ATOM 2939 C CA . LEU A 1 361 ? -19.643 -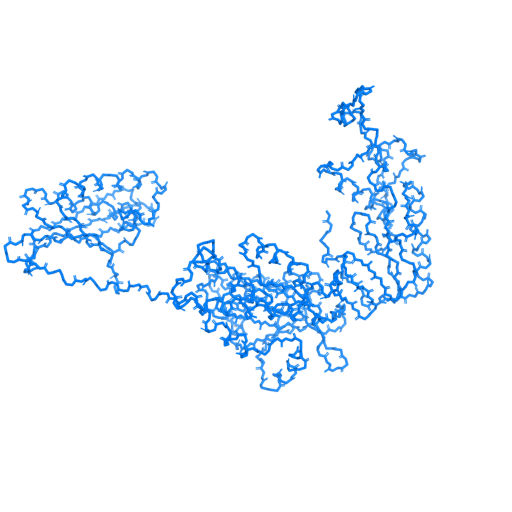11.991 -5.755 1.00 88.38 361 LEU A CA 1
ATOM 2940 C C . LEU A 1 361 ? -20.473 -13.184 -5.262 1.00 88.38 361 LEU A C 1
ATOM 2942 O O . LEU A 1 361 ? -21.693 -13.087 -5.113 1.00 88.38 361 LEU A O 1
ATOM 2946 N N . GLN A 1 362 ? -19.803 -14.279 -4.902 1.00 87.38 362 GLN A N 1
ATOM 2947 C CA . GLN A 1 362 ? -20.399 -15.416 -4.200 1.00 87.38 362 GLN A CA 1
ATOM 2948 C C . GLN A 1 362 ? -20.042 -15.350 -2.717 1.00 87.38 362 GLN A C 1
ATOM 2950 O O . GLN A 1 362 ? -18.959 -15.753 -2.302 1.00 87.38 362 GLN A O 1
ATOM 2955 N N . ILE A 1 363 ? -20.958 -14.816 -1.911 1.00 85.44 363 ILE A N 1
ATOM 2956 C CA . ILE A 1 363 ? -20.728 -14.617 -0.477 1.00 85.44 363 ILE A CA 1
ATOM 2957 C C . ILE A 1 363 ? -21.230 -15.823 0.309 1.00 85.44 363 ILE A C 1
ATOM 2959 O O . ILE A 1 363 ? -22.416 -16.161 0.266 1.00 85.44 363 ILE A O 1
ATOM 2963 N N . GLU A 1 364 ? -20.328 -16.421 1.075 1.00 80.94 364 GLU A N 1
ATOM 2964 C CA . GLU A 1 364 ? -20.560 -17.611 1.879 1.00 80.94 364 GLU A CA 1
ATOM 2965 C C . GLU A 1 364 ? -20.130 -17.377 3.325 1.00 80.94 364 GLU A C 1
ATOM 2967 O O . GLU A 1 364 ? -19.204 -16.619 3.630 1.00 80.94 364 GLU A O 1
ATOM 2972 N N . ARG A 1 365 ? -20.841 -18.029 4.246 1.00 74.94 365 ARG A N 1
ATOM 2973 C CA . ARG A 1 365 ? -20.457 -18.030 5.653 1.00 74.94 365 ARG A CA 1
ATOM 2974 C C . ARG A 1 365 ? -19.417 -19.113 5.863 1.00 74.94 365 ARG A C 1
ATOM 2976 O O . ARG A 1 365 ? -19.702 -20.265 5.557 1.00 74.94 365 ARG A O 1
ATOM 2983 N N . SER A 1 366 ? -18.310 -18.751 6.499 1.00 65.75 366 SER A N 1
ATOM 2984 C CA . SER A 1 366 ? -17.343 -19.730 6.986 1.00 65.75 366 SER A CA 1
ATOM 2985 C C . SER A 1 366 ? -18.037 -20.711 7.943 1.00 65.75 366 SER A C 1
ATOM 2987 O O . SER A 1 366 ? -18.594 -20.295 8.965 1.00 65.75 366 SER A O 1
ATOM 2989 N N . THR A 1 367 ? -18.054 -22.002 7.611 1.00 54.69 367 THR A N 1
ATOM 2990 C CA . THR A 1 367 ? -18.541 -23.066 8.516 1.00 54.69 367 THR A CA 1
ATOM 2991 C C . THR A 1 367 ? -17.398 -23.609 9.386 1.00 54.69 367 THR A C 1
ATOM 2993 O O . THR A 1 367 ? -16.233 -23.422 9.056 1.00 54.69 367 THR A O 1
ATOM 2996 N N . ARG A 1 368 ? -17.700 -24.284 10.510 1.00 45.88 368 ARG A N 1
ATOM 2997 C CA . ARG A 1 368 ? -16.699 -24.785 11.487 1.00 45.88 368 ARG A CA 1
ATOM 2998 C C . ARG A 1 368 ? -15.575 -25.661 10.893 1.00 45.88 368 ARG A C 1
ATOM 3000 O O . ARG A 1 368 ? -14.525 -25.752 11.506 1.00 45.88 368 ARG A O 1
ATOM 3007 N N . GLY A 1 369 ? -15.765 -26.285 9.725 1.00 44.25 369 GLY A N 1
ATOM 3008 C CA . GLY A 1 369 ? -14.699 -27.017 9.013 1.00 44.25 369 GLY A CA 1
ATOM 3009 C C . GLY A 1 369 ? -13.825 -26.126 8.117 1.00 44.25 369 GLY A C 1
ATOM 3010 O O . GLY A 1 369 ? -12.643 -26.384 7.927 1.00 44.25 369 GLY A O 1
ATOM 3011 N N . GLU A 1 370 ? -14.364 -25.009 7.623 1.00 48.16 370 GLU A N 1
ATOM 3012 C CA . GLU A 1 370 ? -13.577 -23.964 6.959 1.00 48.16 370 GLU A CA 1
ATOM 3013 C C . GLU A 1 370 ? -12.760 -23.144 7.965 1.00 48.16 370 GLU A C 1
ATOM 3015 O O . GLU A 1 370 ? -11.824 -22.476 7.555 1.00 48.16 370 GLU A O 1
ATOM 3020 N N . GLU A 1 371 ? -13.049 -23.223 9.271 1.00 47.97 371 GLU A N 1
ATOM 3021 C CA . GLU A 1 371 ? -12.180 -22.702 10.338 1.00 47.97 371 GLU A CA 1
ATOM 3022 C C . GLU A 1 371 ? -10.873 -23.507 10.490 1.00 47.97 371 GLU A C 1
ATOM 3024 O O . GLU A 1 371 ? -9.857 -22.919 10.841 1.00 47.97 371 GLU A O 1
ATOM 3029 N N . GLU A 1 372 ? -10.849 -24.805 10.151 1.00 44.28 372 GLU A N 1
ATOM 3030 C CA . GLU A 1 372 ? -9.617 -25.619 10.048 1.00 44.28 372 GLU A CA 1
ATOM 3031 C C . GLU A 1 372 ? -8.833 -25.314 8.764 1.00 44.28 372 GLU A C 1
ATOM 3033 O O . GLU A 1 372 ? -7.605 -25.273 8.771 1.00 44.28 372 GLU A O 1
ATOM 3038 N N . LEU A 1 373 ? -9.540 -25.023 7.672 1.00 48.84 373 LEU A N 1
ATOM 3039 C CA . LEU A 1 373 ? -8.975 -24.572 6.397 1.00 48.84 373 LEU A CA 1
ATOM 3040 C C . LEU A 1 373 ? -8.410 -23.144 6.514 1.00 48.84 373 LEU A C 1
ATOM 3042 O O . LEU A 1 373 ? -7.289 -22.873 6.092 1.00 48.84 373 LEU A O 1
ATOM 3046 N N . LEU A 1 374 ? -9.131 -22.266 7.216 1.00 48.75 374 LEU A N 1
ATOM 3047 C CA . LEU A 1 374 ? -8.630 -21.019 7.787 1.00 48.75 374 LEU A CA 1
ATOM 3048 C C . LEU A 1 374 ? -7.521 -21.285 8.794 1.00 48.75 374 LEU A C 1
ATOM 3050 O O . LEU A 1 374 ? -6.680 -20.421 8.904 1.00 48.75 374 LEU A O 1
ATOM 3054 N N . GLY A 1 375 ? -7.503 -22.423 9.491 1.00 46.25 375 GLY A N 1
ATOM 3055 C CA . GLY A 1 375 ? -6.466 -22.896 10.413 1.00 46.25 375 GLY A CA 1
ATOM 3056 C C . GLY A 1 375 ? -5.114 -23.105 9.729 1.00 46.25 375 GLY A C 1
ATOM 3057 O O . GLY A 1 375 ? -4.081 -22.704 10.258 1.00 46.25 375 GLY A O 1
ATOM 3058 N N . VAL A 1 376 ? -5.136 -23.630 8.500 1.00 46.31 376 VAL A N 1
ATOM 3059 C CA . VAL A 1 376 ? -3.961 -23.726 7.615 1.00 46.31 376 VAL A CA 1
ATOM 3060 C C . VAL A 1 376 ? -3.514 -22.337 7.141 1.00 46.31 376 VAL A C 1
ATOM 3062 O O . VAL A 1 376 ? -2.318 -22.066 7.085 1.00 46.31 376 VAL A O 1
ATOM 3065 N N . ILE A 1 377 ? -4.453 -21.411 6.906 1.00 51.06 377 ILE A N 1
ATOM 3066 C CA . ILE A 1 377 ? -4.142 -19.983 6.704 1.00 51.06 377 ILE A CA 1
ATOM 3067 C C . ILE A 1 377 ? -3.743 -19.303 8.047 1.00 51.06 377 ILE A C 1
ATOM 3069 O O . ILE A 1 377 ? -2.989 -18.332 8.056 1.00 51.06 377 ILE A O 1
ATOM 3073 N N . ALA A 1 378 ? -4.179 -19.822 9.202 1.00 42.72 378 ALA A N 1
ATOM 3074 C CA . ALA A 1 378 ? -4.029 -19.269 10.557 1.00 42.72 378 ALA A CA 1
ATOM 3075 C C . ALA A 1 378 ? -2.765 -19.717 11.284 1.00 42.72 378 ALA A C 1
ATOM 3077 O O . ALA A 1 378 ? -2.466 -19.203 12.358 1.00 42.72 378 ALA A O 1
ATOM 3078 N N . ALA A 1 379 ? -1.954 -20.577 10.672 1.00 43.19 379 ALA A N 1
ATOM 3079 C CA . ALA A 1 379 ? -0.537 -20.587 11.004 1.00 43.19 379 ALA A CA 1
ATOM 3080 C C . ALA A 1 379 ? 0.100 -19.207 10.703 1.00 43.19 379 ALA A C 1
ATOM 3082 O O . ALA A 1 379 ? 0.984 -18.785 11.438 1.00 43.19 379 ALA A O 1
ATOM 3083 N N . CYS A 1 380 ? -0.405 -18.465 9.699 1.00 44.75 380 CYS A N 1
ATOM 3084 C CA . CYS A 1 380 ? 0.049 -17.109 9.338 1.00 44.75 380 CYS A CA 1
ATOM 3085 C C . CYS A 1 380 ? -0.935 -15.978 9.738 1.00 44.75 380 CYS A C 1
ATOM 3087 O O . CYS A 1 380 ? -0.537 -14.821 9.907 1.00 44.75 380 CYS A O 1
ATOM 3089 N N . ILE A 1 381 ? -2.233 -16.271 9.885 1.00 49.41 381 ILE A N 1
ATOM 3090 C CA . ILE A 1 381 ? -3.268 -15.343 10.387 1.00 49.41 381 ILE A CA 1
ATOM 3091 C C . ILE A 1 381 ? -3.387 -15.502 11.903 1.00 49.41 381 ILE A C 1
ATOM 3093 O O . ILE A 1 381 ? -3.558 -16.608 12.394 1.00 49.41 381 ILE A O 1
ATOM 3097 N N . THR A 1 382 ? -3.355 -14.409 12.671 1.00 51.47 382 THR A N 1
ATOM 3098 C CA . THR A 1 382 ? -3.504 -14.543 14.130 1.00 51.47 382 THR A CA 1
ATOM 3099 C C . THR A 1 382 ? -4.873 -15.129 14.466 1.00 51.47 382 THR A C 1
ATOM 3101 O O . THR A 1 382 ? -5.870 -14.620 13.945 1.00 51.47 382 THR A O 1
ATOM 3104 N N . PRO A 1 383 ? -4.949 -16.151 15.346 1.00 50.22 383 PRO A N 1
ATOM 3105 C CA . PRO A 1 383 ? -6.219 -16.689 15.809 1.00 50.22 383 PRO A CA 1
ATOM 3106 C C . PRO A 1 383 ? -7.172 -15.567 16.212 1.00 50.22 383 PRO A C 1
ATOM 3108 O O . PRO A 1 383 ? -6.828 -14.698 17.016 1.00 50.22 383 PRO A O 1
ATOM 3111 N N . ARG A 1 384 ? -8.369 -15.562 15.623 1.00 56.62 384 ARG A N 1
ATOM 3112 C CA . ARG A 1 384 ? -9.305 -14.437 15.748 1.00 56.62 384 ARG A CA 1
ATOM 3113 C C . ARG A 1 384 ? -9.737 -14.201 17.191 1.00 56.62 384 ARG A C 1
ATOM 3115 O O . ARG A 1 384 ? -9.890 -13.051 17.569 1.00 56.62 384 ARG A O 1
ATOM 3122 N N . ASP A 1 385 ? -9.805 -15.248 18.010 1.00 50.16 385 ASP A N 1
ATOM 3123 C CA . ASP A 1 385 ? -10.087 -15.132 19.445 1.00 50.16 385 ASP A CA 1
ATOM 3124 C C . ASP A 1 385 ? -8.991 -14.363 20.199 1.00 50.16 385 ASP A C 1
ATOM 3126 O O . ASP A 1 385 ? -9.293 -13.622 21.129 1.00 50.16 385 ASP A O 1
ATOM 3130 N N . LEU A 1 386 ? -7.724 -14.469 19.775 1.00 53.22 386 LEU A N 1
ATOM 3131 C CA . LEU A 1 386 ? -6.625 -13.676 20.339 1.00 53.22 386 LEU A CA 1
ATOM 3132 C C . LEU A 1 386 ? -6.709 -12.214 19.899 1.00 53.22 386 LEU A C 1
ATOM 3134 O O . LEU A 1 386 ? -6.389 -11.327 20.685 1.00 53.22 386 LEU A O 1
ATOM 3138 N N . VAL A 1 387 ? -7.149 -11.952 18.663 1.00 55.84 387 VAL A N 1
ATOM 3139 C CA . VAL A 1 387 ? -7.396 -10.590 18.168 1.00 55.84 387 VAL A CA 1
ATOM 3140 C C . VAL A 1 387 ? -8.586 -9.968 18.900 1.00 55.84 387 VAL A C 1
ATOM 3142 O O . VAL A 1 387 ? -8.476 -8.853 19.395 1.00 55.84 387 VAL A O 1
ATOM 3145 N N . ASP A 1 388 ? -9.699 -10.690 19.014 1.00 56.00 388 ASP A N 1
ATOM 3146 C CA . ASP A 1 388 ? -10.912 -10.254 19.704 1.00 56.00 388 ASP A CA 1
ATOM 3147 C C . ASP A 1 388 ? -10.652 -10.039 21.205 1.00 56.00 388 ASP A C 1
ATOM 3149 O O . ASP A 1 388 ? -11.051 -9.006 21.735 1.00 56.00 388 ASP A O 1
ATOM 3153 N N . ALA A 1 389 ? -9.915 -10.931 21.881 1.00 53.94 389 ALA A N 1
ATOM 3154 C CA . ALA A 1 389 ? -9.515 -10.756 23.282 1.00 53.94 389 ALA A CA 1
ATOM 3155 C C . ALA A 1 389 ? -8.566 -9.558 23.464 1.00 53.94 389 ALA A C 1
ATOM 3157 O O . ALA A 1 389 ? -8.825 -8.680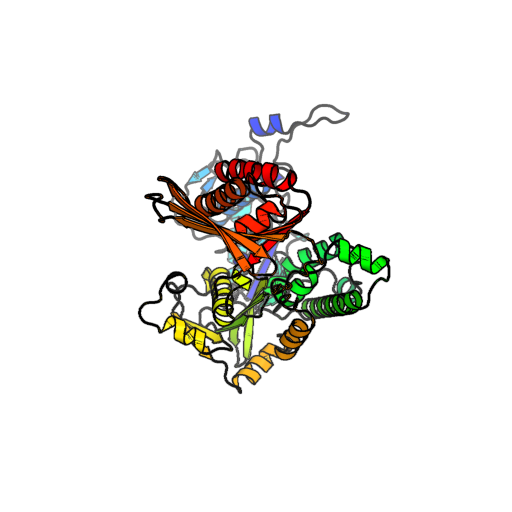 24.288 1.00 53.94 389 ALA A O 1
ATOM 3158 N N . ALA A 1 390 ? -7.529 -9.449 22.623 1.00 51.78 390 ALA A N 1
ATOM 3159 C CA . ALA A 1 390 ? -6.619 -8.305 22.627 1.00 51.78 390 ALA A CA 1
ATOM 3160 C C . ALA A 1 390 ? -7.310 -6.982 22.258 1.00 51.78 390 ALA A C 1
ATOM 3162 O O . ALA A 1 390 ? -6.760 -5.922 22.525 1.00 51.78 390 ALA A O 1
ATOM 3163 N N . LEU A 1 391 ? -8.489 -6.999 21.634 1.00 51.12 391 LEU A N 1
ATOM 3164 C CA . LEU A 1 391 ? -9.287 -5.802 21.366 1.00 51.12 391 LEU A CA 1
ATOM 3165 C C . LEU A 1 391 ? -10.344 -5.543 22.443 1.00 51.12 391 LEU A C 1
ATOM 3167 O O . LEU A 1 391 ? -10.661 -4.380 22.701 1.00 51.12 391 LEU A O 1
ATOM 3171 N N . ALA A 1 392 ? -10.890 -6.582 23.075 1.00 53.16 392 ALA A N 1
ATOM 3172 C CA . ALA A 1 392 ? -11.856 -6.472 24.163 1.00 53.16 392 ALA A CA 1
ATOM 3173 C C . ALA A 1 392 ? -11.240 -5.775 25.385 1.00 53.16 392 ALA A C 1
ATOM 3175 O O . ALA A 1 392 ? -11.873 -4.887 25.960 1.00 53.16 392 ALA A O 1
ATOM 3176 N N . ASP A 1 393 ? -9.982 -6.089 25.700 1.00 43.72 393 ASP A N 1
ATOM 3177 C CA . ASP A 1 393 ? -9.265 -5.535 26.857 1.00 43.72 393 ASP A CA 1
ATOM 3178 C C . ASP A 1 393 ? -8.740 -4.101 26.629 1.00 43.72 393 ASP A C 1
ATOM 3180 O O . ASP A 1 393 ? -8.461 -3.361 27.573 1.00 43.72 393 ASP A O 1
ATOM 3184 N N . VAL A 1 394 ? -8.642 -3.672 25.366 1.00 42.69 394 VAL A N 1
ATOM 3185 C CA . VAL A 1 394 ? -8.018 -2.398 24.940 1.00 42.69 394 VAL A CA 1
ATOM 3186 C C . VAL A 1 394 ? -9.028 -1.403 24.402 1.00 42.69 394 VAL A C 1
ATOM 3188 O O . VAL A 1 394 ? -8.724 -0.220 24.228 1.00 42.69 394 VAL A O 1
ATOM 3191 N N . SER A 1 395 ? -10.241 -1.880 24.126 1.00 44.31 395 SER A N 1
ATOM 3192 C CA . SER A 1 395 ? -11.333 -1.045 23.670 1.00 44.31 395 SER A CA 1
ATOM 3193 C C . SER A 1 395 ? -11.464 0.140 24.623 1.00 44.31 395 SER A C 1
ATOM 3195 O O . SER A 1 395 ? -11.663 -0.064 25.825 1.00 44.31 395 SER A O 1
ATOM 3197 N N . PRO A 1 396 ? -11.434 1.392 24.124 1.00 38.00 396 PRO A N 1
ATOM 3198 C CA . PRO A 1 396 ? -12.148 2.451 24.796 1.00 38.00 396 PRO A CA 1
ATOM 3199 C C . PRO A 1 396 ? -13.536 1.876 25.024 1.00 38.00 396 PRO A C 1
ATOM 3201 O O . PRO A 1 396 ? -14.304 1.723 24.069 1.00 38.00 396 PRO A O 1
ATOM 3204 N N . ARG A 1 397 ? -13.862 1.504 26.272 1.00 38.41 397 ARG A N 1
ATOM 3205 C CA . ARG A 1 397 ? -15.261 1.368 26.664 1.00 38.41 397 ARG A CA 1
ATOM 3206 C C . ARG A 1 397 ? -15.863 2.621 26.076 1.00 38.41 397 ARG A C 1
ATOM 3208 O O . ARG A 1 397 ? -15.350 3.698 26.398 1.00 38.41 397 ARG A O 1
ATOM 3215 N N . ARG A 1 398 ? -16.827 2.505 25.142 1.00 35.59 398 ARG A N 1
ATOM 3216 C CA . ARG A 1 398 ? -17.663 3.652 24.770 1.00 35.59 398 ARG A CA 1
ATOM 3217 C C . ARG A 1 398 ? -17.943 4.264 26.118 1.00 35.59 398 ARG A C 1
ATOM 3219 O O . ARG A 1 398 ? -18.594 3.581 26.908 1.00 35.59 398 ARG A O 1
ATOM 3226 N N . GLN A 1 399 ? -17.339 5.418 26.442 1.00 32.62 399 GLN A N 1
ATOM 3227 C CA . GLN A 1 399 ? -17.657 6.041 27.711 1.00 32.62 399 GLN A CA 1
ATOM 3228 C C . GLN A 1 399 ? -19.165 6.105 27.604 1.00 32.62 399 GLN A C 1
ATOM 3230 O O . GLN A 1 399 ? -19.629 6.653 26.589 1.00 32.62 399 GLN A O 1
ATOM 3235 N N . PRO A 1 400 ? -19.919 5.406 28.478 1.00 30.70 400 PRO A N 1
ATOM 3236 C CA . PRO A 1 400 ? -21.358 5.502 28.412 1.00 30.70 400 PRO A CA 1
ATOM 3237 C C . PRO A 1 400 ? -21.554 6.998 28.398 1.00 30.70 400 PRO A C 1
ATOM 3239 O O . PRO A 1 400 ? -21.008 7.664 29.285 1.00 30.70 400 PRO A O 1
ATOM 3242 N N . LYS A 1 401 ? -22.110 7.535 27.294 1.00 34.66 401 LYS A N 1
ATOM 3243 C CA . LYS A 1 401 ? -22.362 8.973 27.177 1.00 34.66 401 LYS A CA 1
ATOM 3244 C C . LYS A 1 401 ? -22.960 9.289 28.516 1.00 34.66 401 LYS A C 1
ATOM 3246 O O . LYS A 1 401 ? -23.990 8.674 28.783 1.00 34.66 401 LYS A O 1
ATOM 3251 N N . LYS A 1 402 ? -22.250 10.047 29.368 1.00 31.44 402 LYS A N 1
ATOM 3252 C CA . LYS A 1 402 ? -22.661 10.224 30.758 1.00 31.44 402 LYS A CA 1
ATOM 3253 C C . LYS A 1 402 ? -24.103 10.654 30.625 1.00 31.44 402 LYS A C 1
ATOM 3255 O O . LYS A 1 402 ? -24.364 11.742 30.111 1.00 31.44 402 LYS A O 1
ATOM 3260 N N . VAL A 1 403 ? -25.022 9.745 30.942 1.00 34.56 403 VAL A N 1
ATOM 3261 C CA . VAL A 1 403 ? -26.425 10.077 31.016 1.00 34.56 403 VAL A CA 1
ATOM 3262 C C . VAL A 1 403 ? -26.411 10.853 32.303 1.00 34.56 403 VAL A C 1
ATOM 3264 O O . VAL A 1 403 ? -26.488 10.294 33.390 1.00 34.56 403 VAL A O 1
ATOM 3267 N N . MET A 1 404 ? -26.113 12.143 32.184 1.00 33.44 404 MET A N 1
ATOM 3268 C CA . MET A 1 404 ? -26.457 13.068 33.225 1.00 33.44 404 MET A CA 1
ATOM 3269 C C . MET A 1 404 ? -27.974 13.046 33.211 1.00 33.44 404 MET A C 1
ATOM 3271 O O . MET A 1 404 ? -28.610 13.812 32.496 1.00 33.44 404 MET A O 1
ATOM 3275 N N . SER A 1 405 ? -28.552 12.112 33.969 1.00 42.31 405 SER A N 1
ATOM 3276 C CA . SER A 1 405 ? -29.835 12.368 34.592 1.00 42.31 405 SER A CA 1
ATOM 3277 C C . SER A 1 405 ? -29.693 13.752 35.205 1.00 42.31 405 SER A C 1
ATOM 3279 O O . SER A 1 405 ? -28.742 13.963 35.968 1.00 42.31 405 SER A O 1
ATOM 3281 N N . ILE A 1 406 ? -30.545 14.694 34.803 1.00 48.66 406 ILE A N 1
ATOM 3282 C CA . ILE A 1 406 ? -30.570 16.036 35.385 1.00 48.66 406 ILE A CA 1
ATOM 3283 C C . ILE A 1 406 ? -30.546 15.823 36.903 1.00 48.66 406 ILE A C 1
ATOM 3285 O O . ILE A 1 406 ? -31.470 15.187 37.423 1.00 48.66 406 ILE A O 1
ATOM 3289 N N . PRO A 1 407 ? -29.474 16.211 37.618 1.00 54.06 407 PRO A N 1
ATOM 3290 C CA . PRO A 1 407 ? -29.457 16.042 39.060 1.00 54.06 407 PRO A CA 1
ATOM 3291 C C . PRO A 1 407 ? -30.667 16.805 39.592 1.00 54.06 407 PRO A C 1
ATOM 3293 O O . PRO A 1 407 ? -30.858 17.958 39.208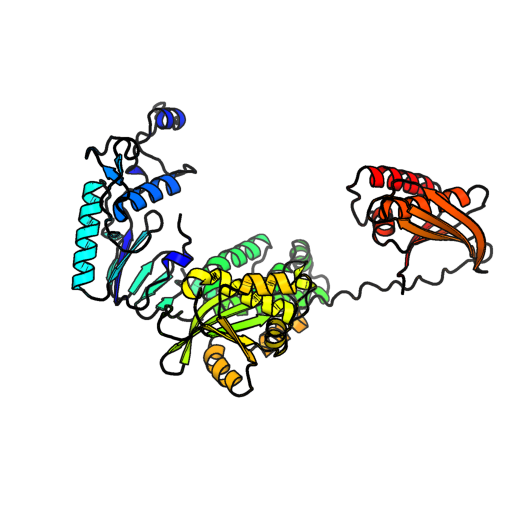 1.00 54.06 407 PRO A O 1
ATOM 3296 N N . ARG A 1 408 ? -31.519 16.165 40.411 1.00 57.75 408 ARG A N 1
ATOM 3297 C CA . ARG A 1 408 ? -32.653 16.863 41.035 1.00 57.75 408 ARG A CA 1
ATOM 3298 C C . ARG A 1 408 ? -32.080 18.105 41.722 1.00 57.75 408 ARG A C 1
ATOM 3300 O O . ARG A 1 408 ? -31.246 17.937 42.615 1.00 57.75 408 ARG A O 1
ATOM 3307 N N . PRO A 1 409 ? -32.436 19.324 41.285 1.00 63.50 409 PRO A N 1
ATOM 3308 C CA . PRO A 1 409 ? -31.805 20.511 41.824 1.00 63.50 409 PRO A CA 1
ATOM 3309 C C . PRO A 1 409 ? -32.150 20.615 43.307 1.00 63.50 409 PRO A C 1
ATOM 3311 O O . PRO A 1 409 ? -33.318 20.696 43.678 1.00 63.50 409 PRO A O 1
ATOM 3314 N N . VAL A 1 410 ? -31.125 20.564 44.159 1.00 68.62 410 VAL A N 1
ATOM 3315 C CA . VAL A 1 410 ? -31.268 20.833 45.591 1.00 68.62 410 VAL A CA 1
ATOM 3316 C C . VAL A 1 410 ? -31.517 22.332 45.732 1.00 68.62 410 VAL A C 1
ATOM 3318 O O . VAL A 1 410 ? -30.679 23.134 45.310 1.00 68.62 410 VAL A O 1
ATOM 3321 N N . VAL A 1 411 ? -32.691 22.687 46.252 1.00 71.81 411 VAL A N 1
ATOM 3322 C CA . VAL A 1 411 ? -33.121 24.065 46.515 1.00 71.81 411 VAL A CA 1
ATOM 3323 C C . VAL A 1 411 ? -32.952 24.312 48.006 1.00 71.81 411 VAL A C 1
ATOM 3325 O O . VAL A 1 411 ? -33.571 23.615 48.812 1.00 71.81 411 VAL A O 1
ATOM 3328 N N . ASN A 1 412 ? -32.106 25.268 48.384 1.00 74.75 412 ASN A N 1
ATOM 3329 C CA . ASN A 1 412 ? -31.962 25.629 49.792 1.00 74.75 412 ASN A CA 1
ATOM 3330 C C . ASN A 1 412 ? -33.198 26.402 50.273 1.00 74.75 412 ASN A C 1
ATOM 3332 O O . ASN A 1 412 ? -33.872 27.076 49.492 1.00 74.75 412 ASN A O 1
ATOM 3336 N N . ILE A 1 413 ? -33.509 26.318 51.567 1.00 66.62 413 ILE A N 1
ATOM 3337 C CA . ILE A 1 413 ? -34.652 27.027 52.159 1.00 66.62 413 ILE A CA 1
ATOM 3338 C C . ILE A 1 413 ? -34.469 28.538 51.935 1.00 66.62 413 ILE A C 1
ATOM 3340 O O . ILE A 1 413 ? -33.502 29.123 52.415 1.00 66.62 413 ILE A O 1
ATOM 3344 N N . GLY A 1 414 ? -35.392 29.157 51.189 1.00 69.38 414 GLY A N 1
ATOM 3345 C CA . GLY A 1 414 ? -35.360 30.584 50.837 1.00 69.38 414 GLY A CA 1
ATOM 3346 C C . GLY A 1 414 ? -34.697 30.927 49.493 1.00 69.38 414 GLY A C 1
ATOM 3347 O O . GLY A 1 414 ? -34.766 32.083 49.080 1.00 69.38 414 GLY A O 1
ATOM 3348 N N . GLU A 1 415 ? -34.105 29.956 48.787 1.00 79.19 415 GLU A N 1
ATOM 3349 C CA . GLU A 1 415 ? -33.471 30.162 47.477 1.00 79.19 415 GLU A CA 1
ATOM 3350 C C . GLU A 1 415 ? -34.520 30.212 46.352 1.00 79.19 415 GLU A C 1
ATOM 3352 O O . GLU A 1 415 ? -35.303 29.277 46.164 1.00 79.19 415 GLU A O 1
ATOM 3357 N N . LYS A 1 416 ? -34.527 31.295 45.565 1.00 80.31 416 LYS A N 1
ATOM 3358 C CA . LYS A 1 416 ? -35.406 31.431 44.390 1.00 80.31 416 LYS A CA 1
ATOM 3359 C C . LYS A 1 416 ? -34.723 30.865 43.146 1.00 80.31 416 LYS A C 1
ATOM 3361 O O . LYS A 1 416 ? -33.955 31.560 42.473 1.00 80.31 416 LYS A O 1
ATOM 3366 N N . VAL A 1 417 ? -35.014 29.600 42.844 1.00 87.38 417 VAL A N 1
ATOM 3367 C CA . VAL A 1 417 ? -34.468 28.897 41.674 1.00 87.38 417 VAL A CA 1
ATOM 3368 C C . VAL A 1 417 ? -35.498 28.858 40.547 1.00 87.38 417 VAL A C 1
ATOM 3370 O O . VAL A 1 417 ? -36.625 28.395 40.744 1.00 87.38 417 VAL A O 1
ATOM 3373 N N . TYR A 1 418 ? -35.089 29.298 39.358 1.00 90.69 418 TYR A N 1
ATOM 3374 C CA . TYR A 1 418 ? -35.889 29.208 38.139 1.00 90.69 418 TYR A CA 1
ATOM 3375 C C . TYR A 1 418 ? -35.275 28.214 37.156 1.00 90.69 418 TYR A C 1
ATOM 3377 O O . TYR A 1 418 ? -34.052 28.105 37.046 1.00 90.69 418 TYR A O 1
ATOM 3385 N N . VAL A 1 419 ? -36.130 27.499 36.428 1.00 90.00 419 VAL A N 1
ATOM 3386 C CA . VAL A 1 419 ? -35.734 26.591 35.350 1.00 90.00 419 VAL A CA 1
ATOM 3387 C C . VAL A 1 419 ? -36.299 27.114 34.037 1.00 90.00 419 VAL A C 1
ATOM 3389 O O . VAL A 1 419 ? -37.500 27.327 33.935 1.00 90.00 419 VAL A O 1
ATOM 3392 N N . ILE A 1 420 ? -35.459 27.299 33.027 1.00 92.62 420 ILE A N 1
ATOM 3393 C CA . ILE A 1 420 ? -35.881 27.540 31.649 1.00 92.62 420 ILE A CA 1
ATOM 3394 C C . ILE A 1 420 ? -35.994 26.200 30.929 1.00 92.62 420 ILE A C 1
ATOM 3396 O O . ILE A 1 420 ? -35.085 25.377 30.997 1.00 92.62 420 ILE A O 1
ATOM 3400 N N . SER A 1 421 ? -37.086 26.001 30.201 1.00 90.38 421 SER A N 1
ATOM 3401 C CA . SER A 1 421 ? -37.214 24.980 29.160 1.00 90.38 421 SER A CA 1
ATOM 3402 C C . SER A 1 421 ? -37.520 25.668 27.840 1.00 90.38 421 SER A C 1
ATOM 3404 O O . SER A 1 421 ? -38.450 26.467 27.792 1.00 90.38 421 SER A O 1
ATOM 3406 N N . PHE A 1 422 ? -36.750 25.386 26.794 1.00 92.75 422 PHE A N 1
ATOM 3407 C CA . PHE A 1 422 ? -36.960 25.971 25.469 1.00 92.75 422 PHE A CA 1
ATOM 3408 C C . PHE A 1 422 ? -36.860 24.908 24.376 1.00 92.75 422 PHE A C 1
ATOM 3410 O O . PHE A 1 422 ? -36.206 23.883 24.574 1.00 92.75 422 PHE A O 1
ATOM 3417 N N . ASP A 1 423 ? -37.519 25.174 23.251 1.00 89.88 423 ASP A N 1
ATOM 3418 C CA . ASP A 1 423 ? -37.505 24.342 22.044 1.00 89.88 423 ASP A CA 1
ATOM 3419 C C . ASP A 1 423 ? -37.667 25.246 20.808 1.00 89.88 423 ASP A C 1
ATOM 3421 O O . ASP A 1 423 ? -38.315 26.300 20.865 1.00 89.88 423 ASP A O 1
ATOM 3425 N N . GLY A 1 424 ? -37.083 24.834 19.687 1.00 89.81 424 GLY A N 1
ATOM 3426 C CA . GLY A 1 424 ? -37.216 25.466 18.386 1.00 89.81 424 GLY A CA 1
ATOM 3427 C C . GLY A 1 424 ? -37.363 24.447 17.257 1.00 89.81 424 GLY A C 1
ATOM 3428 O O . GLY A 1 424 ? -36.617 23.480 17.139 1.00 89.81 424 GLY A O 1
ATOM 3429 N N . SER A 1 425 ? -38.297 24.704 16.347 1.00 88.31 425 SER A N 1
ATOM 3430 C CA . SER A 1 425 ? -38.541 23.879 15.164 1.00 88.31 425 SER A CA 1
ATOM 3431 C C . SER A 1 425 ? -38.625 24.742 13.913 1.00 88.31 425 SER A C 1
ATOM 3433 O O . SER A 1 425 ? -39.190 25.832 13.931 1.00 88.31 425 SER A O 1
ATOM 3435 N N . ALA A 1 426 ? -38.084 24.256 12.798 1.00 88.88 426 ALA A N 1
ATOM 3436 C CA . ALA A 1 426 ? -38.161 24.946 11.515 1.00 88.88 426 ALA A CA 1
ATOM 3437 C C . ALA A 1 426 ? -38.325 23.971 10.347 1.00 88.88 426 ALA A C 1
ATOM 3439 O O . ALA A 1 426 ? -37.814 22.849 10.371 1.00 88.88 426 ALA A O 1
ATOM 3440 N N . LYS A 1 427 ? -39.019 24.412 9.292 1.00 82.44 427 LYS A N 1
ATOM 3441 C CA . LYS A 1 427 ? -39.185 23.632 8.056 1.00 82.44 427 LYS A CA 1
ATOM 3442 C C . LYS A 1 427 ? -37.885 23.596 7.244 1.00 82.44 427 LYS A C 1
ATOM 3444 O O . LYS A 1 427 ? -37.165 24.586 7.152 1.00 82.44 427 LYS A O 1
ATOM 3449 N N . ALA A 1 428 ? -37.623 22.475 6.564 1.00 69.31 428 ALA A N 1
ATOM 3450 C CA . ALA A 1 428 ? -36.373 22.227 5.828 1.00 69.31 428 ALA A CA 1
ATOM 3451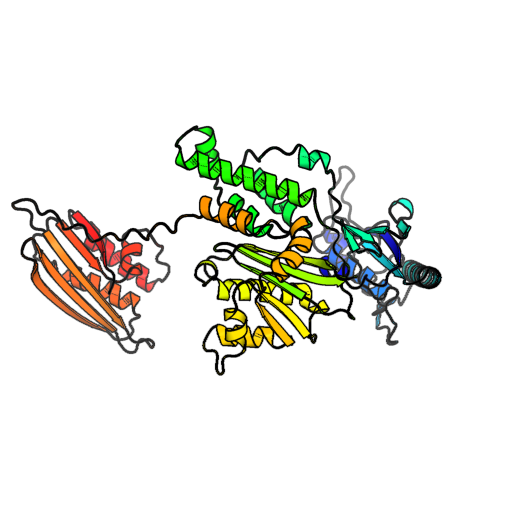 C C . ALA A 1 428 ? -36.037 23.266 4.733 1.00 69.31 428 ALA A C 1
ATOM 3453 O O . ALA A 1 428 ? -34.867 23.453 4.412 1.00 69.31 428 ALA A O 1
ATOM 3454 N N . LYS A 1 429 ? -37.043 23.954 4.176 1.00 73.81 429 LYS A N 1
ATOM 3455 C CA . LYS A 1 429 ? -36.886 24.992 3.139 1.00 73.81 429 LYS A CA 1
ATOM 3456 C C . LYS A 1 429 ? -36.875 26.430 3.682 1.00 73.81 429 LYS A C 1
ATOM 3458 O O . LYS A 1 429 ? -37.040 27.361 2.906 1.00 73.81 429 LYS A O 1
ATOM 3463 N N . ARG A 1 430 ? -36.718 26.618 5.001 1.00 79.19 430 ARG A N 1
ATOM 3464 C CA . ARG A 1 430 ? -36.795 27.929 5.683 1.00 79.19 430 ARG A CA 1
ATOM 3465 C C . ARG A 1 430 ? -38.115 28.690 5.475 1.00 79.19 430 ARG A C 1
ATOM 3467 O O . ARG A 1 430 ? -38.213 29.884 5.722 1.00 79.19 430 ARG A O 1
ATOM 3474 N N . GLU A 1 431 ? -39.173 27.978 5.098 1.00 73.56 431 GLU A N 1
ATOM 3475 C CA . GLU A 1 431 ? -40.520 28.526 4.867 1.00 73.56 431 GLU A CA 1
ATOM 3476 C C . GLU A 1 431 ? -41.238 28.957 6.167 1.00 73.56 431 GLU A C 1
ATOM 3478 O O . GLU A 1 431 ? -42.367 29.437 6.118 1.00 73.56 431 GLU A O 1
ATOM 3483 N N . GLY A 1 432 ? -40.612 28.753 7.332 1.00 82.19 432 GLY A N 1
ATOM 3484 C CA . GLY A 1 432 ? -41.170 29.085 8.641 1.00 82.19 432 GLY A CA 1
ATOM 3485 C C . GLY A 1 432 ? -40.533 28.304 9.786 1.00 82.19 432 GLY A C 1
ATOM 3486 O O . GLY A 1 432 ? -40.240 27.111 9.634 1.00 82.19 432 GLY A O 1
ATOM 3487 N N . GLY A 1 433 ? -40.355 28.962 10.931 1.00 89.75 433 GLY A N 1
ATOM 3488 C CA . GLY A 1 433 ? -39.917 28.344 12.178 1.00 89.75 433 GLY A CA 1
ATOM 3489 C C . GLY A 1 433 ? -40.679 28.874 13.387 1.00 89.75 433 GLY A C 1
ATOM 3490 O O . GLY A 1 433 ? -41.008 30.054 13.456 1.00 89.75 433 GLY A O 1
ATOM 3491 N N . ALA A 1 434 ? -40.963 27.983 14.331 1.00 91.12 434 ALA A N 1
ATOM 3492 C CA . ALA A 1 434 ? -41.589 28.288 15.608 1.00 91.12 434 ALA A CA 1
ATOM 3493 C C . ALA A 1 434 ? -40.601 28.006 16.740 1.00 91.12 434 ALA A C 1
ATOM 3495 O O . ALA A 1 434 ? -39.799 27.076 16.657 1.00 91.12 434 ALA A O 1
ATOM 3496 N N . PHE A 1 435 ? -40.673 28.788 17.805 1.00 93.75 435 PHE A N 1
ATOM 3497 C CA . PHE A 1 435 ? -39.848 28.603 18.992 1.00 93.75 435 PHE A CA 1
ATOM 3498 C C . PHE A 1 435 ? -40.648 28.944 20.241 1.00 93.75 435 PHE A C 1
ATOM 3500 O O . PHE A 1 435 ? -41.567 29.761 20.199 1.00 93.75 435 PHE A O 1
ATOM 3507 N N . GLY A 1 436 ? -40.331 28.298 21.354 1.00 92.56 436 GLY A N 1
ATOM 3508 C CA . GLY A 1 436 ? -41.080 28.441 22.593 1.00 92.56 436 GLY A CA 1
ATOM 3509 C C . GLY A 1 436 ? -40.199 28.319 23.818 1.00 92.56 436 GLY A C 1
ATOM 3510 O O . GLY A 1 436 ? -39.130 27.711 23.779 1.00 92.56 436 GLY A O 1
ATOM 3511 N N . ALA A 1 437 ? -40.669 28.916 24.907 1.00 94.50 437 ALA A N 1
ATOM 3512 C CA . ALA A 1 437 ? -39.992 28.920 26.187 1.00 94.50 437 ALA A CA 1
ATOM 3513 C C . ALA A 1 437 ? -40.984 28.878 27.350 1.00 94.50 437 ALA A C 1
ATOM 3515 O O . ALA A 1 437 ? -42.031 29.528 27.319 1.00 94.50 437 ALA A O 1
ATOM 3516 N N . ILE A 1 438 ? -40.616 28.154 28.405 1.00 90.94 438 ILE A N 1
ATOM 3517 C CA . ILE A 1 438 ? -41.338 28.068 29.674 1.00 90.94 438 ILE A CA 1
ATOM 3518 C C . ILE A 1 438 ? -40.348 28.322 30.812 1.00 90.94 438 ILE A C 1
ATOM 3520 O O . ILE A 1 438 ? -39.268 27.730 30.850 1.00 90.94 438 ILE A O 1
ATOM 3524 N N . ILE A 1 439 ? -40.731 29.184 31.752 1.00 92.12 439 ILE A N 1
ATOM 3525 C CA . ILE A 1 439 ? -40.035 29.404 33.018 1.00 92.12 439 ILE A CA 1
ATOM 3526 C C . ILE A 1 439 ? -40.800 28.681 34.119 1.00 92.12 439 ILE A C 1
ATOM 3528 O O . ILE A 1 439 ? -41.967 28.975 34.380 1.00 92.12 439 ILE A O 1
ATOM 3532 N N . TRP A 1 440 ? -40.112 27.784 34.809 1.00 89.62 440 TRP A N 1
ATOM 3533 C CA . TRP A 1 440 ? -40.608 27.063 35.971 1.00 89.62 440 TRP A CA 1
ATOM 3534 C C . TRP A 1 440 ? -39.988 27.628 37.241 1.00 89.62 440 TRP A C 1
ATOM 3536 O O . TRP A 1 440 ? -38.798 27.945 37.271 1.00 89.62 440 TRP A O 1
ATOM 3546 N N . LYS A 1 441 ? -40.769 27.694 38.315 1.00 89.12 441 LYS A N 1
ATOM 3547 C CA . LYS A 1 441 ? -40.303 28.078 39.646 1.00 89.12 441 LYS A CA 1
ATOM 3548 C C . LYS A 1 441 ? -40.205 26.855 40.548 1.00 89.12 441 LYS A C 1
ATOM 3550 O O . LYS A 1 441 ? -41.162 26.097 40.712 1.00 89.12 441 LYS A O 1
ATOM 3555 N N . LEU A 1 442 ? -39.035 26.663 41.144 1.00 83.25 442 LEU A N 1
ATOM 3556 C CA . LEU A 1 442 ? -38.778 25.597 42.107 1.00 83.25 442 LEU A CA 1
ATOM 3557 C C . LEU A 1 442 ? -39.054 26.059 43.550 1.00 83.25 442 LEU A C 1
ATOM 3559 O O . LEU A 1 442 ? -39.018 27.260 43.825 1.00 83.25 442 LEU A O 1
ATOM 3563 N N . PRO A 1 443 ? -39.326 25.125 44.486 1.00 78.88 443 PRO A N 1
ATOM 3564 C CA . PRO A 1 443 ? -39.369 23.664 44.312 1.00 78.88 443 PRO A CA 1
ATOM 3565 C C . PRO A 1 443 ? -40.682 23.125 43.716 1.00 78.88 443 PRO A C 1
ATOM 3567 O O . PRO A 1 443 ? -40.745 21.951 43.363 1.00 78.88 443 PRO A O 1
ATOM 3570 N N . GLY A 1 444 ? -41.719 23.959 43.596 1.00 77.31 444 GLY A N 1
ATOM 3571 C CA . GLY A 1 444 ? -43.072 23.531 43.218 1.00 77.31 444 GLY A CA 1
ATOM 3572 C C . GLY A 1 444 ? -43.274 23.146 41.749 1.00 77.31 444 GLY A C 1
ATOM 3573 O O . GLY A 1 444 ? -44.349 22.660 41.418 1.00 77.31 444 GLY A O 1
ATOM 3574 N N . TRP A 1 445 ? -42.282 23.369 40.876 1.00 83.00 445 TRP A N 1
ATOM 3575 C CA . TRP A 1 445 ? -42.403 23.195 39.420 1.00 83.00 445 TRP A CA 1
ATOM 3576 C C . TRP A 1 445 ? -43.630 23.909 38.838 1.00 83.00 445 TRP A C 1
ATOM 3578 O O . TRP A 1 445 ? -44.305 23.410 37.941 1.00 83.00 445 TRP A O 1
ATOM 3588 N N . THR A 1 446 ? -43.933 25.098 39.353 1.00 86.06 446 THR A N 1
ATOM 3589 C CA . THR A 1 446 ? -45.045 25.908 38.853 1.00 86.06 446 THR A CA 1
ATOM 3590 C C . THR A 1 446 ? -44.580 26.718 37.653 1.00 86.06 446 THR A C 1
ATOM 3592 O O . THR A 1 446 ? -43.504 27.316 37.698 1.00 86.06 446 THR A O 1
ATOM 3595 N N . VAL A 1 447 ? -45.376 26.754 36.585 1.00 88.62 447 VAL A N 1
ATOM 3596 C CA . VAL A 1 447 ? -45.107 27.631 35.439 1.00 88.62 447 VAL A CA 1
ATOM 3597 C C . VAL A 1 447 ? -45.284 29.079 35.887 1.00 88.62 447 VAL A C 1
ATOM 3599 O O . VAL A 1 447 ? -46.379 29.475 36.272 1.00 88.62 447 VAL A O 1
ATOM 3602 N N . GLU A 1 448 ? -44.206 29.857 35.848 1.00 90.12 448 GLU A N 1
ATOM 3603 C CA . GLU A 1 448 ? -44.223 31.285 36.175 1.00 90.12 448 GLU A CA 1
ATOM 3604 C C . GLU A 1 448 ? -44.594 32.109 34.936 1.00 90.12 448 GLU A C 1
ATOM 3606 O O . GLU A 1 448 ? -45.429 33.007 34.996 1.00 90.12 448 GLU A O 1
ATOM 3611 N N . LYS A 1 449 ? -43.975 31.791 33.792 1.00 93.44 449 LYS A N 1
ATOM 3612 C CA . LYS A 1 449 ? -44.224 32.433 32.495 1.00 93.44 449 LYS A CA 1
ATOM 3613 C C . LYS A 1 449 ? -43.998 31.436 31.364 1.00 93.44 449 LYS A C 1
ATOM 3615 O O . LYS A 1 449 ? -43.146 30.558 31.475 1.00 93.44 449 LYS A O 1
ATOM 3620 N N . ALA A 1 450 ? -44.712 31.605 30.260 1.00 92.25 450 ALA A N 1
ATOM 3621 C CA . ALA A 1 450 ? -44.483 30.867 29.026 1.00 92.25 450 ALA A CA 1
ATOM 3622 C C . ALA A 1 450 ? -44.795 31.761 27.826 1.00 92.25 450 ALA A C 1
ATOM 3624 O O . ALA A 1 450 ? -45.720 32.571 27.884 1.00 92.25 450 ALA A O 1
ATOM 3625 N N . ALA A 1 451 ? -44.035 31.612 26.747 1.00 93.75 451 ALA A N 1
ATOM 3626 C CA . ALA A 1 451 ? -44.307 32.287 25.486 1.00 93.75 451 ALA A CA 1
ATOM 3627 C C . ALA A 1 451 ? -43.844 31.439 24.302 1.00 93.75 451 ALA A C 1
ATOM 3629 O O . ALA A 1 451 ? -42.997 30.554 24.431 1.00 93.75 451 ALA A O 1
ATOM 3630 N N . SER A 1 452 ? -44.389 31.752 23.133 1.00 94.19 452 SER A N 1
ATOM 3631 C CA . SER A 1 452 ? -43.970 31.190 21.855 1.00 94.19 452 SER A CA 1
ATOM 3632 C C . SER A 1 452 ? -43.920 32.279 20.796 1.00 94.19 452 SER A C 1
ATOM 3634 O O . SER A 1 452 ? -44.712 33.219 20.839 1.00 94.19 452 SER A O 1
ATOM 3636 N N . GLY A 1 453 ? -43.024 32.123 19.831 1.00 91.81 453 GLY A N 1
ATOM 3637 C CA . GLY A 1 453 ? -42.878 32.993 18.676 1.00 91.81 453 GLY A CA 1
ATOM 3638 C C . GLY A 1 453 ? -42.839 32.201 17.375 1.00 91.81 453 GLY A C 1
ATOM 3639 O O . GLY A 1 453 ? -42.679 30.977 17.359 1.00 91.81 453 GLY A O 1
ATOM 3640 N N . TYR A 1 454 ? -42.995 32.927 16.275 1.00 92.50 454 TYR A N 1
ATOM 3641 C CA . TYR A 1 454 ? -42.868 32.405 14.924 1.00 92.50 454 TYR A CA 1
ATOM 3642 C C . TYR A 1 454 ? -42.151 33.436 14.062 1.00 92.50 454 TYR A C 1
ATOM 3644 O O . TYR A 1 454 ? -42.510 34.610 14.099 1.00 92.50 454 TYR A O 1
ATOM 3652 N N . ASP A 1 455 ? -41.198 32.981 13.255 1.00 88.25 455 ASP A N 1
ATOM 3653 C CA . ASP A 1 455 ? -40.517 33.806 12.263 1.00 88.25 455 ASP A CA 1
ATOM 3654 C C . ASP A 1 455 ? -40.420 33.074 10.922 1.00 88.25 455 ASP A C 1
ATOM 3656 O O . ASP A 1 455 ? -40.318 31.844 10.834 1.00 88.25 455 ASP A O 1
ATOM 3660 N N . VAL A 1 456 ? -40.426 33.866 9.855 1.00 86.19 456 VAL A N 1
ATOM 3661 C CA . VAL A 1 456 ? -40.080 33.418 8.504 1.00 86.19 456 VAL A CA 1
ATOM 3662 C C . VAL A 1 456 ? -38.561 33.429 8.326 1.00 86.19 456 VAL A C 1
ATOM 3664 O O . VAL A 1 456 ? -37.876 34.267 8.901 1.00 86.19 456 VAL A O 1
ATOM 3667 N N . ASP A 1 457 ? -38.043 32.496 7.525 1.00 84.94 457 ASP A N 1
ATOM 3668 C CA . ASP A 1 457 ? -36.608 32.331 7.247 1.00 84.94 457 ASP A CA 1
ATOM 3669 C C . ASP A 1 457 ? -35.741 31.927 8.459 1.00 84.94 457 ASP A C 1
ATOM 3671 O O . ASP A 1 457 ? -34.724 32.544 8.767 1.00 84.94 457 ASP A O 1
ATOM 3675 N N . LEU A 1 458 ? -36.123 30.841 9.143 1.00 85.69 458 LEU A N 1
ATOM 3676 C CA . LEU A 1 458 ? -35.308 30.221 10.195 1.00 85.69 458 LEU A CA 1
ATOM 3677 C C . LEU A 1 458 ? -34.782 28.842 9.794 1.00 85.69 458 LEU A C 1
ATOM 3679 O O . LEU A 1 458 ? -35.491 28.020 9.209 1.00 85.69 458 LEU A O 1
ATOM 3683 N N . THR A 1 459 ? -33.545 28.547 10.189 1.00 88.00 459 THR A N 1
ATOM 3684 C CA . THR A 1 459 ? -33.063 27.169 10.340 1.00 88.00 459 THR A CA 1
ATOM 3685 C C . THR A 1 459 ? -33.455 26.595 11.702 1.00 88.00 459 THR A C 1
ATOM 3687 O O . THR A 1 459 ? -33.714 27.335 12.648 1.00 88.00 459 THR A O 1
ATOM 3690 N N . VAL A 1 460 ? -33.438 25.263 11.834 1.00 87.94 460 VAL A N 1
ATOM 3691 C CA . VAL A 1 460 ? -33.748 24.580 13.107 1.00 87.94 460 VAL A CA 1
ATOM 3692 C C . VAL A 1 460 ? -32.848 25.091 14.237 1.00 87.94 460 VAL A C 1
ATOM 3694 O O . VAL A 1 460 ? -33.333 25.436 15.303 1.00 87.94 460 VAL A O 1
ATOM 3697 N N . ASN A 1 461 ? -31.544 25.243 13.986 1.00 90.25 461 ASN A N 1
ATOM 3698 C CA . ASN A 1 461 ? -30.614 25.740 15.002 1.00 90.25 461 ASN A CA 1
ATOM 3699 C C . ASN A 1 461 ? -30.879 27.206 15.384 1.00 90.25 461 ASN A C 1
ATOM 3701 O O . ASN A 1 461 ? -30.690 27.570 16.538 1.00 90.25 461 ASN A O 1
ATOM 3705 N N . GLU A 1 462 ? -31.285 28.058 14.439 1.00 90.56 462 GLU A N 1
ATOM 3706 C CA . GLU A 1 462 ? -31.635 29.452 14.745 1.00 90.56 462 GLU A CA 1
ATOM 3707 C C . GLU A 1 462 ? -32.929 29.533 15.559 1.00 90.56 462 GLU A C 1
ATOM 3709 O O . GLU A 1 462 ? -32.993 30.328 16.492 1.00 90.56 462 GLU A O 1
ATOM 3714 N N . ALA A 1 463 ? -33.916 28.678 15.267 1.00 90.75 463 ALA A N 1
ATOM 3715 C CA . ALA A 1 463 ? -35.137 28.571 16.063 1.00 90.75 463 ALA A CA 1
ATOM 3716 C C . ALA A 1 463 ? -34.832 28.177 17.520 1.00 90.75 463 ALA A C 1
ATOM 3718 O O . ALA A 1 463 ? -35.377 28.780 18.438 1.00 90.75 463 ALA A O 1
ATOM 3719 N N . GLU A 1 464 ? -33.907 27.241 17.746 1.00 92.94 464 GLU A N 1
ATOM 3720 C CA . GLU A 1 464 ? -33.475 26.828 19.093 1.00 92.94 464 GLU A CA 1
ATOM 3721 C C . GLU A 1 464 ? -32.848 27.985 19.885 1.00 92.94 464 GLU A C 1
ATOM 3723 O O . GLU A 1 464 ? -33.204 28.240 21.036 1.00 92.94 464 GLU A O 1
ATOM 3728 N N . TYR A 1 465 ? -31.944 28.745 19.257 1.00 93.06 465 TYR A N 1
ATOM 3729 C CA . TYR A 1 465 ? -31.356 29.928 19.891 1.00 93.06 465 TYR A CA 1
ATOM 3730 C C . TYR A 1 465 ? -32.392 31.033 20.145 1.00 93.06 465 TYR A C 1
ATOM 3732 O O . TYR A 1 465 ? -32.319 31.697 21.178 1.00 93.06 465 TYR A O 1
ATOM 3740 N N . ARG A 1 466 ? -33.373 31.217 19.251 1.00 92.62 466 ARG A N 1
ATOM 3741 C CA . ARG A 1 466 ? -34.481 32.162 19.473 1.00 92.62 466 ARG A CA 1
ATOM 3742 C C . ARG A 1 466 ? -35.400 31.726 20.610 1.00 92.62 466 ARG A C 1
ATOM 3744 O O . ARG A 1 466 ? -35.818 32.575 21.389 1.00 92.62 466 ARG A O 1
ATOM 3751 N N . GLY A 1 467 ? -35.649 30.425 20.763 1.00 92.94 467 GLY A N 1
ATOM 3752 C CA . GLY A 1 467 ? -36.362 29.871 21.916 1.00 92.94 467 GLY A CA 1
ATOM 3753 C C . GLY A 1 467 ? -35.658 30.206 23.229 1.00 92.94 467 GLY A C 1
ATOM 3754 O O . GLY A 1 467 ? -36.293 30.673 24.172 1.00 92.94 467 GLY A O 1
ATOM 3755 N N . LEU A 1 468 ? -34.330 30.064 23.273 1.00 93.94 468 LEU A N 1
ATOM 3756 C CA . LEU A 1 468 ? -33.554 30.455 24.447 1.00 93.94 468 LEU A CA 1
ATOM 3757 C C . LEU A 1 468 ? -33.580 31.970 24.701 1.00 93.94 468 LEU A C 1
ATOM 3759 O O . LEU A 1 468 ? -33.756 32.370 25.847 1.00 93.94 468 LEU A O 1
ATOM 3763 N N . LEU A 1 469 ? -33.417 32.816 23.677 1.00 93.88 469 LEU A N 1
ATOM 3764 C CA . LEU A 1 469 ? -33.505 34.276 23.844 1.00 93.88 469 LEU A CA 1
ATOM 3765 C C . LEU A 1 469 ? -34.867 34.699 24.393 1.00 93.88 469 LEU A C 1
ATOM 3767 O O . LEU A 1 469 ? -34.921 35.427 25.379 1.00 93.88 469 LEU A O 1
ATOM 3771 N N . LEU A 1 470 ? -35.950 34.149 23.839 1.00 93.88 470 LEU A N 1
ATOM 3772 C CA . LEU A 1 470 ? -37.301 34.374 24.342 1.00 93.88 470 LEU A CA 1
ATOM 3773 C C . LEU A 1 470 ? -37.417 33.982 25.822 1.00 93.88 470 LEU A C 1
ATOM 3775 O O . LEU A 1 470 ? -38.020 34.702 26.614 1.00 93.88 470 LEU A O 1
ATOM 3779 N N . ALA A 1 471 ? -36.812 32.860 26.218 1.00 92.19 471 ALA A N 1
ATOM 3780 C CA . ALA A 1 471 ? -36.796 32.433 27.612 1.00 92.19 471 ALA A CA 1
ATOM 3781 C C . ALA A 1 471 ? -36.067 33.423 28.530 1.00 92.19 471 ALA A C 1
ATOM 3783 O O . ALA A 1 471 ? -36.512 33.660 29.653 1.00 92.19 471 ALA A O 1
ATOM 3784 N N . LEU A 1 472 ? -34.952 33.989 28.066 1.00 92.50 472 LEU A N 1
ATOM 3785 C CA . LEU A 1 472 ? -34.171 34.959 28.827 1.00 92.50 472 LEU A CA 1
ATOM 3786 C C . LEU A 1 472 ? -34.900 36.301 28.943 1.00 92.50 472 LEU A C 1
ATOM 3788 O O . LEU A 1 472 ? -34.939 36.870 30.032 1.00 92.50 472 LEU A O 1
ATOM 3792 N N . ASP A 1 473 ? -35.586 36.740 27.889 1.00 92.44 473 ASP A N 1
ATOM 3793 C CA . ASP A 1 473 ? -36.420 37.943 27.930 1.00 92.44 473 ASP A CA 1
ATOM 3794 C C . ASP A 1 473 ? -37.578 37.801 28.929 1.00 92.44 473 ASP A C 1
ATOM 3796 O O . ASP A 1 473 ? -37.922 38.750 29.640 1.00 92.44 473 ASP A O 1
ATOM 3800 N N . LEU A 1 474 ? -38.154 36.599 29.048 1.00 91.94 474 LEU A N 1
ATOM 3801 C CA . LEU A 1 474 ? -39.200 36.314 30.031 1.00 91.94 474 LEU A CA 1
ATOM 3802 C C . LEU A 1 474 ? -38.694 36.390 31.485 1.00 91.94 474 LEU A C 1
ATOM 3804 O O . LEU A 1 474 ? -39.505 36.634 32.387 1.00 91.94 474 LEU A O 1
ATOM 3808 N N . LEU A 1 475 ? -37.387 36.241 31.742 1.00 90.50 475 LEU A N 1
ATOM 3809 C CA . LEU A 1 475 ? -36.821 36.402 33.089 1.00 90.50 475 LEU A CA 1
ATOM 3810 C C . LEU A 1 475 ? -36.851 37.858 33.570 1.00 90.50 475 LEU A C 1
ATOM 3812 O O . LEU A 1 475 ? -36.750 38.095 34.774 1.00 90.50 475 LEU A O 1
ATOM 3816 N N . ASN A 1 476 ? -37.030 38.831 32.672 1.00 87.06 476 ASN A N 1
ATOM 3817 C CA . ASN A 1 476 ? -37.094 40.237 33.053 1.00 87.06 476 ASN A CA 1
ATOM 3818 C C . ASN A 1 476 ? -38.221 40.485 34.073 1.00 87.06 476 ASN A C 1
ATOM 3820 O O . ASN A 1 476 ? -39.369 40.049 33.911 1.00 87.06 476 ASN A O 1
ATOM 3824 N N . GLY A 1 477 ? -37.870 41.182 35.156 1.00 82.50 477 GLY A N 1
ATOM 3825 C CA . GLY A 1 477 ? -38.758 41.447 36.291 1.00 82.50 477 GLY A CA 1
ATOM 3826 C C . GLY A 1 477 ? -38.867 40.312 37.318 1.00 82.50 477 GLY A C 1
ATOM 3827 O O . GLY A 1 477 ? -39.596 40.471 38.293 1.00 82.50 477 GLY A O 1
ATOM 3828 N N . LEU A 1 478 ? -38.160 39.188 37.138 1.00 86.94 478 LEU A N 1
ATOM 3829 C CA . LEU A 1 478 ? -38.055 38.129 38.145 1.00 86.94 478 LEU A CA 1
ATOM 3830 C C . LEU A 1 478 ? -36.771 38.289 38.973 1.00 86.94 478 LEU A C 1
ATOM 3832 O O . LEU A 1 478 ? -35.698 38.577 38.450 1.00 86.94 478 LEU A O 1
ATOM 3836 N N . ASP A 1 479 ? -36.877 38.055 40.280 1.00 86.12 479 ASP A N 1
ATOM 3837 C CA . ASP A 1 479 ? -35.741 38.038 41.211 1.00 86.12 479 ASP A CA 1
ATOM 3838 C C . ASP A 1 479 ? -35.032 36.670 41.157 1.00 86.12 479 ASP A C 1
ATOM 3840 O O . ASP A 1 479 ? -35.347 35.756 41.928 1.00 86.12 479 ASP A O 1
ATOM 3844 N N . VAL A 1 480 ? -34.152 36.500 40.162 1.00 86.94 480 VAL A N 1
ATOM 3845 C CA . VAL A 1 480 ? -33.457 35.239 39.847 1.00 86.94 480 VAL A CA 1
ATOM 3846 C C . VAL A 1 480 ? -32.151 35.129 40.636 1.00 86.94 480 VAL A C 1
ATOM 3848 O O . VAL A 1 480 ? -31.162 35.781 40.311 1.00 86.94 480 VAL A O 1
ATOM 3851 N N . GLN A 1 481 ? -32.111 34.239 41.631 1.00 85.50 481 GLN A N 1
ATOM 3852 C CA . GLN A 1 481 ? -30.884 33.947 42.390 1.00 85.50 481 GLN A CA 1
ATOM 3853 C C . GLN A 1 481 ? -30.068 32.809 41.768 1.00 85.50 481 GLN A C 1
ATOM 3855 O O . GLN A 1 481 ? -28.837 32.816 41.808 1.00 85.50 481 GLN A O 1
ATOM 3860 N N . ARG A 1 482 ? -30.753 31.831 41.167 1.00 87.94 482 ARG A N 1
ATOM 3861 C CA . ARG A 1 482 ? -30.140 30.713 40.447 1.00 87.94 482 ARG A CA 1
ATOM 3862 C C . ARG A 1 482 ? -31.016 30.308 39.272 1.00 87.94 482 ARG A C 1
ATOM 3864 O O . ARG A 1 482 ? -32.224 30.125 39.424 1.00 87.94 482 ARG A O 1
ATOM 3871 N N . LEU A 1 483 ? -30.389 30.147 38.115 1.00 90.50 483 LEU A N 1
ATOM 3872 C CA . LEU A 1 483 ? -31.030 29.756 36.872 1.00 90.50 483 LEU A CA 1
ATOM 3873 C C . LEU A 1 483 ? -30.508 28.398 36.406 1.00 90.50 483 LEU A C 1
ATOM 3875 O O . LEU A 1 483 ? -29.301 28.172 36.322 1.00 90.50 483 LEU A O 1
ATOM 3879 N N . ILE A 1 484 ? -31.431 27.520 36.040 1.00 89.38 484 ILE A N 1
ATOM 3880 C CA . ILE A 1 484 ? -31.149 26.247 35.386 1.00 89.38 484 ILE A CA 1
ATOM 3881 C C . ILE A 1 484 ? -31.732 26.324 33.979 1.00 89.38 484 ILE A C 1
ATOM 3883 O O . ILE A 1 484 ? -32.920 26.558 33.819 1.00 89.38 484 ILE A O 1
ATOM 3887 N N . VAL A 1 485 ? -30.924 26.138 32.946 1.00 90.56 485 VAL A N 1
ATOM 3888 C CA . VAL A 1 485 ? -31.379 26.166 31.553 1.00 90.56 485 VAL A CA 1
ATOM 3889 C C . VAL A 1 485 ? -31.376 24.748 31.014 1.00 90.56 485 VAL A C 1
ATOM 3891 O O . VAL A 1 485 ? -30.320 24.129 30.910 1.00 90.56 485 VAL A O 1
ATOM 3894 N N . CYS A 1 486 ? -32.546 24.249 30.643 1.00 87.44 486 CYS A N 1
ATOM 3895 C CA . CYS A 1 486 ? -32.746 22.937 30.051 1.00 87.44 486 CYS A CA 1
ATOM 3896 C C . CYS A 1 486 ? -33.172 23.105 28.590 1.00 87.44 486 CYS A C 1
ATOM 3898 O O . CYS A 1 486 ? -34.201 23.713 28.310 1.00 87.44 486 CYS A O 1
ATOM 3900 N N . GLY A 1 487 ? -32.388 22.557 27.665 1.00 83.81 487 GLY A N 1
ATOM 3901 C CA . GLY A 1 487 ? -32.730 22.521 26.241 1.00 83.81 487 GLY A CA 1
ATOM 3902 C C . GLY A 1 487 ? -32.428 21.154 25.650 1.00 83.81 487 GLY A C 1
ATOM 3903 O O . GLY A 1 487 ? -31.538 20.444 26.128 1.00 83.81 487 GLY A O 1
ATOM 3904 N N . ASP A 1 488 ? -33.149 20.774 24.608 1.00 80.12 488 ASP A N 1
ATOM 3905 C CA . ASP A 1 488 ? -32.981 19.496 23.913 1.00 80.12 488 ASP A CA 1
ATOM 3906 C C . ASP A 1 488 ? -32.055 19.562 22.691 1.00 80.12 488 ASP A C 1
ATOM 3908 O O . ASP A 1 488 ? -31.511 18.539 22.248 1.00 80.12 488 ASP A O 1
ATOM 3912 N N . SER A 1 489 ? -31.741 20.772 22.234 1.00 85.56 489 SER A N 1
ATOM 3913 C CA . SER A 1 489 ? -30.652 21.024 21.300 1.00 85.56 489 SER A CA 1
ATOM 3914 C C . SER A 1 489 ? -29.281 20.833 21.954 1.00 85.56 489 SER A C 1
ATOM 3916 O O . SER A 1 489 ? -28.700 21.726 22.581 1.00 85.56 489 SER A O 1
ATOM 3918 N N . ASN A 1 490 ? -28.695 19.653 21.733 1.00 81.31 490 ASN A N 1
ATOM 3919 C CA . ASN A 1 490 ? -27.322 19.353 22.154 1.00 81.31 490 ASN A CA 1
ATOM 3920 C C . ASN A 1 490 ? -26.305 20.327 21.531 1.00 81.31 490 ASN A C 1
ATOM 3922 O O . ASN A 1 490 ? -25.264 20.606 22.120 1.00 81.31 490 ASN A O 1
ATOM 3926 N N . LEU A 1 491 ? -26.588 20.845 20.332 1.00 86.69 491 LEU A N 1
ATOM 3927 C CA . LEU A 1 491 ? -25.726 21.819 19.669 1.00 86.69 491 LEU A CA 1
ATOM 3928 C C . LEU A 1 491 ? -25.727 23.156 20.419 1.00 86.69 491 LEU A C 1
ATOM 3930 O O . LEU A 1 491 ? -24.648 23.638 20.762 1.00 86.69 491 LEU A O 1
ATOM 3934 N N . ALA A 1 492 ? -26.904 23.717 20.718 1.00 85.19 492 ALA A N 1
ATOM 3935 C CA . ALA A 1 492 ? -27.016 25.009 21.396 1.00 85.19 492 ALA A CA 1
ATOM 3936 C C . ALA A 1 492 ? -26.394 24.965 22.802 1.00 85.19 492 ALA A C 1
ATOM 3938 O O . ALA A 1 492 ? -25.552 25.801 23.137 1.00 85.19 492 ALA A O 1
ATOM 3939 N N . ILE A 1 493 ? -26.710 23.930 23.591 1.00 87.25 493 ILE A N 1
ATOM 3940 C CA . ILE A 1 493 ? -26.179 23.774 24.954 1.00 87.25 493 ILE A CA 1
ATOM 3941 C C . ILE A 1 493 ? -24.651 23.630 24.955 1.00 87.25 493 ILE A C 1
ATOM 3943 O O . ILE A 1 493 ? -23.966 24.302 25.729 1.00 87.25 493 ILE A O 1
ATOM 3947 N N . ARG A 1 494 ? -24.082 22.792 24.076 1.00 82.00 494 ARG A N 1
ATOM 3948 C CA . ARG A 1 494 ? -22.623 22.585 24.022 1.00 82.00 494 ARG A CA 1
ATOM 3949 C C . ARG A 1 494 ? -21.873 23.807 23.508 1.00 82.00 494 ARG A C 1
ATOM 3951 O O . ARG A 1 494 ? -20.774 24.085 23.983 1.00 82.00 494 ARG A O 1
ATOM 3958 N N . GLN A 1 495 ? -22.457 24.548 22.569 1.00 86.56 495 GLN A N 1
ATOM 3959 C CA . GLN A 1 495 ? -21.881 25.807 22.103 1.00 86.56 495 GLN A CA 1
ATOM 3960 C C . GLN A 1 495 ? -21.877 26.864 23.215 1.00 86.56 495 GLN A C 1
ATOM 3962 O O . GLN A 1 495 ? -20.853 27.510 23.420 1.00 86.56 495 GLN A O 1
ATOM 3967 N N . LEU A 1 496 ? -22.956 27.004 23.989 1.00 85.56 496 LEU A N 1
ATOM 3968 C CA . LEU A 1 496 ? -22.996 27.930 25.129 1.00 85.56 496 LEU A CA 1
ATOM 3969 C C . LEU A 1 496 ? -21.997 27.552 26.229 1.00 85.56 496 LEU A C 1
ATOM 3971 O O . LEU A 1 496 ? -21.365 28.430 26.798 1.00 85.56 496 LEU A O 1
ATOM 3975 N N . ARG A 1 497 ? -21.765 26.260 26.476 1.00 84.00 497 ARG A N 1
ATOM 3976 C CA . ARG A 1 497 ? -20.743 25.791 27.431 1.00 84.00 497 ARG A CA 1
ATOM 3977 C C . ARG A 1 497 ? -19.294 25.893 26.929 1.00 84.00 497 ARG A C 1
ATOM 3979 O O . ARG A 1 497 ? -18.386 25.472 27.637 1.00 84.00 497 ARG A O 1
ATOM 3986 N N . ASN A 1 498 ? -19.061 26.423 25.726 1.00 82.06 498 ASN A N 1
ATOM 3987 C CA . ASN A 1 498 ? -17.752 26.440 25.056 1.00 82.06 498 ASN A CA 1
ATOM 3988 C C . ASN A 1 498 ? -17.152 25.038 24.798 1.00 82.06 498 ASN A C 1
ATOM 3990 O O . ASN A 1 498 ? -15.950 24.909 24.600 1.00 82.06 498 ASN A O 1
ATOM 3994 N N . GLU A 1 499 ? -17.973 23.984 24.751 1.00 77.62 499 GLU A N 1
ATOM 3995 C CA . GLU A 1 499 ? -17.532 22.618 24.419 1.00 77.62 499 GLU A CA 1
ATOM 3996 C C . GLU A 1 499 ? -17.473 22.362 22.899 1.00 77.62 499 GLU A C 1
ATOM 3998 O O . GLU A 1 499 ? -17.009 21.308 22.453 1.00 77.62 499 GLU A O 1
ATOM 4003 N N . MET A 1 500 ? -18.032 23.274 22.099 1.00 74.12 500 MET A N 1
ATOM 4004 C CA . MET A 1 500 ? -18.124 23.173 20.644 1.00 74.12 500 MET A CA 1
ATOM 4005 C C . MET A 1 500 ? -18.030 24.559 19.996 1.00 74.12 500 MET A C 1
ATOM 4007 O O . MET A 1 500 ? -18.701 25.502 20.422 1.00 74.12 500 MET A O 1
ATOM 4011 N N . ASP A 1 501 ? -17.249 24.672 18.921 1.00 78.88 501 ASP A N 1
ATOM 4012 C CA . ASP A 1 501 ? -17.143 25.913 18.152 1.00 78.88 501 ASP A CA 1
ATOM 4013 C C . ASP A 1 501 ? -18.426 26.217 17.368 1.00 78.88 501 ASP A C 1
ATOM 4015 O O . ASP A 1 501 ? -19.028 25.343 16.737 1.00 78.88 501 ASP A O 1
ATOM 4019 N N . CYS A 1 502 ? -18.823 27.491 17.356 1.00 81.62 502 CYS A N 1
ATOM 4020 C CA . CYS A 1 502 ? -19.909 27.988 16.516 1.00 81.62 502 CYS A CA 1
ATOM 4021 C C . CYS A 1 502 ? -19.305 28.660 15.278 1.00 81.62 502 CYS A C 1
ATOM 4023 O O . CYS A 1 502 ? -18.723 29.736 15.390 1.00 81.62 502 CYS A O 1
ATOM 4025 N N . LYS A 1 503 ? -19.388 28.010 14.110 1.00 79.75 503 LYS A N 1
ATOM 4026 C CA . LYS A 1 503 ? -18.752 28.481 12.861 1.00 79.75 503 LYS A CA 1
ATOM 4027 C C . LYS A 1 503 ? -19.670 29.316 11.963 1.00 79.75 503 LYS A C 1
ATOM 4029 O O . LYS A 1 503 ? -19.175 30.061 11.127 1.00 79.75 503 LYS A O 1
ATOM 4034 N N . ALA A 1 504 ? -20.988 29.171 12.098 1.00 83.56 504 ALA A N 1
ATOM 4035 C CA . ALA A 1 504 ? -21.951 29.882 11.261 1.00 83.56 504 ALA A CA 1
ATOM 4036 C C . ALA A 1 504 ? -22.170 31.309 11.784 1.00 83.56 504 ALA A C 1
ATOM 4038 O O . ALA A 1 504 ? -22.512 31.480 12.952 1.00 83.56 504 ALA A O 1
ATOM 4039 N N . LEU A 1 505 ? -22.012 32.315 10.917 1.00 80.25 505 LEU A N 1
ATOM 4040 C CA . LEU A 1 505 ? -22.044 33.736 11.294 1.00 80.25 505 LEU A CA 1
ATOM 4041 C C . LEU A 1 505 ? -23.355 34.141 12.001 1.00 80.25 505 LEU A C 1
ATOM 4043 O O . LEU A 1 505 ? -23.311 34.792 13.041 1.00 80.25 505 LEU A O 1
ATOM 4047 N N . GLY A 1 506 ? -24.513 33.694 11.496 1.00 81.12 506 GLY A N 1
ATOM 4048 C CA . GLY A 1 506 ? -25.820 33.975 12.114 1.00 81.12 506 GLY A CA 1
ATOM 4049 C C . GLY A 1 506 ? -25.960 33.388 13.524 1.00 81.12 506 GLY A C 1
ATOM 4050 O O . GLY A 1 506 ? -26.409 34.063 14.446 1.00 81.12 506 GLY A O 1
ATOM 4051 N N . LEU A 1 507 ? -25.464 32.164 13.733 1.00 87.62 507 LEU A N 1
ATOM 4052 C CA . LEU A 1 507 ? -25.466 31.517 15.048 1.00 87.62 507 LEU A CA 1
ATOM 4053 C C . LEU A 1 507 ? -24.434 32.124 16.009 1.00 87.62 507 LEU A C 1
ATOM 4055 O O . LEU A 1 507 ? -24.631 32.072 17.220 1.00 87.62 507 LEU A O 1
ATOM 4059 N N . GLN A 1 508 ? -23.332 32.694 15.508 1.00 88.38 508 GLN A N 1
ATOM 4060 C CA . GLN A 1 508 ? -22.358 33.394 16.352 1.00 88.38 508 GLN A CA 1
ATOM 4061 C C . GLN A 1 508 ? -22.971 34.637 16.999 1.00 88.38 508 GLN A C 1
ATOM 4063 O O . GLN A 1 508 ? -22.719 34.882 18.179 1.00 88.38 508 GLN A O 1
ATOM 4068 N N . LEU A 1 509 ? -23.786 35.390 16.251 1.00 89.12 509 LEU A N 1
ATOM 4069 C CA . LEU A 1 509 ? -24.494 36.562 16.767 1.00 89.12 509 LEU A CA 1
ATOM 4070 C C . LEU A 1 509 ? -25.502 36.162 17.851 1.00 89.12 509 LEU A C 1
ATOM 4072 O O . LEU A 1 509 ? -25.399 36.656 18.972 1.00 89.12 509 LEU A O 1
ATOM 4076 N N . LEU A 1 510 ? -26.378 35.195 17.557 1.00 90.56 510 LEU A N 1
ATOM 4077 C CA . LEU A 1 510 ? -27.382 34.706 18.511 1.00 90.56 510 LEU A CA 1
ATOM 4078 C C . LEU A 1 510 ? -26.742 34.114 19.775 1.00 90.56 510 LEU A C 1
ATOM 4080 O O . LEU A 1 510 ? -27.143 34.429 20.893 1.00 90.56 510 LEU A O 1
ATOM 4084 N N . ARG A 1 511 ? -25.680 33.311 19.626 1.00 91.50 511 ARG A N 1
ATOM 4085 C CA . ARG A 1 511 ? -24.932 32.766 20.767 1.00 91.50 511 ARG A CA 1
ATOM 4086 C C . ARG A 1 511 ? -24.327 33.871 21.624 1.00 91.50 511 ARG A C 1
ATOM 4088 O O . ARG A 1 511 ? -24.370 33.774 22.848 1.00 91.50 511 ARG A O 1
ATOM 4095 N N . LYS A 1 512 ? -23.722 34.887 20.999 1.00 90.44 512 LYS A N 1
ATOM 4096 C CA . LYS A 1 512 ? -23.116 36.017 21.712 1.00 90.44 512 LYS A CA 1
ATOM 4097 C C . LYS A 1 512 ? -24.173 36.777 22.511 1.00 90.44 512 LYS A C 1
ATOM 4099 O O . LYS A 1 512 ? -23.910 37.142 23.652 1.00 90.44 512 LYS A O 1
ATOM 4104 N N . GLU A 1 513 ? -25.356 36.964 21.941 1.00 91.94 513 GLU A N 1
ATOM 4105 C CA . GLU A 1 513 ? -26.486 37.612 22.601 1.00 91.94 513 GLU A CA 1
ATOM 4106 C C . GLU A 1 513 ? -26.993 36.808 23.807 1.00 91.94 513 GLU A C 1
ATOM 4108 O O . GLU A 1 513 ? -27.001 37.339 24.919 1.00 91.94 513 GLU A O 1
ATOM 4113 N N . CYS A 1 514 ? -27.274 35.507 23.638 1.00 91.31 514 CYS A N 1
ATOM 4114 C CA . CYS A 1 514 ? -27.642 34.627 24.755 1.00 91.31 514 CYS A CA 1
ATOM 4115 C C . CYS A 1 514 ? -26.577 34.642 25.856 1.00 91.31 514 CYS A C 1
ATOM 4117 O O . CYS A 1 514 ? -26.893 34.728 27.039 1.00 91.31 514 CYS A O 1
ATOM 4119 N N . TRP A 1 515 ? -25.299 34.555 25.477 1.00 90.06 515 TRP A N 1
ATOM 4120 C CA . TRP A 1 515 ? -24.193 34.523 26.429 1.00 90.06 515 TRP A CA 1
ATOM 4121 C C . TRP A 1 515 ? -24.070 35.823 27.227 1.00 90.06 515 TRP A C 1
ATOM 4123 O O . TRP A 1 515 ? -23.824 35.777 28.431 1.00 90.06 515 TRP A O 1
ATOM 4133 N N . ASN A 1 516 ? -24.267 36.977 26.585 1.00 90.44 516 ASN A N 1
ATOM 4134 C CA . ASN A 1 516 ? -24.235 38.271 27.262 1.00 90.44 516 ASN A CA 1
ATOM 4135 C C . ASN A 1 516 ? -25.330 38.376 28.331 1.00 90.44 516 ASN A C 1
ATOM 4137 O O . ASN A 1 516 ? -25.043 38.829 29.438 1.00 90.44 516 ASN A O 1
ATOM 4141 N N . GLN A 1 517 ? -26.546 37.913 28.027 1.00 89.81 517 GLN A N 1
ATOM 4142 C CA . GLN A 1 517 ? -27.650 37.903 28.989 1.00 89.81 517 GLN A CA 1
ATOM 4143 C C . GLN A 1 517 ? -27.420 36.881 30.116 1.00 89.81 517 GLN A C 1
ATOM 4145 O O . GLN A 1 517 ? -27.567 37.208 31.291 1.00 89.81 517 GLN A O 1
ATOM 4150 N N . LEU A 1 518 ? -26.971 35.664 29.789 1.00 90.00 518 LEU A N 1
ATOM 4151 C CA . LEU A 1 518 ? -26.676 34.626 30.785 1.00 90.00 518 LEU A CA 1
ATOM 4152 C C . LEU A 1 518 ? -25.552 35.034 31.745 1.00 90.00 518 LEU A C 1
ATOM 4154 O O . LEU A 1 518 ? -25.630 34.748 32.936 1.00 90.00 518 LEU A O 1
ATOM 4158 N N . LYS A 1 519 ? -24.513 35.719 31.251 1.00 87.69 519 LYS A N 1
ATOM 4159 C CA . LYS A 1 519 ? -23.390 36.188 32.078 1.00 87.69 519 LYS A CA 1
ATOM 4160 C C . LYS A 1 519 ? -23.804 37.278 33.075 1.00 87.69 519 LYS A C 1
ATOM 4162 O O . LYS A 1 519 ? -23.126 37.450 34.085 1.00 87.69 519 LYS A O 1
ATOM 4167 N N . ALA A 1 520 ? -24.882 38.013 32.801 1.00 86.06 520 ALA A N 1
ATOM 4168 C CA . ALA A 1 520 ? -25.410 39.026 33.713 1.00 86.06 520 ALA A CA 1
ATOM 4169 C C . ALA A 1 520 ? -26.142 38.418 34.926 1.00 86.06 520 ALA A C 1
ATOM 4171 O O . ALA A 1 520 ? -26.413 39.130 35.891 1.00 86.06 520 ALA A O 1
ATOM 4172 N N . LEU A 1 521 ? -26.450 37.115 34.896 1.00 86.56 521 LEU A N 1
ATOM 4173 C CA . LEU A 1 521 ? -27.154 36.419 35.968 1.00 86.56 521 LEU A CA 1
ATOM 4174 C C . LEU A 1 521 ? -26.180 35.822 37.003 1.00 86.56 521 LEU A C 1
ATOM 4176 O O . LEU A 1 521 ? -25.101 35.351 36.640 1.00 86.56 521 LEU A O 1
ATOM 4180 N N . PRO A 1 522 ? -26.560 35.788 38.294 1.00 82.00 522 PRO A N 1
ATOM 4181 C CA . PRO A 1 522 ? -25.649 35.447 39.391 1.00 82.00 522 PRO A CA 1
ATOM 4182 C C . PRO A 1 522 ? -25.150 33.996 39.372 1.00 82.00 522 PRO A C 1
ATOM 4184 O O . PRO A 1 522 ? -23.986 33.740 39.681 1.00 82.00 522 PRO A O 1
ATOM 4187 N N . LYS A 1 523 ? -26.005 33.030 39.013 1.00 87.38 523 LYS A N 1
ATOM 4188 C CA . LYS A 1 523 ? -25.628 31.613 38.912 1.00 87.38 523 LYS A CA 1
ATOM 4189 C C . LYS A 1 523 ? -26.446 30.917 37.833 1.00 87.38 523 LYS A C 1
ATOM 4191 O O . LYS A 1 523 ? -27.666 30.838 37.951 1.00 87.38 523 LYS A O 1
ATOM 4196 N N . VAL A 1 524 ? -25.771 30.390 36.813 1.00 88.94 524 VAL A N 1
ATOM 4197 C CA . VAL A 1 524 ? -26.390 29.712 35.666 1.00 88.94 524 VAL A CA 1
ATOM 4198 C C . VAL A 1 524 ? -25.822 28.308 35.516 1.00 88.94 524 VAL A C 1
ATOM 4200 O O . VAL A 1 524 ? -24.608 28.122 35.451 1.00 88.94 524 VAL A O 1
ATOM 4203 N N . GLU A 1 525 ? -26.705 27.325 35.390 1.00 87.56 525 GLU A N 1
ATOM 4204 C CA . GLU A 1 525 ? -26.358 25.947 35.057 1.00 87.56 525 GLU A CA 1
ATOM 4205 C C . GLU A 1 525 ? -27.079 25.541 33.769 1.00 87.56 525 GLU A C 1
ATOM 4207 O O . GLU A 1 525 ? -28.301 25.588 33.689 1.00 87.56 525 GLU A O 1
ATOM 4212 N N . LEU A 1 526 ? -26.327 25.155 32.741 1.00 87.12 526 LEU A N 1
ATOM 4213 C CA . LEU A 1 526 ? -26.874 24.713 31.455 1.00 87.12 526 LEU A CA 1
ATOM 4214 C C . LEU A 1 526 ? -26.967 23.188 31.459 1.00 87.12 526 LEU A C 1
ATOM 4216 O O . LEU A 1 526 ? -25.986 22.560 31.846 1.00 87.12 526 LEU A O 1
ATOM 4220 N N . PHE A 1 527 ? -28.050 22.587 30.968 1.00 82.81 527 PHE A N 1
ATOM 4221 C CA . PHE A 1 527 ? -28.245 21.139 30.835 1.00 82.81 527 PHE A CA 1
ATOM 4222 C C . PHE A 1 527 ? -28.861 20.775 29.481 1.00 82.81 527 PHE A C 1
ATOM 4224 O O . PHE A 1 527 ? -29.784 21.427 28.998 1.00 82.81 527 PHE A O 1
ATOM 4231 N N . HIS A 1 528 ? -28.337 19.704 28.877 1.00 81.69 528 HIS A N 1
ATOM 4232 C CA . HIS A 1 528 ? -28.933 19.082 27.697 1.00 81.69 528 HIS A CA 1
ATOM 4233 C C . HIS A 1 528 ? -29.897 17.983 28.144 1.00 81.69 528 HIS A C 1
ATOM 4235 O O . HIS A 1 528 ? -29.507 17.121 28.933 1.00 81.69 528 HIS A O 1
ATOM 4241 N N . VAL A 1 529 ? -31.129 18.010 27.639 1.00 77.62 529 VAL A N 1
ATOM 4242 C CA . VAL A 1 529 ? -32.175 17.020 27.929 1.00 77.62 529 VAL A CA 1
ATOM 4243 C C . VAL A 1 529 ? -32.501 16.263 26.644 1.00 77.62 529 VAL A C 1
ATOM 4245 O O . VAL A 1 529 ? -32.632 16.861 25.586 1.00 77.62 529 VAL A O 1
ATOM 4248 N N . ARG A 1 530 ? -32.586 14.933 26.669 1.00 62.81 530 ARG A N 1
ATOM 4249 C CA . ARG A 1 530 ? -32.984 14.181 25.468 1.00 62.81 530 ARG A CA 1
ATOM 4250 C C . ARG A 1 530 ? -34.508 14.185 25.327 1.00 62.81 530 ARG A C 1
ATOM 4252 O O . ARG A 1 530 ? -35.195 14.026 26.327 1.00 62.81 530 ARG A O 1
ATOM 4259 N N . ARG A 1 531 ? -35.006 14.329 24.091 1.00 59.22 531 ARG A N 1
ATOM 4260 C CA . ARG A 1 531 ? -36.343 13.844 23.720 1.00 59.22 531 ARG A CA 1
ATOM 4261 C C . ARG A 1 531 ? -36.268 12.320 23.781 1.00 59.22 531 ARG A C 1
ATOM 4263 O O . ARG A 1 531 ? -35.442 11.752 23.060 1.00 59.22 531 ARG A O 1
ATOM 4270 N N . ASP A 1 532 ? -37.008 11.711 24.696 1.00 41.78 532 ASP A N 1
ATOM 4271 C CA . ASP A 1 532 ? -37.159 10.253 24.742 1.00 41.78 532 ASP A CA 1
ATOM 4272 C C . ASP A 1 532 ? -38.002 9.750 23.564 1.00 41.78 532 ASP A C 1
ATOM 4274 O O . ASP A 1 532 ? -38.932 10.483 23.143 1.00 41.78 532 ASP A O 1
#

Secondary structure (DSSP, 8-state):
---HHHHT-S-TT--EEEEEEEETGGGGSBPPHHHHHHT-EEETT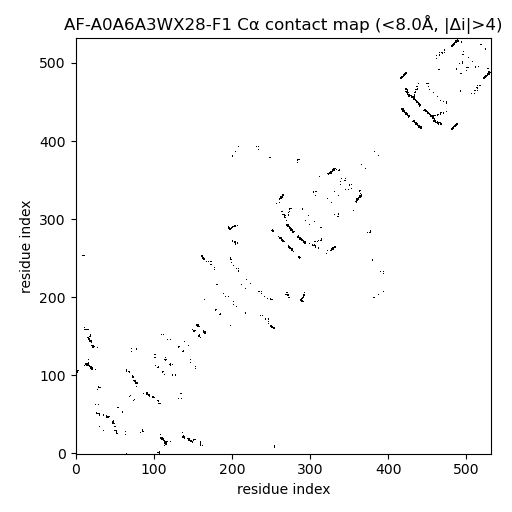EEE--SB--TT-TTHHHHHHHHHHHHHH-SEEESS--TTS-TTTSEEE--S-PPPSSSS--BTTEEEEEESSHHHHHHHHHHHHHHHHHHT-EE-TTT-EEEESEEEETTEEEETTEEEE--S-HHHHHT-PPPSSHHHHHHHHHHHHHHTTT-TTHHHHHHHHHT--HHHHHHHHHT--HHHHHHHHHHHHHHHHHHHHHHTPPPBPPPPTTSPEEEEEEE-SSEEEEEEEEEETTEEEEEEEEEEEPPTTGGGS-HHHHHHHHHHHHHHHTHHHHTTSEEEEEES-THHHHHHH-SS--THHHHHHHHHTTSEEEEEEPPTTHHHHHHHHHTTSPPHHHHHHHHHTTS-------------PPPPTT--EEEEEEEEEE-TTSS-EEEEEEEEETTTTEEEEEEEEEESS--HHHHHHHHHHHHHHHTTTS--SEEEEEES-HHHHHHHTTSS---SHHHHHHHHHHHHHHHTSS-EEEEE----

Organism: NCBI:txid53985